Protein AF-A0A2G6KMY2-F1 (afdb_monomer_lite)

Foldseek 3Di:
DPPPLVCLLCVVVVLLVVLQDDEDDDDDDDDQLDDDQPFAFLQVDDLLLLLVLCLVQLLCQSLVLRHVVRNLPVPPDDDDPDDDDSVVSSVLSSQLSCQQSVVDPAPWDWDDDRQKIKILGHQQSNLCSSCVVVPDCPLSSVLSSVLSNQWMWMWRDRGSNWTKIFIAGVNHTAWIWTGHSFKIKIKGFFVRSVVSVVSSCVSVVNPPPDDFPDWGFMKMWMWGWDDDPSHTFKIKIWIWGQQWTWTHHVVFQKTKIWHTDTQKMKMAGPQQKIKMKGKGAKIKIKGWDFPPPVPPPPPPPDDPDDDDDDPDDDPPPPPPRDTKMKIKTAHMFIKMWIDHHPVFQKIKIWQGFRPPAWIWIDINNAWIKTWGWGTWIWMDHPQKIATQAKTKIKIKTGLVVLCVVVVHDSVLDDKIKMKMKIFGHGWMWGDPDQKIAGQAGKIKIWMWIDDPPDIDIAMAMGHHQFIDGPPVVPPPPPPPPPPPDDDDDDDDDDDDDDDDRPHPDGDRDDD

Radius of gyration: 31.53 Å; chains: 1; bounding box: 70×51×104 Å

Sequence (511 aa):
MNTPVKALGASIALSLLLAACSSDDDDTTGGTVGESASGRPASEASDLEIRRNAANLASTALGTSLGDALDADVNGNSMGDGVDNPETVDDDIDTFLTASLGLESGNANVSREGDLVTIDPDESVMCREALAERSGMVDDLAVCEALFRDLSVEVAAVTDDTGSITYLFQQQPVVMIDYAPEMGAYELSLPGYMAALQQLASLQGDTEATTPETVEGALRVEASTTQTADELTSVGISLSVSEPLRLIDTASGTDISIAASELVSFVGNMDGSSTMTSNIGAVDALFEVSNGLDETPAEPAAMPGTGAVQEDVFQETSATEETQTVQLLMSSFTADMSWGSMDSENVQVNNVGFGESPMQLFIDGEQEINLSLNNTSFTVENDTISFLDDLTLGAMLGNAFAAELLEQDPEIGGASAEARVTIPAGTVLTDEGEVIRVNAGSVSMEAIANGENDAISESAVVEAGGCFSGDDIGGDDVGADDVSGDDADSAMVSPEGAMEEGTGAGEVCAF

Secondary structure (DSSP, 8-state):
--STTHHHHHHHHHHHHHTTS----S--------S-S---BGGGS-HHHHHHHHHHHHHHHHHHHHHHHHHHHHTTS---TT---THHHHHHHHHHHHHHTT-SSS--EEEEETTEEEEE--HHHHHHHHTTT-TT-HHHHHHHHHHHTTEEEEEEESBSS-EEEEEEETTEEEEEEEEETTEEEEEEEHHHHHHHHHHHHHHHT-------SEEEEEEEEEEEEEEETTEEEEEEEEEEEEEEEEEEETTTTEEEEE-SEEEEEEEEETTS-EEEEEEE--EEEEEEEE--------------------------------EEEEEEEES-EEEEEEE-STT--EEEEEEEE-TTS-EEEEETTTEEEEEEE--EEEEEETTEEEESS-EEEEEEE-HHHHHHHTT--GGG---EEEEEEEE-TT-EEEE-SSEEEEEESEEEEEEEEE-SS-EEEEEEEEETTBEEEGGGGS------------------------------BPPB---

Structure (mmCIF, N/CA/C/O backbone):
data_AF-A0A2G6KMY2-F1
#
_entry.id   AF-A0A2G6KMY2-F1
#
loop_
_atom_site.group_PDB
_atom_site.id
_atom_site.type_symbol
_atom_site.label_atom_id
_atom_site.label_alt_id
_atom_site.label_comp_id
_atom_site.label_asym_id
_atom_site.label_entity_id
_atom_site.label_seq_id
_atom_site.pdbx_PDB_ins_code
_atom_site.Cartn_x
_atom_site.Cartn_y
_atom_site.Cartn_z
_atom_site.occupancy
_atom_site.B_iso_or_equiv
_atom_site.auth_seq_id
_atom_site.auth_comp_id
_atom_site.auth_asym_id
_atom_site.auth_atom_id
_atom_site.pdbx_PDB_model_num
ATOM 1 N N . MET A 1 1 ? -25.823 22.631 -2.400 1.00 33.62 1 MET A N 1
ATOM 2 C CA . MET A 1 1 ? -25.206 23.031 -1.115 1.00 33.62 1 MET A CA 1
ATOM 3 C C . MET A 1 1 ? -24.749 21.742 -0.421 1.00 33.62 1 MET A C 1
ATOM 5 O O . MET A 1 1 ? -25.249 21.432 0.644 1.00 33.62 1 MET A O 1
ATOM 9 N N . ASN A 1 2 ? -23.846 20.968 -1.048 1.00 37.34 2 ASN A N 1
ATOM 10 C CA . ASN A 1 2 ? -23.626 19.538 -0.728 1.00 37.34 2 ASN A CA 1
ATOM 11 C C . ASN A 1 2 ? -22.207 19.222 -0.208 1.00 37.34 2 ASN A C 1
ATOM 13 O O . ASN A 1 2 ? -21.790 18.070 -0.213 1.00 37.34 2 ASN A O 1
ATOM 17 N N . THR A 1 3 ? -21.428 20.228 0.193 1.00 40.12 3 THR A N 1
ATOM 18 C CA . THR A 1 3 ? -19.989 20.062 0.462 1.00 40.12 3 THR A CA 1
ATOM 19 C C . THR A 1 3 ? -19.593 19.673 1.903 1.00 40.12 3 THR A C 1
ATOM 21 O O . THR A 1 3 ? -18.600 18.967 2.033 1.00 40.12 3 THR A O 1
ATOM 24 N N . PRO A 1 4 ? -20.297 20.057 2.994 1.00 36.50 4 PRO A N 1
ATOM 25 C CA . PRO A 1 4 ? -19.735 19.879 4.341 1.00 36.50 4 PRO A CA 1
ATOM 26 C C . PRO A 1 4 ? -19.921 18.478 4.954 1.00 36.50 4 PRO A C 1
ATOM 28 O O . PRO A 1 4 ? -19.110 18.085 5.785 1.00 36.50 4 PRO A O 1
ATOM 31 N N . VAL A 1 5 ? -20.919 17.688 4.534 1.00 36.84 5 VAL A N 1
ATOM 32 C CA . VAL A 1 5 ? -21.202 16.372 5.156 1.00 36.84 5 VAL A CA 1
ATOM 33 C C . VAL A 1 5 ? -20.513 15.204 4.433 1.00 36.84 5 VAL A C 1
ATOM 35 O O . VAL A 1 5 ? -20.177 14.203 5.063 1.00 36.84 5 VAL A O 1
ATOM 38 N N . LYS A 1 6 ? -20.153 15.365 3.146 1.00 36.50 6 LYS A N 1
ATOM 39 C CA . LYS A 1 6 ? -19.170 14.479 2.484 1.00 36.50 6 LYS A CA 1
ATOM 40 C C . LYS A 1 6 ? -17.829 14.488 3.234 1.00 36.50 6 LYS A C 1
ATOM 42 O O . LYS A 1 6 ? -17.161 13.466 3.311 1.00 36.50 6 LYS A O 1
ATOM 47 N N . ALA A 1 7 ? -17.508 15.607 3.887 1.00 34.94 7 ALA A N 1
ATOM 48 C CA . ALA A 1 7 ? -16.354 15.757 4.761 1.00 34.94 7 ALA A CA 1
ATOM 49 C C . ALA A 1 7 ? -16.553 15.201 6.186 1.00 34.94 7 ALA A C 1
ATOM 51 O O . ALA A 1 7 ? -15.698 15.455 7.016 1.00 34.94 7 ALA A O 1
ATOM 52 N N . LEU A 1 8 ? -17.654 14.520 6.533 1.00 33.59 8 LEU A N 1
ATOM 53 C CA . LEU A 1 8 ? -17.825 13.859 7.845 1.00 33.59 8 LEU A CA 1
ATOM 54 C C . LEU A 1 8 ? -17.500 12.359 7.749 1.00 33.59 8 LEU A C 1
ATOM 56 O O . LEU A 1 8 ? -16.709 11.852 8.532 1.00 33.59 8 LEU A O 1
ATOM 60 N N . GLY A 1 9 ? -18.034 11.681 6.723 1.00 35.19 9 GLY A N 1
ATOM 61 C CA . GLY A 1 9 ? -17.647 10.304 6.385 1.00 35.19 9 GLY A CA 1
ATOM 62 C C . GLY A 1 9 ? -16.204 10.224 5.887 1.00 35.19 9 GLY A C 1
ATOM 63 O O . GLY A 1 9 ? -15.458 9.351 6.320 1.00 35.19 9 GLY A O 1
ATOM 64 N N . ALA A 1 10 ? -15.784 11.209 5.077 1.00 34.59 10 ALA A N 1
ATOM 65 C CA . ALA A 1 10 ? -14.375 11.386 4.776 1.00 34.59 10 ALA A CA 1
ATOM 66 C C . ALA A 1 10 ? -13.600 11.738 6.045 1.00 34.59 10 ALA A C 1
ATOM 68 O O . ALA A 1 10 ? -12.616 11.088 6.268 1.00 34.59 10 ALA A O 1
ATOM 69 N N . SER A 1 11 ? -14.027 12.643 6.935 1.00 35.56 11 SER A N 1
ATOM 70 C CA . SER A 1 11 ? -13.206 12.977 8.116 1.00 35.56 11 SER A CA 1
ATOM 71 C C . SER A 1 11 ? -13.005 11.824 9.095 1.00 35.56 11 SER A C 1
ATOM 73 O O . SER A 1 11 ? -11.944 11.783 9.666 1.00 35.56 11 SER A O 1
ATOM 75 N N . ILE A 1 12 ? -13.902 10.855 9.290 1.00 41.28 12 ILE A N 1
ATOM 76 C CA . ILE A 1 12 ? -13.580 9.736 10.206 1.00 41.28 12 ILE A CA 1
ATOM 77 C C . ILE A 1 12 ? -12.541 8.799 9.570 1.00 41.28 12 ILE A C 1
ATOM 79 O O . ILE A 1 12 ? -11.527 8.489 10.187 1.00 41.28 12 ILE A O 1
ATOM 83 N N . ALA A 1 13 ? -12.745 8.407 8.308 1.00 37.81 13 ALA A N 1
ATOM 84 C CA . ALA A 1 13 ? -11.807 7.549 7.581 1.00 37.81 13 ALA A CA 1
ATOM 85 C C . ALA A 1 13 ? -10.496 8.268 7.219 1.00 37.81 13 ALA A C 1
ATOM 87 O O . ALA A 1 13 ? -9.444 7.652 7.237 1.00 37.81 13 ALA A O 1
ATOM 88 N N . LEU A 1 14 ? -10.559 9.566 6.923 1.00 37.72 14 LEU A N 1
ATOM 89 C CA . LEU A 1 14 ? -9.454 10.460 6.580 1.00 37.72 14 LEU A CA 1
ATOM 90 C C . LEU A 1 14 ? -8.767 10.997 7.832 1.00 37.72 14 LEU A C 1
ATOM 92 O O . LEU A 1 14 ? -7.597 11.274 7.724 1.00 37.72 14 LEU A O 1
ATOM 96 N N . SER A 1 15 ? -9.400 11.110 9.003 1.00 37.75 15 SER A N 1
ATOM 97 C CA . SER A 1 15 ? -8.680 11.344 10.268 1.00 37.75 15 SER A CA 1
ATOM 98 C C . SER A 1 15 ? -7.910 10.085 10.664 1.00 37.75 15 SER A C 1
ATOM 100 O O . SER A 1 15 ? -6.755 10.198 11.042 1.00 37.75 15 SER A O 1
ATOM 102 N N . LEU A 1 16 ? -8.480 8.888 10.455 1.00 41.28 16 LEU A N 1
ATOM 103 C CA . LEU A 1 16 ? -7.745 7.618 10.568 1.00 41.28 16 LEU A CA 1
ATOM 104 C C . LEU A 1 16 ? -6.621 7.488 9.514 1.00 41.28 16 LEU A C 1
ATOM 106 O O . LEU A 1 16 ? -5.584 6.910 9.814 1.00 41.28 16 LEU A O 1
ATOM 110 N N . LEU A 1 17 ? -6.797 8.042 8.302 1.00 35.12 17 LEU A N 1
ATOM 111 C CA . LEU A 1 17 ? -5.781 8.039 7.231 1.00 35.12 17 LEU A CA 1
ATOM 112 C C . LEU A 1 17 ? -4.747 9.184 7.332 1.00 35.12 17 LEU A C 1
ATOM 114 O O . LEU A 1 17 ? -3.618 9.009 6.898 1.00 35.12 17 LEU A O 1
ATOM 118 N N . LEU A 1 18 ? -5.115 10.364 7.844 1.00 35.88 18 LEU A N 1
ATOM 119 C CA . LEU A 1 18 ? -4.260 11.557 7.999 1.00 35.88 18 LEU A CA 1
ATOM 120 C C . LEU A 1 18 ? -3.453 11.502 9.293 1.00 35.88 18 LEU A C 1
ATOM 122 O O . LEU A 1 18 ? -2.345 12.029 9.313 1.00 35.88 18 LEU A O 1
ATOM 126 N N . ALA A 1 19 ? -3.948 10.799 10.320 1.00 36.50 19 ALA A N 1
ATOM 127 C CA . ALA A 1 19 ? -3.128 10.360 11.449 1.00 36.50 19 ALA A CA 1
ATOM 128 C C . ALA A 1 19 ? -1.909 9.546 11.002 1.00 36.50 19 ALA A C 1
ATOM 130 O O . ALA A 1 19 ? -0.942 9.436 11.744 1.00 36.50 19 ALA A O 1
ATOM 131 N N . ALA A 1 20 ? -1.921 9.024 9.769 1.00 34.06 20 ALA A N 1
ATOM 132 C CA . ALA A 1 20 ? -0.816 8.261 9.225 1.00 34.06 20 ALA A CA 1
ATOM 133 C C . ALA A 1 20 ? 0.351 9.074 8.635 1.00 34.06 20 ALA A C 1
ATOM 135 O O . ALA A 1 20 ? 1.315 8.473 8.163 1.00 34.06 20 ALA A O 1
ATOM 136 N N . CYS A 1 21 ? 0.289 10.412 8.628 1.00 28.44 21 CYS A N 1
ATOM 137 C CA . CYS A 1 21 ? 1.221 11.239 7.846 1.00 28.44 21 CYS A CA 1
ATOM 138 C C . CYS A 1 21 ? 1.734 12.524 8.534 1.00 28.44 21 CYS A C 1
ATOM 140 O O . CYS A 1 21 ? 2.068 13.473 7.825 1.00 28.44 21 CYS A O 1
ATOM 142 N N . SER A 1 22 ? 1.832 12.603 9.867 1.00 34.75 22 SER A N 1
ATOM 143 C CA . SER A 1 22 ? 2.413 13.789 10.531 1.00 34.75 22 SER A CA 1
ATOM 144 C C . SER A 1 22 ? 3.782 13.519 11.165 1.00 34.75 22 SER A C 1
ATOM 146 O O . SER A 1 22 ? 3.887 12.715 12.085 1.00 34.75 22 SER A O 1
ATOM 148 N N . SER A 1 23 ? 4.813 14.217 10.684 1.00 34.75 23 SER A N 1
ATOM 149 C CA . SER A 1 23 ? 6.156 14.303 11.278 1.00 34.75 23 SER A CA 1
ATOM 150 C C . SER A 1 23 ? 6.214 15.412 12.332 1.00 34.75 23 SER A C 1
ATOM 152 O O . SER A 1 23 ? 5.599 16.458 12.113 1.00 34.75 23 SER A O 1
ATOM 154 N N . ASP A 1 24 ? 6.992 15.231 13.400 1.00 51.28 24 ASP A N 1
ATOM 155 C CA . ASP A 1 24 ? 7.203 16.245 14.440 1.00 51.28 24 ASP A CA 1
ATOM 156 C C . ASP A 1 24 ? 8.690 16.483 14.733 1.00 51.28 24 ASP A C 1
ATOM 158 O O . ASP A 1 24 ? 9.519 15.622 14.459 1.00 51.28 24 ASP A O 1
ATOM 162 N N . ASP A 1 25 ? 8.983 17.664 15.284 1.00 41.59 25 ASP A N 1
ATOM 163 C CA . ASP A 1 25 ? 10.311 18.234 15.552 1.00 41.59 25 ASP A CA 1
ATOM 164 C C . ASP A 1 25 ? 10.236 18.945 16.935 1.00 41.59 25 ASP A C 1
ATOM 166 O O . ASP A 1 25 ? 9.923 20.132 16.991 1.00 41.59 25 ASP A O 1
ATOM 170 N N . ASP A 1 26 ? 10.388 18.217 18.060 1.00 41.09 26 ASP A N 1
ATOM 171 C CA . ASP A 1 26 ? 10.935 18.674 19.373 1.00 41.09 26 ASP A CA 1
ATOM 172 C C . ASP A 1 26 ? 10.549 17.783 20.593 1.00 41.09 26 ASP A C 1
ATOM 174 O O . ASP A 1 26 ? 9.397 17.663 21.009 1.00 41.09 26 ASP A O 1
ATOM 178 N N . ASP A 1 27 ? 11.590 17.283 21.275 1.00 40.09 27 ASP A N 1
ATOM 179 C CA . ASP A 1 27 ? 11.789 17.206 22.739 1.00 40.09 27 ASP A CA 1
ATOM 180 C C . ASP A 1 27 ? 10.591 16.806 23.649 1.00 40.09 27 ASP A C 1
ATOM 182 O O . ASP A 1 27 ? 10.375 17.383 24.727 1.00 40.09 27 ASP A O 1
ATOM 186 N N . THR A 1 28 ? 9.846 15.748 23.310 1.00 38.19 28 THR A N 1
ATOM 187 C CA . THR A 1 28 ? 8.934 15.101 24.270 1.00 38.19 28 THR A CA 1
ATOM 188 C C . THR A 1 28 ? 9.681 14.099 25.150 1.00 38.19 28 THR A C 1
ATOM 190 O O . THR A 1 28 ? 10.343 13.157 24.722 1.00 38.19 28 THR A O 1
ATOM 193 N N . THR A 1 29 ? 9.587 14.319 26.459 1.00 38.78 29 THR A N 1
ATOM 194 C CA . THR A 1 29 ? 10.185 13.475 27.493 1.00 38.78 29 THR A CA 1
ATOM 195 C C . THR A 1 29 ? 9.666 12.041 27.404 1.00 38.78 29 THR A C 1
ATOM 197 O O . THR A 1 29 ? 8.521 11.791 27.777 1.00 38.78 29 THR A O 1
ATOM 200 N N . GLY A 1 30 ? 10.538 11.118 26.989 1.00 36.75 30 GLY A N 1
ATOM 201 C CA . GLY A 1 30 ? 10.274 9.684 26.898 1.00 36.75 30 GLY A CA 1
ATOM 202 C C . GLY A 1 30 ? 9.531 9.120 28.110 1.00 36.75 30 GLY A C 1
ATOM 203 O O . GLY A 1 30 ? 10.094 8.948 29.199 1.00 36.75 30 GLY A O 1
ATOM 204 N N . GLY A 1 31 ? 8.252 8.811 27.899 1.00 37.91 31 GLY A N 1
ATOM 205 C CA . GLY A 1 31 ? 7.531 7.849 28.713 1.00 37.91 31 GLY A CA 1
ATOM 206 C C . GLY A 1 31 ? 8.141 6.483 28.441 1.00 37.91 31 GLY A C 1
ATOM 207 O O . GLY A 1 31 ? 8.147 6.012 27.313 1.00 37.91 31 GLY A O 1
ATOM 208 N N . THR A 1 32 ? 8.721 5.858 29.460 1.00 35.22 32 THR A N 1
ATOM 209 C CA . THR A 1 32 ? 9.296 4.518 29.339 1.00 35.22 32 THR A CA 1
ATOM 210 C C . THR A 1 32 ? 8.188 3.514 29.016 1.00 35.22 32 THR A C 1
ATOM 212 O O . THR A 1 32 ? 7.472 3.077 29.921 1.00 35.22 32 THR A O 1
ATOM 215 N N . VAL A 1 33 ? 8.052 3.148 27.741 1.00 42.72 33 VAL A N 1
ATOM 216 C CA . VAL A 1 33 ? 7.314 1.967 27.276 1.00 42.72 33 VAL A CA 1
ATOM 217 C C . VAL A 1 33 ? 8.131 0.753 27.709 1.00 42.72 33 VAL A C 1
ATOM 219 O O . VAL A 1 33 ? 9.021 0.297 27.004 1.00 42.72 33 VAL A O 1
ATOM 222 N N . GLY A 1 34 ? 7.951 0.309 28.950 1.00 39.84 34 GLY A N 1
ATOM 223 C CA . GLY A 1 34 ? 8.885 -0.649 29.530 1.00 39.84 34 GLY A CA 1
ATOM 224 C C . GLY A 1 34 ? 8.441 -1.224 30.859 1.00 39.84 34 GLY A C 1
ATOM 225 O O . GLY A 1 34 ? 9.181 -1.127 31.828 1.00 39.84 34 GLY A O 1
ATOM 226 N N . GLU A 1 35 ? 7.265 -1.851 30.913 1.00 41.84 35 GLU A N 1
ATOM 227 C CA . GLU A 1 35 ? 6.987 -2.885 31.918 1.00 41.84 35 GLU A CA 1
ATOM 228 C C . GLU A 1 35 ? 6.187 -4.041 31.292 1.00 41.84 35 GLU A C 1
ATOM 230 O O . GLU A 1 35 ? 4.979 -4.134 31.436 1.00 41.84 35 GLU A O 1
ATOM 235 N N . SER A 1 36 ? 6.923 -4.940 30.626 1.00 44.28 36 SER A N 1
ATOM 236 C CA . SER A 1 36 ? 6.651 -6.375 30.431 1.00 44.28 36 SER A CA 1
ATOM 237 C C . SER A 1 36 ? 5.276 -6.786 29.873 1.00 44.28 36 SER A C 1
ATOM 239 O O . SER A 1 36 ? 4.287 -6.763 30.602 1.00 44.28 36 SER A O 1
ATOM 241 N N . ALA A 1 37 ? 5.279 -7.332 28.643 1.00 54.38 37 ALA A N 1
ATOM 242 C CA . ALA A 1 37 ? 4.205 -8.066 27.942 1.00 54.38 37 ALA A CA 1
ATOM 243 C C . ALA A 1 37 ? 3.677 -9.304 28.712 1.00 54.38 37 ALA A C 1
ATOM 245 O O . ALA A 1 37 ? 3.741 -10.454 28.271 1.00 54.38 37 ALA A O 1
ATOM 246 N N . SER A 1 38 ? 3.209 -9.070 29.930 1.00 69.00 38 SER A N 1
ATOM 247 C CA . SER A 1 38 ? 2.776 -10.046 30.923 1.00 69.00 38 SER A CA 1
ATOM 248 C C . SER A 1 38 ? 1.374 -9.723 31.425 1.00 69.00 38 SER A C 1
ATOM 250 O O . SER A 1 38 ? 1.042 -10.057 32.568 1.00 69.00 38 SER A O 1
ATOM 252 N N . GLY A 1 39 ? 0.572 -9.076 30.569 1.00 82.94 39 GLY A N 1
ATOM 253 C CA . GLY A 1 39 ? -0.806 -8.721 30.843 1.00 82.94 39 GLY A CA 1
ATOM 254 C C . GLY A 1 39 ? -1.567 -9.826 31.550 1.00 82.94 39 GLY A C 1
ATOM 255 O O . GLY A 1 39 ? -1.381 -11.033 31.333 1.00 82.94 39 GLY A O 1
ATOM 256 N N . ARG A 1 40 ? -2.434 -9.402 32.457 1.00 93.50 40 ARG A N 1
ATOM 257 C CA . ARG A 1 40 ? -3.297 -10.311 33.195 1.00 93.50 40 ARG A CA 1
ATOM 258 C C . ARG A 1 40 ? -4.288 -10.918 32.202 1.00 93.50 40 ARG A C 1
ATOM 260 O O . ARG A 1 40 ? -4.791 -10.201 31.340 1.00 93.50 40 ARG A O 1
ATOM 267 N N . PRO A 1 41 ? -4.623 -12.216 32.315 1.00 95.06 41 PRO A N 1
ATOM 268 C CA . PRO A 1 41 ? -5.658 -12.807 31.475 1.00 95.06 41 PRO A CA 1
ATOM 269 C C . PRO A 1 41 ? -6.936 -11.965 31.528 1.00 95.06 41 PRO A C 1
ATOM 271 O O . PRO A 1 41 ? -7.342 -11.560 32.622 1.00 95.06 41 PRO A O 1
ATOM 274 N N . ALA A 1 42 ? -7.597 -11.741 30.387 1.00 93.81 42 ALA A N 1
ATOM 275 C CA . ALA A 1 42 ? -8.783 -10.881 30.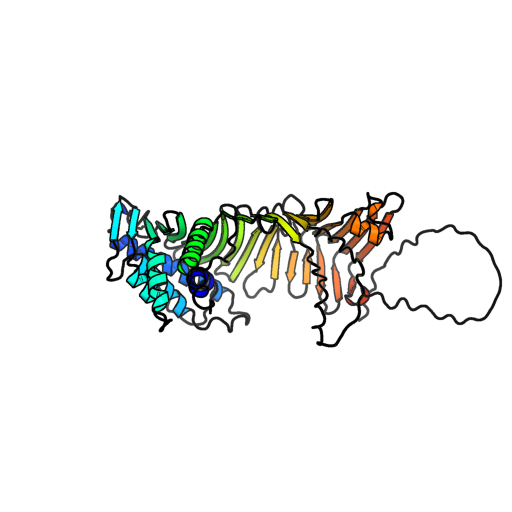316 1.00 93.81 42 ALA A CA 1
ATOM 276 C C . ALA A 1 42 ? -9.852 -11.283 31.352 1.00 93.81 42 ALA A C 1
ATOM 278 O O . ALA A 1 42 ? -10.433 -10.430 32.026 1.00 93.81 42 ALA A O 1
ATOM 279 N N . SER A 1 43 ? -10.040 -12.588 31.577 1.00 95.06 43 SER A N 1
ATOM 280 C CA . SER A 1 43 ? -10.933 -13.149 32.605 1.00 95.06 43 SER A CA 1
ATOM 281 C C . SER A 1 43 ? -10.679 -12.684 34.053 1.00 95.06 43 SER A C 1
ATOM 283 O O . SER A 1 43 ? -11.577 -12.794 34.893 1.00 95.06 43 SER A O 1
ATOM 285 N N . GLU A 1 44 ? -9.489 -12.162 34.366 1.00 95.75 44 GLU A N 1
ATOM 286 C CA . GLU A 1 44 ? -9.126 -11.633 35.687 1.00 95.75 44 GLU A CA 1
ATOM 287 C C . GLU A 1 44 ? -9.240 -10.104 35.788 1.00 95.75 44 GLU A C 1
ATOM 289 O O . GLU A 1 44 ? -9.251 -9.569 36.902 1.00 95.75 44 GLU A O 1
ATOM 294 N N . ALA A 1 45 ? -9.311 -9.400 34.659 1.00 94.81 45 ALA A N 1
ATOM 295 C CA . ALA A 1 45 ? -9.476 -7.952 34.592 1.00 94.81 45 ALA A CA 1
ATOM 296 C C . ALA A 1 45 ? -10.961 -7.563 34.577 1.00 94.81 45 ALA A C 1
ATOM 298 O O . ALA A 1 45 ? -11.821 -8.331 34.140 1.00 94.81 45 ALA A O 1
ATOM 299 N N . SER A 1 46 ? -11.294 -6.371 35.068 1.00 96.50 46 SER A N 1
ATOM 300 C CA . SER A 1 46 ? -12.640 -5.802 34.924 1.00 96.50 46 SER A CA 1
ATOM 301 C C . SER A 1 46 ? -12.901 -5.326 33.490 1.00 96.50 46 SER A C 1
ATOM 303 O O . SER A 1 46 ? -11.972 -5.071 32.730 1.00 96.50 46 SER A O 1
ATOM 305 N N . ASP A 1 47 ? -14.173 -5.190 33.108 1.00 95.75 47 ASP A N 1
ATOM 306 C CA . ASP A 1 47 ? -14.557 -4.615 31.809 1.00 95.75 47 ASP A CA 1
ATOM 307 C C . ASP A 1 47 ? -14.016 -3.186 31.629 1.00 95.75 47 ASP A C 1
ATOM 309 O O . ASP A 1 47 ? -13.607 -2.811 30.536 1.00 95.75 47 ASP A O 1
ATOM 313 N N . LEU A 1 48 ? -13.992 -2.391 32.704 1.00 96.19 48 LEU A N 1
ATOM 314 C CA . LEU A 1 48 ? -13.461 -1.030 32.685 1.00 96.19 48 LEU A CA 1
ATOM 315 C C . LEU A 1 48 ? -11.939 -1.003 32.493 1.00 96.19 48 LEU A C 1
ATOM 317 O O . LEU A 1 48 ? -11.443 -0.131 31.788 1.00 96.19 48 LEU A O 1
ATOM 321 N N . GLU A 1 49 ? -11.205 -1.924 33.126 1.00 95.88 49 GLU A N 1
ATOM 322 C CA . GLU A 1 49 ? -9.753 -2.055 32.929 1.00 95.88 49 GLU A CA 1
ATOM 323 C C . GLU A 1 49 ? -9.435 -2.447 31.484 1.00 95.88 49 GLU A C 1
ATOM 325 O O . GLU A 1 49 ? -8.641 -1.759 30.853 1.00 95.88 49 GLU A O 1
ATOM 330 N N . ILE A 1 50 ? -10.117 -3.465 30.941 1.00 96.31 50 ILE A N 1
ATOM 331 C CA . ILE A 1 50 ? -9.942 -3.900 29.545 1.00 96.31 50 ILE A CA 1
ATOM 332 C C . ILE A 1 50 ? -10.191 -2.739 28.582 1.00 96.31 50 ILE A C 1
ATOM 334 O O . ILE A 1 50 ? -9.339 -2.444 27.756 1.00 96.31 50 ILE A O 1
ATOM 338 N N . ARG A 1 51 ? -11.329 -2.044 28.706 1.00 96.62 51 ARG A N 1
ATOM 339 C CA . ARG A 1 51 ? -11.671 -0.938 27.798 1.00 96.62 51 ARG A CA 1
ATOM 340 C C . ARG A 1 51 ? -10.687 0.225 27.893 1.00 96.62 51 ARG A C 1
ATOM 342 O O . ARG A 1 51 ? -10.337 0.790 26.868 1.00 96.62 51 ARG A O 1
ATOM 349 N N . ARG A 1 52 ? -10.231 0.581 29.100 1.00 96.00 52 ARG A N 1
ATOM 350 C CA . ARG A 1 52 ? -9.252 1.664 29.283 1.00 96.00 52 ARG A CA 1
ATOM 351 C C . ARG A 1 52 ? -7.896 1.302 28.687 1.00 96.00 52 ARG A C 1
ATOM 353 O O . ARG A 1 52 ? -7.293 2.135 28.028 1.00 96.00 52 ARG A O 1
ATOM 360 N N . ASN A 1 53 ? -7.424 0.083 28.915 1.00 94.88 53 ASN A N 1
ATOM 361 C CA . ASN A 1 53 ? -6.152 -0.354 28.357 1.00 94.88 53 ASN A CA 1
ATOM 362 C C . ASN A 1 53 ? -6.230 -0.506 26.835 1.00 94.88 53 ASN A C 1
ATOM 364 O O . ASN A 1 53 ? -5.302 -0.088 26.156 1.00 94.88 53 ASN A O 1
ATOM 368 N N . ALA A 1 54 ? -7.343 -1.028 26.309 1.00 95.00 54 ALA A N 1
ATOM 369 C CA . ALA A 1 54 ? -7.598 -1.087 24.875 1.00 95.00 54 ALA A CA 1
ATOM 370 C C . ALA A 1 54 ? -7.570 0.316 24.253 1.00 95.00 54 ALA A C 1
ATOM 372 O O . ALA A 1 54 ? -6.857 0.511 23.282 1.00 95.00 54 ALA A O 1
ATOM 373 N N . ALA A 1 55 ? -8.259 1.301 24.850 1.00 94.31 55 ALA A N 1
ATOM 374 C CA . ALA A 1 55 ? -8.220 2.696 24.400 1.00 94.31 55 ALA A CA 1
ATOM 375 C C . ALA A 1 55 ? -6.790 3.255 24.396 1.00 94.31 55 ALA A C 1
ATOM 377 O O . ALA A 1 55 ? -6.327 3.730 23.370 1.00 94.31 55 ALA A O 1
ATOM 378 N N . ASN A 1 56 ? -6.079 3.125 25.521 1.00 92.19 56 ASN A N 1
ATOM 379 C CA . ASN A 1 56 ? -4.733 3.673 25.683 1.00 92.19 56 ASN A CA 1
ATOM 380 C C . ASN A 1 56 ? -3.716 3.035 24.728 1.00 92.19 56 ASN A C 1
ATOM 382 O O . ASN A 1 56 ? -2.862 3.726 24.189 1.00 92.19 56 ASN A O 1
ATOM 386 N N . LEU A 1 57 ? -3.755 1.713 24.553 1.00 91.50 57 LEU A N 1
ATOM 387 C CA . LEU A 1 57 ? -2.807 1.010 23.686 1.00 91.50 57 LEU A CA 1
ATOM 388 C C . LEU A 1 57 ? -3.157 1.200 22.213 1.00 91.50 57 LEU A C 1
ATOM 390 O O . LEU A 1 57 ? -2.251 1.357 21.404 1.00 91.50 57 LEU A O 1
ATOM 394 N N . ALA A 1 58 ? -4.448 1.254 21.877 1.00 90.56 58 ALA A N 1
ATOM 395 C CA . ALA A 1 58 ? -4.893 1.602 20.536 1.00 90.56 58 ALA A CA 1
ATOM 396 C C . ALA A 1 58 ? -4.555 3.054 20.173 1.00 90.56 58 ALA A C 1
ATOM 398 O O . ALA A 1 58 ? -4.222 3.292 19.024 1.00 90.56 58 ALA A O 1
ATOM 399 N N . SER A 1 59 ? -4.613 4.021 21.096 1.00 87.00 59 SER A N 1
ATOM 400 C CA . SER A 1 59 ? -4.168 5.395 20.812 1.00 87.00 59 SER A CA 1
ATOM 401 C C . SER A 1 59 ? -2.645 5.493 20.743 1.00 87.00 59 SER A C 1
ATOM 403 O O . SER A 1 59 ? -2.115 6.097 19.820 1.00 87.00 59 SER A O 1
ATOM 405 N N . THR A 1 60 ? -1.928 4.825 21.654 1.00 81.00 60 THR A N 1
ATOM 406 C CA . THR A 1 60 ? -0.453 4.806 21.668 1.00 81.00 60 THR A CA 1
ATOM 407 C C . THR A 1 60 ? 0.107 4.187 20.389 1.00 81.00 60 THR A C 1
ATOM 409 O O . THR A 1 60 ? 0.988 4.764 19.762 1.00 81.00 60 THR A O 1
ATOM 412 N N . ALA A 1 61 ? -0.420 3.042 19.947 1.00 73.81 61 ALA A N 1
ATOM 413 C CA . ALA A 1 61 ? 0.054 2.417 18.716 1.00 73.81 61 ALA A CA 1
ATOM 414 C C . ALA A 1 61 ? -0.115 3.326 17.482 1.00 73.81 61 ALA A C 1
ATOM 416 O O . ALA A 1 61 ? 0.691 3.242 16.558 1.00 73.81 61 ALA A O 1
ATOM 417 N N . LEU A 1 62 ? -1.117 4.209 17.515 1.00 65.88 62 LEU A N 1
ATOM 418 C CA . LEU A 1 62 ? -1.457 5.190 16.485 1.00 65.88 62 LEU A CA 1
ATOM 419 C C . LEU A 1 62 ? -0.540 6.419 16.530 1.00 65.88 62 LEU A C 1
ATOM 421 O O . LEU A 1 62 ? -0.010 6.815 15.500 1.00 65.88 62 LEU A O 1
ATOM 425 N N . GLY A 1 63 ? -0.320 6.989 17.717 1.00 64.06 63 GLY A N 1
ATOM 426 C CA . GLY A 1 63 ? 0.463 8.216 17.879 1.00 64.06 63 GLY A CA 1
ATOM 427 C C . GLY A 1 63 ? 1.973 7.981 17.866 1.00 64.06 63 GLY A C 1
ATOM 428 O O . GLY A 1 63 ? 2.704 8.603 17.100 1.00 64.06 63 GLY A O 1
ATOM 429 N N . THR A 1 64 ? 2.474 7.033 18.670 1.00 59.66 64 THR A N 1
ATOM 430 C CA . THR A 1 64 ? 3.931 6.878 18.873 1.00 59.66 64 THR A CA 1
ATOM 431 C C . THR A 1 64 ? 4.606 6.177 17.704 1.00 59.66 64 THR A C 1
ATOM 433 O O . THR A 1 64 ? 5.653 6.615 17.250 1.00 59.66 64 THR A O 1
ATOM 436 N N . SER A 1 65 ? 4.005 5.111 17.165 1.00 53.03 65 SER A N 1
ATOM 437 C CA . SER A 1 65 ? 4.676 4.341 16.106 1.00 53.03 65 SER A CA 1
ATOM 438 C C . SER A 1 65 ? 4.745 5.093 14.777 1.00 53.03 65 SER A C 1
ATOM 440 O O . SER A 1 65 ? 5.625 4.804 13.973 1.00 53.03 65 SER A O 1
ATOM 442 N N . LEU A 1 66 ? 3.837 6.047 14.541 1.00 55.25 66 LEU A N 1
ATOM 443 C CA . LEU A 1 66 ? 3.818 6.853 13.322 1.00 55.25 66 LEU A CA 1
ATOM 444 C C . LEU A 1 66 ? 4.572 8.173 13.492 1.00 55.25 66 LEU A C 1
ATOM 446 O O . LEU A 1 66 ? 5.331 8.528 12.592 1.00 55.25 66 LEU A O 1
ATOM 450 N N . GLY A 1 67 ? 4.454 8.831 14.650 1.00 53.78 67 GLY A N 1
ATOM 451 C CA . GLY A 1 67 ? 5.283 9.989 14.987 1.00 53.78 67 GLY A CA 1
ATOM 452 C C . GLY A 1 67 ? 6.776 9.646 14.979 1.00 53.78 67 GLY A C 1
ATOM 453 O O . GLY A 1 67 ? 7.543 10.278 14.255 1.00 53.78 67 GLY A O 1
ATOM 454 N N . ASP A 1 68 ? 7.176 8.577 15.680 1.00 52.81 68 ASP A N 1
ATOM 455 C CA . ASP A 1 68 ? 8.587 8.177 15.790 1.00 52.81 68 ASP A CA 1
ATOM 456 C C . ASP A 1 68 ? 9.162 7.680 14.452 1.00 52.81 68 ASP A C 1
ATOM 458 O O . ASP A 1 68 ? 10.328 7.928 14.144 1.00 52.81 68 ASP A O 1
ATOM 462 N N . ALA A 1 69 ? 8.370 6.974 13.634 1.00 47.81 69 ALA A N 1
ATOM 463 C CA . ALA A 1 69 ? 8.828 6.490 12.330 1.00 47.81 69 ALA A CA 1
ATOM 464 C C . ALA A 1 69 ? 9.027 7.623 11.313 1.00 47.81 69 ALA A C 1
ATOM 466 O O . ALA A 1 69 ? 9.906 7.520 10.458 1.00 47.81 69 ALA A O 1
ATOM 467 N N . LEU A 1 70 ? 8.226 8.690 11.400 1.00 51.44 70 LEU A N 1
ATOM 468 C CA . LEU A 1 70 ? 8.358 9.864 10.538 1.00 51.44 70 LEU A CA 1
ATOM 469 C C . LEU A 1 70 ? 9.473 10.804 11.032 1.00 51.44 70 LEU A C 1
ATOM 471 O O . LEU A 1 70 ? 10.219 11.333 10.209 1.00 51.44 70 LEU A O 1
ATOM 475 N N . ASP A 1 71 ? 9.659 10.961 12.345 1.00 47.78 71 ASP A N 1
ATOM 476 C CA . ASP A 1 71 ? 10.763 11.748 12.928 1.00 47.78 71 ASP A CA 1
ATOM 477 C C . ASP A 1 71 ? 12.142 11.104 12.659 1.00 47.78 71 ASP A C 1
ATOM 479 O O . ASP A 1 71 ? 13.128 11.777 12.332 1.00 47.78 71 ASP A O 1
ATOM 483 N N . ALA A 1 72 ? 12.202 9.768 12.678 1.00 50.19 72 ALA A N 1
ATOM 484 C CA . ALA A 1 72 ? 13.420 9.017 12.396 1.00 50.19 72 ALA A CA 1
ATOM 485 C C . ALA A 1 72 ? 13.896 9.083 10.931 1.00 50.19 72 ALA A C 1
ATOM 487 O O . ALA A 1 72 ? 14.995 8.610 10.670 1.00 50.19 72 ALA A O 1
ATOM 488 N N . ASP A 1 73 ? 13.136 9.646 9.983 1.00 43.34 73 ASP A N 1
ATOM 489 C CA . ASP A 1 73 ? 13.519 9.671 8.554 1.00 43.34 73 ASP A CA 1
ATOM 490 C C . ASP A 1 73 ? 13.407 11.072 7.907 1.00 43.34 73 ASP A C 1
ATOM 492 O O . ASP A 1 73 ? 14.146 11.396 6.974 1.00 43.34 73 ASP A O 1
ATOM 496 N N . VAL A 1 74 ? 12.545 11.964 8.420 1.00 47.59 74 VAL A N 1
ATOM 497 C CA . VAL A 1 74 ? 12.191 13.236 7.745 1.00 47.59 74 VAL A CA 1
ATOM 498 C C . VAL A 1 74 ? 13.037 14.445 8.185 1.00 47.59 74 VAL A C 1
ATOM 500 O O . VAL A 1 74 ? 13.030 15.483 7.519 1.00 47.59 74 VAL A O 1
ATOM 503 N N . ASN A 1 75 ? 13.897 14.301 9.197 1.00 42.50 75 ASN A N 1
ATOM 504 C CA . ASN A 1 75 ? 14.804 15.361 9.674 1.00 42.50 75 ASN A CA 1
ATOM 505 C C . ASN A 1 75 ? 15.887 15.829 8.665 1.00 42.50 75 ASN A C 1
ATOM 507 O O . ASN A 1 75 ? 16.743 16.656 8.991 1.00 42.50 75 ASN A O 1
ATOM 511 N N . GLY A 1 76 ? 15.868 15.328 7.424 1.00 46.31 76 GLY A N 1
ATOM 512 C CA . GLY A 1 76 ? 16.827 15.669 6.373 1.00 46.31 76 GLY A CA 1
ATOM 513 C C . GLY A 1 76 ? 16.343 16.643 5.295 1.00 46.31 76 GLY A C 1
ATOM 514 O O . GLY A 1 76 ? 17.163 17.416 4.804 1.00 46.31 76 GLY A O 1
ATOM 515 N N . ASN A 1 77 ? 15.062 16.642 4.894 1.00 39.12 77 ASN A N 1
ATOM 516 C CA . ASN A 1 77 ? 14.624 17.413 3.721 1.00 39.12 77 ASN A CA 1
ATOM 517 C C . ASN A 1 77 ? 13.158 17.876 3.776 1.00 39.12 77 ASN A C 1
ATOM 519 O O . ASN A 1 77 ? 12.220 17.105 3.920 1.00 39.12 77 ASN A O 1
ATOM 523 N N . SER A 1 78 ? 12.998 19.182 3.557 1.00 37.91 78 SER A N 1
ATOM 524 C CA . SER A 1 78 ? 11.760 19.963 3.487 1.00 37.91 78 SER A CA 1
ATOM 525 C C . SER A 1 78 ? 10.709 19.398 2.510 1.00 37.91 78 SER A C 1
ATOM 527 O O . SER A 1 78 ? 10.672 19.764 1.336 1.00 37.91 78 SER A O 1
ATOM 529 N N . MET A 1 79 ? 9.800 18.563 3.011 1.00 42.06 79 MET A N 1
ATOM 530 C CA . MET A 1 79 ? 8.492 18.292 2.406 1.00 42.06 79 MET A CA 1
ATOM 531 C C . MET A 1 79 ? 7.433 18.246 3.516 1.00 42.06 79 MET A C 1
ATOM 533 O O . MET A 1 79 ? 7.185 17.181 4.061 1.00 42.06 79 MET A O 1
ATOM 537 N N . GLY A 1 80 ? 6.798 19.372 3.878 1.00 41.69 80 GLY A N 1
ATOM 538 C CA . GLY A 1 80 ? 5.706 19.278 4.861 1.00 41.69 80 GLY A CA 1
ATOM 539 C C . GLY A 1 80 ? 5.135 20.545 5.494 1.00 41.69 80 GLY A C 1
ATOM 540 O O . GLY A 1 80 ? 4.726 20.485 6.639 1.00 41.69 80 GLY A O 1
ATOM 541 N N . ASP A 1 81 ? 5.028 21.675 4.791 1.00 44.06 81 ASP A N 1
ATOM 542 C CA . ASP A 1 81 ? 4.372 22.906 5.304 1.00 44.06 81 ASP A CA 1
ATOM 543 C C . ASP A 1 81 ? 2.816 22.785 5.339 1.00 44.06 81 ASP A C 1
ATOM 545 O O . ASP A 1 81 ? 2.096 23.752 5.092 1.00 44.06 81 ASP A O 1
ATOM 549 N N . GLY A 1 82 ? 2.279 21.567 5.512 1.00 40.91 82 GLY A N 1
ATOM 550 C CA . GLY A 1 82 ? 0.876 21.222 5.230 1.00 40.91 82 GLY A CA 1
ATOM 551 C C . GLY A 1 82 ? 0.092 20.531 6.350 1.00 40.91 82 GLY A C 1
ATOM 552 O O . GLY A 1 82 ? -1.102 20.298 6.164 1.00 40.91 82 GLY A O 1
ATOM 553 N N . VAL A 1 83 ? 0.715 20.208 7.487 1.00 49.31 83 VAL A N 1
ATOM 554 C CA . VAL A 1 83 ? 0.050 19.572 8.638 1.00 49.31 83 VAL A CA 1
ATOM 555 C C . VAL A 1 83 ? 0.346 20.411 9.880 1.00 49.31 83 VAL A C 1
ATOM 557 O O . VAL A 1 83 ? 1.414 20.317 10.464 1.00 49.31 83 VAL A O 1
ATOM 560 N N . ASP A 1 84 ? -0.582 21.301 10.234 1.00 44.62 84 ASP A N 1
ATOM 561 C CA . ASP A 1 84 ? -0.315 22.416 11.157 1.00 44.62 84 ASP A CA 1
ATOM 562 C C . ASP A 1 84 ? -0.281 22.050 12.663 1.00 44.62 84 ASP A C 1
ATOM 564 O O . ASP A 1 84 ? 0.047 22.934 13.454 1.00 44.62 84 ASP A O 1
ATOM 568 N N . ASN A 1 85 ? -0.610 20.820 13.103 1.00 53.75 85 ASN A N 1
ATOM 569 C CA . ASN A 1 85 ? -0.400 20.389 14.504 1.00 53.75 85 ASN A CA 1
ATOM 570 C C . ASN A 1 85 ? -0.630 18.865 14.730 1.00 53.75 85 ASN A C 1
ATOM 572 O O . ASN A 1 85 ? -1.788 18.441 14.776 1.00 53.75 85 ASN A O 1
ATOM 576 N N . PRO A 1 86 ? 0.399 18.024 14.921 1.00 53.09 86 PRO A N 1
ATOM 577 C CA . PRO A 1 86 ? 0.223 16.594 15.224 1.00 53.09 86 PRO A CA 1
ATOM 578 C C . PRO A 1 86 ? -0.455 16.334 16.583 1.00 53.09 86 PRO A C 1
ATOM 580 O O . PRO A 1 86 ? -1.239 15.394 16.694 1.00 53.09 86 PRO A O 1
ATOM 583 N N . GLU A 1 87 ? -0.289 17.227 17.573 1.00 59.56 87 GLU A N 1
ATOM 584 C CA . GLU A 1 87 ? -0.951 17.117 18.890 1.00 59.56 87 GLU A CA 1
ATOM 585 C C . GLU A 1 87 ? -2.485 17.013 18.787 1.00 59.56 87 GLU A C 1
ATOM 587 O O . GLU A 1 87 ? -3.124 16.370 19.616 1.00 59.56 87 GLU A O 1
ATOM 592 N N . THR A 1 88 ? -3.101 17.623 17.764 1.00 60.97 88 THR A N 1
ATOM 593 C CA . THR A 1 88 ? -4.567 17.560 17.610 1.00 60.97 88 THR A CA 1
ATOM 594 C C . THR A 1 88 ? -5.067 16.186 17.187 1.00 60.97 88 THR A C 1
ATOM 596 O O . THR A 1 88 ? -6.200 15.834 17.497 1.00 60.97 88 THR A O 1
ATOM 599 N N . VAL A 1 89 ? -4.239 15.395 16.502 1.00 65.19 89 VAL A N 1
ATOM 600 C CA . VAL A 1 89 ? -4.677 14.106 15.961 1.00 65.19 89 VAL A CA 1
ATOM 601 C C . VAL A 1 89 ? -4.723 13.041 17.055 1.00 65.19 89 VAL A C 1
ATOM 603 O O . VAL A 1 89 ? -5.704 12.301 17.144 1.00 65.19 89 VAL A O 1
ATOM 606 N N . ASP A 1 90 ? -3.718 13.014 17.931 1.00 71.19 90 ASP A N 1
ATOM 607 C CA . ASP A 1 90 ? -3.691 12.120 19.092 1.00 71.19 90 ASP A CA 1
ATOM 608 C C . ASP A 1 90 ? -4.842 12.417 20.063 1.00 71.19 90 ASP A C 1
ATOM 610 O O . ASP A 1 90 ? -5.532 11.495 20.511 1.00 71.19 90 ASP A O 1
ATOM 614 N N . ASP A 1 91 ? -5.099 13.701 20.332 1.00 78.75 91 ASP A N 1
ATOM 615 C CA . ASP A 1 91 ? -6.211 14.142 21.179 1.00 78.75 91 ASP A CA 1
ATOM 616 C C . ASP A 1 91 ? -7.577 13.737 20.582 1.00 78.75 91 ASP A C 1
ATOM 618 O O . ASP A 1 91 ? -8.469 13.281 21.311 1.00 78.75 91 ASP A O 1
ATOM 622 N N . ASP A 1 92 ? -7.746 13.847 19.259 1.00 78.25 92 ASP A N 1
ATOM 623 C CA . ASP A 1 92 ? -8.973 13.450 18.557 1.00 78.25 92 ASP A CA 1
ATOM 624 C C . ASP A 1 92 ? -9.198 11.931 18.607 1.00 78.25 92 ASP A C 1
ATOM 626 O O . ASP A 1 92 ? -10.322 11.467 18.847 1.00 78.25 92 ASP A O 1
ATOM 630 N N . ILE A 1 93 ? -8.136 11.142 18.411 1.00 83.69 93 ILE A N 1
ATOM 631 C CA . ILE A 1 93 ? -8.182 9.676 18.483 1.00 83.69 93 ILE A CA 1
ATOM 632 C C . ILE A 1 93 ? -8.507 9.218 19.904 1.00 83.69 93 ILE A C 1
ATOM 634 O O . ILE A 1 93 ? -9.394 8.376 20.078 1.00 83.69 93 ILE A O 1
ATOM 638 N N . ASP A 1 94 ? -7.831 9.759 20.921 1.00 87.69 94 ASP A N 1
ATOM 639 C CA . ASP A 1 94 ? -8.085 9.407 22.323 1.00 87.69 94 ASP A CA 1
ATOM 640 C C . ASP A 1 94 ? -9.519 9.762 22.728 1.00 87.69 94 ASP A C 1
ATOM 642 O O . ASP A 1 94 ? -10.223 8.946 23.334 1.00 87.69 94 ASP A O 1
ATOM 646 N N . THR A 1 95 ? -9.999 10.936 22.307 1.00 88.00 95 THR A N 1
ATOM 647 C CA . THR A 1 95 ? -11.383 11.369 22.539 1.00 88.00 95 THR A CA 1
ATOM 648 C C . THR A 1 95 ? -12.376 10.424 21.857 1.00 88.00 95 THR A C 1
ATOM 650 O O . THR A 1 95 ? -13.328 9.955 22.491 1.00 88.00 95 THR A O 1
ATOM 653 N N . PHE A 1 96 ? -12.145 10.065 20.590 1.00 88.88 96 PHE A N 1
ATOM 654 C CA . PHE A 1 96 ? -12.998 9.128 19.855 1.00 88.88 96 PHE A CA 1
ATOM 655 C C . PHE A 1 96 ? -13.011 7.727 20.484 1.00 88.88 96 PHE A C 1
ATOM 657 O O . PHE A 1 96 ? -14.084 7.138 20.670 1.00 88.88 96 PHE A O 1
ATOM 664 N N . LEU A 1 97 ? -11.847 7.175 20.838 1.00 93.06 97 LEU A N 1
ATOM 665 C CA . LEU A 1 97 ? -11.732 5.866 21.488 1.00 93.06 97 LEU A CA 1
ATOM 666 C C . LEU A 1 97 ? -12.413 5.883 22.860 1.00 93.06 97 LEU A C 1
ATOM 668 O O . LEU A 1 97 ? -13.198 4.988 23.177 1.00 93.06 97 LEU A O 1
ATOM 672 N N . THR A 1 98 ? -12.200 6.931 23.651 1.00 93.88 98 THR A N 1
ATOM 673 C CA . THR A 1 98 ? -12.808 7.080 24.978 1.00 93.88 98 THR A CA 1
ATOM 674 C C . THR A 1 98 ? -14.335 7.181 24.896 1.00 93.88 98 THR A C 1
ATOM 676 O O . THR A 1 98 ? -15.043 6.508 25.663 1.00 93.88 98 THR A O 1
ATOM 679 N N . ALA A 1 99 ? -14.862 7.962 23.951 1.00 92.31 99 ALA A N 1
ATOM 680 C CA . ALA A 1 99 ? -16.297 8.086 23.713 1.00 92.31 99 ALA A CA 1
ATOM 681 C C . ALA A 1 99 ? -16.909 6.767 23.205 1.00 92.31 99 ALA A C 1
ATOM 683 O O . ALA A 1 99 ? -17.883 6.269 23.782 1.00 92.31 99 ALA A O 1
ATOM 684 N N . SER A 1 100 ? -16.308 6.157 22.178 1.00 94.44 100 SER A N 1
ATOM 685 C CA . SER A 1 100 ? -16.835 4.943 21.536 1.00 94.44 100 SER A CA 1
ATOM 686 C C . SER A 1 100 ? -16.759 3.709 22.427 1.00 94.44 100 SER A C 1
ATOM 688 O O . SER A 1 100 ? -17.640 2.850 22.373 1.00 94.44 100 SER A O 1
ATOM 690 N N . LEU A 1 101 ? -15.767 3.645 23.315 1.00 96.38 101 LEU A N 1
ATOM 691 C CA . LEU A 1 101 ? -15.642 2.577 24.299 1.00 96.38 101 LEU A CA 1
ATOM 692 C C . LEU A 1 101 ? -16.473 2.834 25.564 1.00 96.38 101 LEU A C 1
ATOM 694 O O . LEU A 1 101 ? -16.405 2.047 26.511 1.00 96.38 101 LEU A O 1
ATOM 698 N N . GLY A 1 102 ? -17.265 3.910 25.628 1.00 95.44 102 GLY A N 1
ATOM 699 C CA . GLY A 1 102 ? -18.117 4.225 26.780 1.00 95.44 102 GLY A CA 1
ATOM 700 C C . GLY A 1 102 ? -17.323 4.452 28.072 1.00 95.44 102 GLY A C 1
ATOM 701 O O . GLY A 1 102 ? -17.757 4.032 29.153 1.00 95.44 102 GLY A O 1
ATOM 702 N N . LEU A 1 103 ? -16.115 5.012 27.957 1.00 95.62 103 LEU A N 1
ATOM 703 C CA . LEU A 1 103 ? -15.273 5.401 29.093 1.00 95.62 103 LEU A CA 1
ATOM 704 C C . LEU A 1 103 ? -15.669 6.780 29.641 1.00 95.62 103 LEU A C 1
ATOM 706 O O . LEU A 1 103 ? -15.445 7.067 30.820 1.00 95.62 103 LEU A O 1
ATOM 710 N N . GLU A 1 104 ? -16.314 7.599 28.813 1.00 89.31 104 GLU A N 1
ATOM 711 C CA . GLU A 1 104 ? -16.918 8.867 29.207 1.00 89.31 104 GLU A CA 1
ATOM 712 C C . GLU A 1 104 ? -18.252 8.714 29.953 1.00 89.31 104 GLU A C 1
ATOM 714 O O . GLU A 1 104 ? -18.928 7.683 29.916 1.00 89.31 104 GLU A O 1
ATOM 719 N N . SER A 1 105 ? -18.660 9.778 30.653 1.00 71.00 105 SER A N 1
ATOM 720 C CA . SER A 1 105 ? -19.948 9.832 31.348 1.00 71.00 105 SER A CA 1
ATOM 721 C C . SER A 1 105 ? -21.111 9.945 30.353 1.00 71.00 105 SER A C 1
ATOM 723 O O . SER A 1 105 ? -21.596 11.046 30.089 1.00 71.00 105 SER A O 1
ATOM 725 N N . GLY A 1 106 ? -21.561 8.808 29.826 1.00 77.69 106 GLY A N 1
ATOM 726 C CA . GLY A 1 106 ? -22.702 8.684 28.916 1.00 77.69 106 GLY A CA 1
ATOM 727 C C . GLY A 1 106 ? -23.646 7.539 29.292 1.00 77.69 106 GLY A C 1
ATOM 728 O O . GLY A 1 106 ? -23.466 6.862 30.309 1.00 77.69 106 GLY A O 1
ATOM 729 N N . ASN A 1 107 ? -24.667 7.326 28.466 1.00 91.88 107 ASN A N 1
ATOM 730 C CA . ASN A 1 107 ? -25.613 6.212 28.568 1.00 91.88 107 ASN A CA 1
ATOM 731 C C . ASN A 1 107 ? -25.170 4.980 27.759 1.00 91.88 107 ASN A C 1
ATOM 733 O O . ASN A 1 107 ? -26.019 4.153 27.427 1.00 91.88 107 ASN A O 1
ATOM 737 N N . ALA A 1 108 ? -23.873 4.849 27.457 1.00 95.56 108 ALA A N 1
ATOM 738 C CA . ALA A 1 108 ? -23.339 3.702 26.732 1.00 95.56 108 ALA A CA 1
ATOM 739 C C . ALA A 1 108 ? -23.736 2.393 27.433 1.00 95.56 108 ALA A C 1
ATOM 741 O O . ALA A 1 108 ? -23.572 2.238 28.652 1.00 95.56 108 ALA A O 1
ATOM 742 N N . ASN A 1 109 ? -24.279 1.450 26.670 1.00 96.88 109 ASN A N 1
ATOM 743 C CA . ASN A 1 109 ? -24.703 0.164 27.201 1.00 96.88 109 ASN A CA 1
ATOM 744 C C . ASN A 1 109 ? -23.586 -0.859 26.991 1.00 96.88 109 ASN A C 1
ATOM 746 O O . ASN A 1 109 ? -23.306 -1.284 25.874 1.00 96.88 109 ASN A O 1
ATOM 750 N N . VAL A 1 110 ? -22.944 -1.241 28.094 1.00 97.44 110 VAL A N 1
ATOM 751 C CA . VAL A 1 110 ? -21.801 -2.156 28.102 1.00 97.44 110 VAL A CA 1
ATOM 752 C C . VAL A 1 110 ? -22.236 -3.502 28.659 1.00 97.44 110 VAL A C 1
ATOM 754 O O . VAL A 1 110 ? -22.766 -3.601 29.770 1.00 97.44 110 VAL A O 1
ATOM 757 N N . SER A 1 111 ? -21.972 -4.556 27.899 1.00 97.69 111 SER A N 1
ATOM 758 C CA . SER A 1 111 ? -22.179 -5.937 28.319 1.00 97.69 111 SER A CA 1
ATOM 759 C C . SER A 1 111 ? -20.915 -6.754 28.085 1.00 97.69 111 SER A C 1
ATOM 761 O O . SER A 1 111 ? -20.076 -6.399 27.264 1.00 97.69 111 SER A O 1
ATOM 763 N N . ARG A 1 112 ? -20.745 -7.834 28.848 1.00 97.38 112 ARG A N 1
ATOM 764 C CA . ARG A 1 112 ? -19.563 -8.689 28.754 1.00 97.38 112 ARG A CA 1
ATOM 765 C C . ARG A 1 112 ? -19.954 -10.156 28.796 1.00 97.38 112 ARG A C 1
ATOM 767 O O . ARG A 1 112 ? -20.675 -10.576 29.706 1.00 97.38 112 ARG A O 1
ATOM 774 N N . GLU A 1 113 ? -19.413 -10.928 27.863 1.00 97.69 113 GLU A N 1
ATOM 775 C CA . GLU A 1 113 ? -19.526 -12.382 27.809 1.00 97.69 113 GLU A CA 1
ATOM 776 C C . GLU A 1 113 ? -18.129 -13.007 27.697 1.00 97.69 113 GLU A C 1
ATOM 778 O O . GLU A 1 113 ? -17.505 -13.022 26.642 1.00 97.69 113 GLU A O 1
ATOM 783 N N . GLY A 1 114 ? -17.617 -13.522 28.819 1.00 95.69 114 GLY A N 1
ATOM 784 C CA . GLY A 1 114 ? -16.253 -14.052 28.876 1.00 95.69 114 GLY A CA 1
ATOM 785 C C . GLY A 1 114 ? -15.221 -12.952 28.631 1.00 95.69 114 GLY A C 1
ATOM 786 O O . GLY A 1 114 ? -15.145 -11.999 29.409 1.00 95.69 114 GLY A O 1
ATOM 787 N N . ASP A 1 115 ? -14.450 -13.093 27.559 1.00 96.19 115 ASP A N 1
ATOM 788 C CA . ASP A 1 115 ? -13.387 -12.160 27.175 1.00 96.19 115 ASP A CA 1
ATOM 789 C C . ASP A 1 115 ? -13.825 -11.162 26.079 1.00 96.19 115 ASP A C 1
ATOM 791 O O . ASP A 1 115 ? -13.044 -10.311 25.667 1.00 96.19 115 ASP A O 1
ATOM 795 N N . LEU A 1 116 ? -15.097 -11.221 25.660 1.00 98.06 116 LEU A N 1
ATOM 796 C CA . LEU A 1 116 ? -15.718 -10.280 24.727 1.00 98.06 116 LEU A CA 1
ATOM 797 C C . LEU A 1 116 ? -16.525 -9.219 25.487 1.00 98.06 116 LEU A C 1
ATOM 799 O O . LEU A 1 116 ? -17.418 -9.550 26.277 1.00 98.06 116 LEU A O 1
ATOM 803 N N . VAL A 1 117 ? -16.235 -7.944 25.238 1.00 98.25 117 VAL A N 1
ATOM 804 C CA . VAL A 1 117 ? -17.015 -6.797 25.725 1.00 98.25 117 VAL A CA 1
ATOM 805 C C . VAL A 1 117 ? -17.754 -6.177 24.545 1.00 98.25 117 VAL A C 1
ATOM 807 O O . VAL A 1 117 ? -17.123 -5.746 23.591 1.00 98.25 117 VAL A O 1
ATOM 810 N N . THR A 1 118 ? -19.080 -6.099 24.614 1.00 98.12 118 THR A N 1
ATOM 811 C CA . THR A 1 118 ? -19.913 -5.452 23.591 1.00 98.12 118 THR A CA 1
ATOM 812 C C . THR A 1 118 ? -20.427 -4.124 24.129 1.00 98.12 118 THR A C 1
ATOM 814 O O . THR A 1 118 ? -20.968 -4.062 25.240 1.00 98.12 118 THR A O 1
ATOM 817 N N . ILE A 1 119 ? -20.258 -3.072 23.339 1.00 98.19 119 ILE A N 1
ATOM 818 C CA . ILE A 1 119 ? -20.533 -1.683 23.690 1.00 98.19 119 ILE A CA 1
ATOM 819 C C . ILE A 1 119 ? -21.467 -1.109 22.625 1.00 98.19 119 ILE A C 1
ATOM 821 O O . ILE A 1 119 ? -21.165 -1.118 21.435 1.00 98.19 119 ILE A O 1
ATOM 825 N N . ASP A 1 120 ? -22.612 -0.615 23.072 1.00 97.31 120 ASP A N 1
ATOM 826 C CA . ASP A 1 120 ? -23.508 0.246 22.303 1.00 97.31 120 ASP A CA 1
ATOM 827 C C . ASP A 1 120 ? -23.187 1.693 22.727 1.00 97.31 120 ASP A C 1
ATOM 829 O O . ASP A 1 120 ? -23.501 2.064 23.872 1.00 97.31 120 ASP A O 1
ATOM 833 N N . PRO A 1 121 ? -22.413 2.446 21.916 1.00 95.75 121 PRO A N 1
ATOM 834 C CA . PRO A 1 121 ? -21.897 3.758 22.297 1.00 95.75 121 PRO A CA 1
ATOM 835 C C . PRO A 1 121 ? -23.028 4.783 22.439 1.00 95.75 121 PRO A C 1
ATOM 837 O O . PRO A 1 121 ? -24.069 4.677 21.805 1.00 95.75 121 PRO A O 1
ATOM 840 N N . ASP A 1 122 ? -22.821 5.814 23.265 1.00 95.88 122 ASP A N 1
ATOM 841 C CA . ASP A 1 122 ? -23.785 6.916 23.374 1.00 95.88 122 ASP A CA 1
ATOM 842 C C . ASP A 1 122 ? -23.652 7.829 22.147 1.00 95.88 122 ASP A C 1
ATOM 844 O O . ASP A 1 122 ? -22.695 8.606 22.042 1.00 95.88 122 ASP A O 1
ATOM 848 N N . GLU A 1 123 ? -24.613 7.752 21.223 1.00 93.69 123 GLU A N 1
ATOM 849 C CA . GLU A 1 123 ? -24.573 8.485 19.957 1.00 93.69 123 GLU A CA 1
ATOM 850 C C . GLU A 1 123 ? -24.511 10.005 20.165 1.00 93.69 123 GLU A C 1
ATOM 852 O O . GLU A 1 123 ? -23.891 10.720 19.378 1.00 93.69 123 GLU A O 1
ATOM 857 N N . SER A 1 124 ? -25.087 10.508 21.263 1.00 92.06 124 SER A N 1
ATOM 858 C CA . SER A 1 124 ? -25.094 11.940 21.571 1.00 92.06 124 SER A CA 1
ATOM 859 C C . SER A 1 124 ? -23.732 12.441 22.051 1.00 92.06 124 SER A C 1
ATOM 861 O O . SER A 1 124 ? -23.379 13.594 21.797 1.00 92.06 124 SER A O 1
ATOM 863 N N . VAL A 1 125 ? -22.958 11.584 22.728 1.00 91.88 125 VAL A N 1
ATOM 864 C CA . VAL A 1 125 ? -21.570 11.873 23.112 1.00 91.88 125 VAL A CA 1
ATOM 865 C C . VAL A 1 125 ? -20.690 11.822 21.869 1.00 91.88 125 VAL A C 1
ATOM 867 O O . VAL A 1 125 ? -20.062 12.827 21.552 1.00 91.88 125 VAL A O 1
ATOM 870 N N . MET A 1 126 ? -20.752 10.723 21.107 1.00 89.56 126 MET A N 1
ATOM 871 C CA . MET A 1 126 ? -19.991 10.541 19.862 1.00 89.56 126 MET A CA 1
ATOM 872 C C . MET A 1 126 ? -20.164 11.722 18.903 1.00 89.56 126 MET A C 1
ATOM 874 O O . MET A 1 126 ? -19.191 12.297 18.419 1.00 89.56 126 MET A O 1
ATOM 878 N N . CYS A 1 127 ? -21.412 12.129 18.661 1.00 88.94 127 CYS A N 1
ATOM 879 C CA . CYS A 1 127 ? -21.704 13.224 17.748 1.00 88.94 127 CYS A CA 1
ATOM 880 C C . CYS A 1 127 ? -21.350 14.597 18.292 1.00 88.94 127 CYS A C 1
ATOM 882 O O . CYS A 1 127 ? -21.053 15.495 17.509 1.00 88.94 127 CYS A O 1
ATOM 884 N N . ARG A 1 128 ? -21.405 14.798 19.611 1.00 87.25 128 ARG A N 1
ATOM 885 C CA . ARG A 1 128 ? -21.003 16.075 20.197 1.00 87.25 128 ARG A CA 1
ATOM 886 C C . ARG A 1 128 ? -19.507 16.289 20.034 1.00 87.25 128 ARG A C 1
ATOM 888 O O . ARG A 1 128 ? -19.142 17.396 19.656 1.00 87.25 128 ARG A O 1
ATOM 895 N N . GLU A 1 129 ? -18.696 15.266 20.290 1.00 82.81 129 GLU A N 1
ATOM 896 C CA . GLU A 1 129 ? -17.243 15.365 20.130 1.00 82.81 129 GLU A CA 1
ATOM 897 C C . GLU A 1 129 ? -16.882 15.516 18.642 1.00 82.81 129 GLU A C 1
ATOM 899 O O . GLU A 1 129 ? -16.259 16.503 18.262 1.00 82.81 129 GLU A O 1
ATOM 904 N N . ALA A 1 130 ? -17.425 14.664 17.760 1.00 76.38 130 ALA A N 1
ATOM 905 C CA . ALA A 1 130 ? -17.168 14.741 16.314 1.00 76.38 130 ALA A CA 1
ATOM 906 C C . ALA A 1 130 ? -17.631 16.058 15.648 1.00 76.38 130 ALA A C 1
ATOM 908 O O . ALA A 1 130 ? -17.144 16.432 14.580 1.00 76.38 130 ALA A O 1
ATOM 909 N N . LEU A 1 131 ? -18.604 16.761 16.240 1.00 79.38 131 LEU A N 1
ATOM 910 C CA . LEU A 1 131 ? -19.119 18.042 15.739 1.00 79.38 131 LEU A CA 1
ATOM 911 C C . LEU A 1 131 ? -18.679 19.244 16.588 1.00 79.38 131 LEU A C 1
ATOM 913 O O . LEU A 1 131 ? -19.105 20.364 16.284 1.00 79.38 131 LEU A O 1
ATOM 917 N N . ALA A 1 132 ? -17.852 19.056 17.623 1.00 72.94 132 ALA A N 1
ATOM 918 C CA . ALA A 1 132 ? -17.475 20.112 18.568 1.00 72.94 132 ALA A CA 1
ATOM 919 C C . ALA A 1 132 ? -16.835 21.315 17.856 1.00 72.94 132 ALA A C 1
ATOM 921 O O . ALA A 1 132 ? -17.122 22.471 18.186 1.00 72.94 132 ALA A O 1
ATOM 922 N N . GLU A 1 133 ? -16.056 21.049 16.810 1.00 68.12 133 GLU A N 1
ATOM 923 C CA . GLU A 1 133 ? -15.396 22.071 15.997 1.00 68.12 133 GLU A CA 1
ATOM 924 C C . GLU A 1 133 ? -16.309 22.685 14.920 1.00 68.12 133 GLU A C 1
ATOM 926 O O . GLU A 1 133 ? -16.091 23.805 14.445 1.00 68.12 133 GLU A O 1
ATOM 931 N N . ARG A 1 134 ? -17.405 22.002 14.563 1.00 63.00 134 ARG A N 1
ATOM 932 C CA . ARG A 1 134 ? -18.362 22.416 13.522 1.00 63.00 134 ARG A CA 1
ATOM 933 C C . ARG A 1 134 ? -19.593 23.099 14.117 1.00 63.00 134 ARG A C 1
ATOM 935 O O . ARG A 1 134 ? -20.739 22.684 13.937 1.00 63.00 134 ARG A O 1
ATOM 942 N N . SER A 1 135 ? -19.368 24.219 14.800 1.00 51.50 135 SER A N 1
ATOM 943 C CA . SER A 1 135 ? -20.461 25.021 15.364 1.00 51.50 135 SER A CA 1
ATOM 944 C C . SER A 1 135 ? -21.393 25.597 14.272 1.00 51.50 135 SER A C 1
ATOM 946 O O . SER A 1 135 ? -21.015 26.483 13.510 1.00 51.50 135 SER A O 1
ATOM 948 N N . GLY A 1 136 ? -22.645 25.117 14.196 1.00 57.38 136 GLY A N 1
ATOM 949 C CA . GLY A 1 136 ? -23.697 25.754 13.381 1.00 57.38 136 GLY A CA 1
ATOM 950 C C . GLY A 1 136 ? -24.698 24.850 12.655 1.00 57.38 136 GLY A C 1
ATOM 951 O O . GLY A 1 136 ? -25.637 25.385 12.066 1.00 57.38 136 GLY A O 1
ATOM 952 N N . MET A 1 137 ? -24.553 23.523 12.696 1.00 59.59 137 MET A N 1
ATOM 953 C CA . MET A 1 137 ? -25.373 22.616 11.881 1.00 59.59 137 MET A CA 1
ATOM 954 C C . MET A 1 137 ? -26.182 21.647 12.754 1.00 59.59 137 MET A C 1
ATOM 956 O O . MET A 1 137 ? -25.756 20.550 13.083 1.00 59.59 137 MET A O 1
ATOM 960 N N . VAL A 1 138 ? -27.379 22.078 13.165 1.00 60.69 138 VAL A N 1
ATOM 961 C CA . VAL A 1 138 ? -28.315 21.244 13.950 1.00 60.69 138 VAL A CA 1
ATOM 962 C C . VAL A 1 138 ? -28.807 20.038 13.141 1.00 60.69 138 VAL A C 1
ATOM 964 O O . VAL A 1 138 ? -29.040 18.977 13.714 1.00 60.69 138 VAL A O 1
ATOM 967 N N . ASP A 1 139 ? -28.931 20.188 11.820 1.00 71.88 139 ASP A N 1
ATOM 968 C CA . ASP A 1 139 ? -29.310 19.090 10.925 1.00 71.88 139 ASP A CA 1
ATOM 969 C C . ASP A 1 139 ? -28.218 18.000 10.882 1.00 71.88 139 ASP A C 1
ATOM 971 O O . ASP A 1 139 ? -28.541 16.815 10.808 1.00 71.88 139 ASP A O 1
ATOM 975 N N . ASP A 1 140 ? -26.946 18.376 11.055 1.00 77.94 140 ASP A N 1
ATOM 976 C CA . ASP A 1 140 ? -25.817 17.439 11.070 1.00 77.94 140 ASP A CA 1
ATOM 977 C C . ASP A 1 140 ? -25.794 16.582 12.341 1.00 77.94 140 ASP A C 1
ATOM 979 O O . ASP A 1 140 ? -25.406 15.419 12.274 1.00 77.94 140 ASP A O 1
ATOM 983 N N . LEU A 1 141 ? -26.270 17.103 13.481 1.00 86.75 141 LEU A N 1
ATOM 984 C CA . LEU A 1 141 ? -26.368 16.322 14.720 1.00 86.75 141 LEU A CA 1
ATOM 985 C C . LEU A 1 141 ? -27.373 15.174 14.574 1.00 86.75 141 LEU A C 1
ATOM 987 O O . LEU A 1 141 ? -27.063 14.044 14.929 1.00 86.75 141 LEU A O 1
ATOM 991 N N . ALA A 1 142 ? -28.553 15.438 14.005 1.00 89.25 142 ALA A N 1
ATOM 992 C CA . ALA A 1 142 ? -29.569 14.401 13.817 1.00 89.25 142 ALA A CA 1
ATOM 993 C C . ALA A 1 142 ? -29.132 13.331 12.801 1.00 89.25 142 ALA A C 1
ATOM 995 O O . ALA A 1 142 ? -29.431 12.151 12.987 1.00 89.25 142 ALA A O 1
ATOM 996 N N . VAL A 1 143 ? -28.427 13.733 11.737 1.00 88.12 143 VAL A N 1
ATOM 997 C CA . VAL A 1 143 ? -27.838 12.801 10.760 1.00 88.12 143 VAL A CA 1
ATOM 998 C C . VAL A 1 143 ? -26.725 11.977 11.407 1.00 88.12 143 VAL A C 1
ATOM 1000 O O . VAL A 1 143 ? -26.692 10.762 11.226 1.00 88.12 143 VAL A O 1
ATOM 1003 N N . CYS A 1 144 ? -25.859 12.612 12.197 1.00 88.75 144 CYS A N 1
ATOM 1004 C CA . CYS A 1 144 ? -24.796 11.943 12.935 1.00 88.75 144 CYS A CA 1
ATOM 1005 C C . CYS A 1 144 ? -25.361 10.910 13.924 1.00 88.75 144 CYS A C 1
ATOM 1007 O O . CYS A 1 144 ? -24.985 9.741 13.868 1.00 88.75 144 CYS A O 1
ATOM 1009 N N . GLU A 1 145 ? -26.322 11.296 14.769 1.00 92.00 145 GLU A N 1
ATOM 1010 C CA . GLU A 1 145 ? -26.951 10.387 15.738 1.00 92.00 145 GLU A CA 1
ATOM 1011 C C . GLU A 1 145 ? -27.644 9.216 15.027 1.00 92.00 145 GLU A C 1
ATOM 1013 O O . GLU A 1 145 ? -27.611 8.079 15.495 1.00 92.00 145 GLU A O 1
ATOM 1018 N N . ALA A 1 146 ? -28.265 9.473 13.870 1.00 91.69 146 ALA A N 1
ATOM 1019 C CA . ALA A 1 146 ? -28.886 8.430 13.062 1.00 91.69 146 ALA A CA 1
ATOM 1020 C C . ALA A 1 146 ? -27.869 7.456 12.448 1.00 91.69 146 ALA A C 1
ATOM 1022 O O . ALA A 1 146 ? -28.205 6.285 12.294 1.00 91.69 146 ALA A O 1
ATOM 1023 N N . LEU A 1 147 ? -26.660 7.916 12.112 1.00 89.44 147 LEU A N 1
ATOM 1024 C CA . LEU A 1 147 ? -25.576 7.064 11.625 1.00 89.44 147 LEU A CA 1
ATOM 1025 C C . LEU A 1 147 ? -25.003 6.203 12.761 1.00 89.44 147 LEU A C 1
ATOM 1027 O O . LEU A 1 147 ? -24.909 4.988 12.621 1.00 89.44 147 LEU A O 1
ATOM 1031 N N . PHE A 1 148 ? -24.680 6.809 13.906 1.00 91.44 148 PHE A N 1
ATOM 1032 C CA . PHE A 1 148 ? -24.085 6.095 15.042 1.00 91.44 148 PHE A CA 1
ATOM 1033 C C . PHE A 1 148 ? -25.044 5.134 15.747 1.00 91.44 148 PHE A C 1
ATOM 1035 O O . PHE A 1 148 ? -24.586 4.206 16.401 1.00 91.44 148 PHE A O 1
ATOM 1042 N N . ARG A 1 149 ? -26.361 5.281 15.569 1.00 95.06 149 ARG A N 1
ATOM 1043 C CA . ARG A 1 149 ? -27.348 4.328 16.101 1.00 95.06 149 ARG A CA 1
ATOM 1044 C C . ARG A 1 149 ? -27.150 2.892 15.605 1.00 95.06 149 ARG A C 1
ATOM 1046 O O . ARG A 1 149 ? -27.531 1.954 16.297 1.00 95.06 149 ARG A O 1
ATOM 1053 N N . ASP A 1 150 ? -26.614 2.728 14.400 1.00 93.62 150 ASP A N 1
ATOM 1054 C CA . ASP A 1 150 ? -26.351 1.412 13.812 1.00 93.62 150 ASP A CA 1
ATOM 1055 C C . ASP A 1 150 ? -24.914 0.923 14.090 1.00 93.62 150 ASP A C 1
ATOM 1057 O O . ASP A 1 150 ? -24.528 -0.147 13.607 1.00 93.62 150 ASP A O 1
ATOM 1061 N N . LEU A 1 151 ? -24.126 1.697 14.852 1.00 95.19 151 LEU A N 1
ATOM 1062 C CA . LEU A 1 151 ? -22.775 1.350 15.272 1.00 95.19 151 LEU A CA 1
ATOM 1063 C C . LEU A 1 151 ? -22.812 0.557 16.584 1.00 95.19 151 LEU A C 1
ATOM 1065 O O . LEU A 1 151 ? -23.439 0.956 17.558 1.00 95.19 151 LEU A O 1
ATOM 1069 N N . SER A 1 152 ? -22.053 -0.527 16.635 1.00 97.50 152 SER A N 1
ATOM 1070 C CA . SER A 1 152 ? -21.705 -1.234 17.868 1.00 97.50 152 SER A CA 1
ATOM 1071 C C . SER A 1 152 ? -20.205 -1.485 17.905 1.00 97.50 152 SER A C 1
ATOM 1073 O O . SER A 1 152 ? -19.582 -1.629 16.854 1.00 97.50 152 SER A O 1
ATOM 1075 N N . VAL A 1 153 ? -19.625 -1.571 19.097 1.00 98.06 153 VAL A N 1
ATOM 1076 C CA . VAL A 1 153 ? -18.195 -1.830 19.286 1.00 98.06 153 VAL A CA 1
ATOM 1077 C C . VAL A 1 153 ? -18.010 -3.125 20.068 1.00 98.06 153 VAL A C 1
ATOM 1079 O O . VAL A 1 153 ? -18.671 -3.355 21.081 1.00 98.06 153 VAL A O 1
ATOM 1082 N N . GLU A 1 154 ? -17.100 -3.974 19.610 1.00 98.50 154 GLU A N 1
ATOM 1083 C CA . GLU A 1 154 ? -16.699 -5.205 20.284 1.00 98.50 154 GLU A CA 1
ATOM 1084 C C . GLU A 1 154 ? -15.224 -5.131 20.674 1.00 98.50 154 GLU A C 1
ATOM 1086 O O . GLU A 1 154 ? -14.379 -4.834 19.842 1.00 98.50 154 GLU A O 1
ATOM 1091 N N . VAL A 1 155 ? -14.900 -5.417 21.934 1.00 98.25 155 VAL A N 1
ATOM 1092 C CA . VAL A 1 155 ? -13.518 -5.569 22.406 1.00 98.25 155 VAL A CA 1
ATOM 1093 C C . VAL A 1 155 ? -13.289 -7.037 22.736 1.00 98.25 155 VAL A C 1
ATOM 1095 O O . VAL A 1 155 ? -13.830 -7.545 23.724 1.00 98.25 155 VAL A O 1
ATOM 1098 N N . ALA A 1 156 ? -12.510 -7.718 21.900 1.00 98.00 156 ALA A N 1
ATOM 1099 C CA . ALA A 1 156 ? -12.107 -9.105 22.085 1.00 98.00 156 ALA A CA 1
ATOM 1100 C C . ALA A 1 156 ? -10.718 -9.140 22.737 1.00 98.00 156 ALA A C 1
ATOM 1102 O O . ALA A 1 156 ? -9.687 -9.107 22.067 1.00 98.00 156 ALA A O 1
ATOM 1103 N N . ALA A 1 157 ? -10.696 -9.176 24.067 1.00 96.31 157 ALA A N 1
ATOM 1104 C CA . ALA A 1 157 ? -9.459 -9.131 24.835 1.00 96.31 157 ALA A CA 1
ATOM 1105 C C . ALA A 1 157 ? -8.849 -10.531 24.993 1.00 96.31 157 ALA A C 1
ATOM 1107 O O . ALA A 1 157 ? -9.549 -11.497 25.292 1.00 96.31 157 ALA A O 1
ATOM 1108 N N . VAL A 1 158 ? -7.532 -10.650 24.853 1.00 95.00 158 VAL A N 1
ATOM 1109 C CA . VAL A 1 158 ? -6.789 -11.872 25.216 1.00 95.00 158 VAL A CA 1
ATOM 1110 C C . VAL A 1 158 ? -6.218 -11.704 26.625 1.00 95.00 158 VAL A C 1
ATOM 1112 O O . VAL A 1 158 ? -6.418 -12.539 27.517 1.00 95.00 158 VAL A O 1
ATOM 1115 N N . THR A 1 159 ? -5.575 -10.567 26.848 1.00 94.19 159 THR A N 1
ATOM 1116 C CA . THR A 1 159 ? -5.134 -10.065 28.152 1.00 94.19 159 THR A CA 1
ATOM 1117 C C . THR A 1 159 ? -5.741 -8.685 28.387 1.00 94.19 159 THR A C 1
ATOM 1119 O O . THR A 1 159 ? -6.492 -8.167 27.562 1.00 94.19 159 THR A O 1
ATOM 1122 N N . ASP A 1 160 ? -5.462 -8.075 29.532 1.00 91.94 160 ASP A N 1
ATOM 1123 C CA . ASP A 1 160 ? -5.825 -6.681 29.764 1.00 91.94 160 ASP A CA 1
ATOM 1124 C C . ASP A 1 160 ? -5.019 -5.691 28.914 1.00 91.94 160 ASP A C 1
ATOM 1126 O O . ASP A 1 160 ? -5.432 -4.544 28.832 1.00 91.94 160 ASP A O 1
ATOM 1130 N N . ASP A 1 161 ? -3.928 -6.105 28.269 1.00 92.94 161 ASP A N 1
ATOM 1131 C CA . ASP A 1 161 ? -3.058 -5.278 27.419 1.00 92.94 161 ASP A CA 1
ATOM 1132 C C . ASP A 1 161 ? -2.938 -5.776 25.963 1.00 92.94 161 ASP A C 1
ATOM 1134 O O . ASP A 1 161 ? -2.228 -5.170 25.171 1.00 92.94 161 ASP A O 1
ATOM 1138 N N . THR A 1 162 ? -3.627 -6.855 25.576 1.00 94.69 162 THR A N 1
ATOM 1139 C CA . THR A 1 162 ? -3.654 -7.337 24.184 1.00 94.69 162 THR A CA 1
ATOM 1140 C C . THR A 1 162 ? -5.051 -7.769 23.764 1.00 94.69 162 THR A C 1
ATOM 1142 O O . THR A 1 162 ? -5.795 -8.378 24.544 1.00 94.69 162 THR A O 1
ATOM 1145 N N . GLY A 1 163 ? -5.415 -7.482 22.520 1.00 96.25 163 GLY A N 1
ATOM 1146 C CA . GLY A 1 163 ? -6.710 -7.853 21.960 1.00 96.25 163 GLY A CA 1
ATOM 1147 C C . GLY A 1 163 ? -7.020 -7.089 20.684 1.00 96.25 163 GLY A C 1
ATOM 1148 O O . GLY A 1 163 ? -6.122 -6.534 20.054 1.00 96.25 163 GLY A O 1
ATOM 1149 N N . SER A 1 164 ? -8.301 -7.051 20.328 1.00 97.25 164 SER A N 1
ATOM 1150 C CA . SER A 1 164 ? -8.790 -6.255 19.206 1.00 97.25 164 SER A CA 1
ATOM 1151 C C . SER A 1 164 ? -10.066 -5.485 19.545 1.00 97.25 164 SER A C 1
ATOM 1153 O O . SER A 1 164 ? -10.897 -5.936 20.340 1.00 97.25 164 SER A O 1
ATOM 1155 N N . ILE A 1 165 ? -10.218 -4.304 18.947 1.00 97.94 165 ILE A N 1
ATOM 1156 C CA . ILE A 1 165 ? -11.424 -3.472 18.973 1.00 97.94 165 ILE A CA 1
ATOM 1157 C C . ILE A 1 165 ? -12.048 -3.538 17.580 1.00 97.94 165 ILE A C 1
ATOM 1159 O O . ILE A 1 165 ? -11.427 -3.122 16.612 1.00 97.94 165 ILE A O 1
ATOM 1163 N N . THR A 1 166 ? -13.270 -4.041 17.454 1.00 98.31 166 THR A N 1
ATOM 1164 C CA . THR A 1 166 ? -13.997 -4.110 16.181 1.00 98.31 166 THR A CA 1
ATOM 1165 C C . THR A 1 166 ? -15.187 -3.161 16.208 1.00 98.31 166 THR A C 1
ATOM 1167 O O . THR A 1 166 ? -16.093 -3.301 17.028 1.00 98.31 166 THR A O 1
ATOM 1170 N N . TYR A 1 167 ? -15.209 -2.212 15.280 1.00 97.00 167 TYR A N 1
ATOM 1171 C CA . TYR A 1 167 ? -16.344 -1.338 15.011 1.00 97.00 167 TYR A CA 1
ATOM 1172 C C . TYR A 1 167 ? -17.247 -2.014 13.987 1.00 97.00 167 TYR A C 1
ATOM 1174 O O . TYR A 1 167 ? -16.841 -2.227 12.843 1.00 97.00 167 TYR A O 1
ATOM 1182 N N . LEU A 1 168 ? -18.474 -2.346 14.385 1.00 98.06 168 LEU A N 1
ATOM 1183 C CA . LEU A 1 168 ? -19.464 -2.964 13.512 1.00 98.06 168 LEU A CA 1
ATOM 1184 C C . LEU A 1 168 ? -20.563 -1.968 13.167 1.00 98.06 168 LEU A C 1
ATOM 1186 O O . LEU A 1 168 ? -21.215 -1.425 14.055 1.00 98.06 168 LEU A O 1
ATOM 1190 N N . PHE A 1 169 ? -20.827 -1.799 11.879 1.00 96.19 169 PHE A N 1
ATOM 1191 C CA . PHE A 1 169 ? -21.970 -1.059 11.370 1.00 96.19 169 PHE A CA 1
ATOM 1192 C C . PHE A 1 169 ? -22.985 -2.052 10.812 1.00 96.19 169 PHE A C 1
ATOM 1194 O O . PHE A 1 169 ? -22.663 -2.838 9.923 1.00 96.19 169 PHE A O 1
ATOM 1201 N N . GLN A 1 170 ? -24.197 -2.088 11.369 1.00 95.81 170 GLN A N 1
ATOM 1202 C CA . GLN A 1 170 ? -25.217 -3.084 10.999 1.00 95.81 170 GLN A CA 1
ATOM 1203 C C . GLN A 1 170 ? -24.701 -4.543 11.069 1.00 95.81 170 GLN A C 1
ATOM 1205 O O . GLN A 1 170 ? -25.049 -5.377 10.235 1.00 95.81 170 GLN A O 1
ATOM 1210 N N . GLN A 1 171 ? -23.888 -4.858 12.089 1.00 96.44 171 GLN A N 1
ATOM 1211 C CA . GLN A 1 171 ? -23.210 -6.157 12.293 1.00 96.44 171 GLN A CA 1
ATOM 1212 C C . GLN A 1 171 ? -22.134 -6.506 11.248 1.00 96.44 171 GLN A C 1
ATOM 1214 O O . GLN A 1 171 ? -21.654 -7.639 11.225 1.00 96.44 171 GLN A O 1
ATOM 1219 N N . GLN A 1 172 ? -21.736 -5.563 10.393 1.00 96.75 172 GLN A N 1
ATOM 1220 C CA . GLN A 1 172 ? -20.609 -5.727 9.478 1.00 96.75 172 GLN A CA 1
ATOM 1221 C C . GLN A 1 172 ? -19.388 -4.979 10.025 1.00 96.75 172 GLN A C 1
ATOM 1223 O O . GLN A 1 172 ? -19.520 -3.798 10.350 1.00 96.75 172 GLN A O 1
ATOM 1228 N N . PRO A 1 173 ? -18.210 -5.619 10.134 1.00 97.00 173 PRO A N 1
ATOM 1229 C CA . PRO A 1 173 ? -16.983 -4.928 10.513 1.00 97.00 173 PRO A CA 1
ATOM 1230 C C . PRO A 1 173 ? -16.684 -3.783 9.546 1.00 97.00 173 PRO A C 1
ATOM 1232 O O . PRO A 1 173 ? -16.748 -3.970 8.329 1.00 97.00 173 PRO A O 1
ATOM 1235 N N . VAL A 1 174 ? -16.358 -2.616 10.093 1.00 95.56 174 VAL A N 1
ATOM 1236 C CA . VAL A 1 174 ? -15.897 -1.439 9.345 1.00 95.56 174 VAL A CA 1
ATOM 1237 C C . VAL A 1 174 ? -14.420 -1.219 9.615 1.00 95.56 174 VAL A C 1
ATOM 1239 O O . VAL A 1 174 ? -13.634 -1.159 8.680 1.00 95.56 174 VAL A O 1
ATOM 1242 N N . VAL A 1 175 ? -14.050 -1.138 10.892 1.00 95.19 175 VAL A N 1
ATOM 1243 C CA . VAL A 1 175 ? -12.669 -0.960 11.344 1.00 95.19 175 VAL A CA 1
ATOM 1244 C C . VAL A 1 175 ? -12.377 -1.988 12.426 1.00 95.19 175 VAL A C 1
ATOM 1246 O O . VAL A 1 175 ? -13.191 -2.173 13.334 1.00 95.19 175 VAL A O 1
ATOM 1249 N N . MET A 1 176 ? -11.221 -2.631 12.349 1.00 96.88 176 MET A N 1
ATOM 1250 C CA . MET A 1 176 ? -10.643 -3.432 13.421 1.00 96.88 176 MET A CA 1
ATOM 1251 C C . MET A 1 176 ? -9.330 -2.794 13.865 1.00 96.88 176 MET A C 1
ATOM 1253 O O . MET A 1 176 ? -8.554 -2.350 13.027 1.00 96.88 176 MET A O 1
ATOM 1257 N N . ILE A 1 177 ? -9.102 -2.727 15.172 1.00 95.50 177 ILE A N 1
ATOM 1258 C CA . ILE A 1 177 ? -7.885 -2.191 15.774 1.00 95.50 177 ILE A CA 1
ATOM 1259 C C . ILE A 1 177 ? -7.285 -3.272 16.664 1.00 95.50 177 ILE A C 1
ATOM 1261 O O . ILE A 1 177 ? -7.815 -3.539 17.744 1.00 95.50 177 ILE A O 1
ATOM 1265 N N . ASP A 1 178 ? -6.204 -3.899 16.218 1.00 96.00 178 ASP A N 1
ATOM 1266 C CA . ASP A 1 178 ? -5.386 -4.777 17.049 1.00 96.00 178 ASP A CA 1
ATOM 1267 C C . ASP A 1 178 ? -4.503 -3.908 17.952 1.00 96.00 178 ASP A C 1
ATOM 1269 O O . ASP A 1 178 ? -3.862 -2.969 17.477 1.00 96.00 178 ASP A O 1
ATOM 1273 N N . TYR A 1 179 ? -4.460 -4.213 19.250 1.00 93.69 179 TYR A N 1
ATOM 1274 C CA . TYR A 1 179 ? -3.639 -3.486 20.219 1.00 93.69 179 TYR A CA 1
ATOM 1275 C C . TYR A 1 179 ? -2.753 -4.443 21.022 1.00 93.69 179 TYR A C 1
ATOM 1277 O O . TYR A 1 179 ? -3.202 -5.503 21.474 1.00 93.69 179 TYR A O 1
ATOM 1285 N N . ALA A 1 180 ? -1.495 -4.054 21.216 1.00 92.88 180 ALA A N 1
ATOM 1286 C CA . ALA A 1 180 ? -0.514 -4.709 22.075 1.00 92.88 180 ALA A CA 1
ATOM 1287 C C . ALA A 1 180 ? 0.599 -3.711 22.478 1.00 92.88 180 ALA A C 1
ATOM 1289 O O . ALA A 1 180 ? 0.745 -2.672 21.839 1.00 92.88 180 ALA A O 1
ATOM 1290 N N . PRO A 1 181 ? 1.429 -3.999 23.502 1.00 88.50 181 PRO A N 1
ATOM 1291 C CA . PRO A 1 181 ? 2.481 -3.072 23.944 1.00 88.50 181 PRO A CA 1
ATOM 1292 C C . PRO A 1 181 ? 3.544 -2.700 22.894 1.00 88.50 181 PRO A C 1
ATOM 1294 O O . PRO A 1 181 ? 4.169 -1.655 23.022 1.00 88.50 181 PRO A O 1
ATOM 1297 N N . GLU A 1 182 ? 3.777 -3.548 21.889 1.00 86.44 182 GLU A N 1
ATOM 1298 C CA . GLU A 1 182 ? 4.830 -3.368 20.870 1.00 86.44 182 GLU A CA 1
ATOM 1299 C C . GLU A 1 182 ? 4.270 -3.346 19.437 1.00 86.44 182 GLU A C 1
ATOM 1301 O O . GLU A 1 182 ? 5.033 -3.351 18.473 1.00 86.44 182 GLU A O 1
ATOM 1306 N N . MET A 1 183 ? 2.945 -3.367 19.284 1.00 89.06 183 MET A N 1
ATOM 1307 C CA . MET A 1 183 ? 2.274 -3.501 17.993 1.00 89.06 183 MET A CA 1
ATOM 1308 C C . MET A 1 183 ? 0.890 -2.859 18.050 1.00 89.06 183 MET A C 1
ATOM 1310 O O . MET A 1 183 ? 0.148 -3.064 19.012 1.00 89.06 183 MET A O 1
ATOM 1314 N N . GLY A 1 184 ? 0.499 -2.189 16.972 1.00 90.56 184 GLY A N 1
ATOM 1315 C CA . GLY A 1 184 ? -0.910 -1.980 16.666 1.00 90.56 184 GLY A CA 1
ATOM 1316 C C . GLY A 1 184 ? -1.178 -2.114 15.181 1.00 90.56 184 GLY A C 1
ATOM 1317 O O . GLY A 1 184 ? -0.315 -1.834 14.351 1.00 90.56 184 GLY A O 1
ATOM 1318 N N . ALA A 1 185 ? -2.377 -2.570 14.847 1.00 92.88 185 ALA A N 1
ATOM 1319 C CA . ALA A 1 185 ? -2.799 -2.691 13.462 1.00 92.88 185 ALA A CA 1
ATOM 1320 C C . ALA A 1 185 ? -4.228 -2.196 13.280 1.00 92.88 185 ALA A C 1
ATOM 1322 O O . ALA A 1 185 ? -5.081 -2.419 14.132 1.00 92.88 185 ALA A O 1
ATOM 1323 N N . TYR A 1 186 ? -4.486 -1.558 12.147 1.00 92.56 186 TYR A N 1
ATOM 1324 C CA . TYR A 1 186 ? -5.774 -1.015 11.743 1.00 92.56 186 TYR A CA 1
ATOM 1325 C C . TYR A 1 186 ? -6.183 -1.709 10.473 1.00 92.56 186 TYR A C 1
ATOM 1327 O O . TYR A 1 186 ? -5.484 -1.611 9.471 1.00 92.56 186 TYR A O 1
ATOM 1335 N N . GLU A 1 187 ? -7.321 -2.375 10.499 1.00 96.12 187 GLU A N 1
ATOM 1336 C CA . GLU A 1 187 ? -7.884 -3.019 9.330 1.00 96.12 187 GLU A CA 1
ATOM 1337 C C . GLU A 1 187 ? -9.212 -2.361 8.965 1.00 96.12 187 GLU A C 1
ATOM 1339 O O . GLU A 1 187 ? -10.157 -2.351 9.753 1.00 96.12 187 GLU A O 1
ATOM 1344 N N . LEU A 1 188 ? -9.279 -1.792 7.764 1.00 95.94 188 LEU A N 1
ATOM 1345 C CA . LEU A 1 188 ? -10.480 -1.228 7.167 1.00 95.94 188 LEU A CA 1
ATOM 1346 C C . LEU A 1 188 ? -11.136 -2.282 6.274 1.00 95.94 188 LEU A C 1
ATOM 1348 O O . LEU A 1 188 ? -10.604 -2.634 5.222 1.00 95.94 188 LEU A O 1
ATOM 1352 N N . SER A 1 189 ? -12.329 -2.722 6.660 1.00 97.31 189 SER A N 1
ATOM 1353 C CA . SER A 1 189 ? -13.192 -3.580 5.848 1.00 97.31 189 SER A CA 1
ATOM 1354 C C . SER A 1 189 ? -13.999 -2.716 4.879 1.00 97.31 189 SER A C 1
ATOM 1356 O O . SER A 1 189 ? -14.855 -1.914 5.280 1.00 97.31 189 SER A O 1
ATOM 1358 N N . LEU A 1 190 ? -13.737 -2.880 3.580 1.00 95.88 190 LEU A N 1
ATOM 1359 C CA . LEU A 1 190 ? -14.400 -2.086 2.548 1.00 95.88 190 LEU A CA 1
ATOM 1360 C C . LEU A 1 190 ? -15.918 -2.334 2.462 1.00 95.88 190 LEU A C 1
ATOM 1362 O O . LEU A 1 190 ? -16.647 -1.349 2.316 1.00 95.88 190 LEU A O 1
ATOM 1366 N N . PRO A 1 191 ? -16.443 -3.571 2.611 1.00 96.00 191 PRO A N 1
ATOM 1367 C CA . PRO A 1 191 ? -17.888 -3.800 2.628 1.00 96.00 191 PRO A CA 1
ATOM 1368 C C . PRO A 1 191 ? -18.614 -2.999 3.717 1.00 96.00 191 PRO A C 1
ATOM 1370 O O . PRO A 1 191 ? -19.607 -2.325 3.435 1.00 96.00 191 PRO A O 1
ATOM 1373 N N . GLY A 1 192 ? -18.103 -3.035 4.954 1.00 94.19 192 GLY A N 1
ATOM 1374 C CA . GLY A 1 192 ? -18.714 -2.320 6.076 1.00 94.19 192 GLY A CA 1
ATOM 1375 C C . GLY A 1 192 ? -18.613 -0.804 5.916 1.00 94.19 192 GLY A C 1
ATOM 1376 O O . GLY A 1 192 ? -19.577 -0.084 6.185 1.00 94.19 192 GLY A O 1
ATOM 1377 N N . TYR A 1 193 ? -17.478 -0.313 5.410 1.00 91.94 193 TYR A N 1
ATOM 1378 C CA . TYR A 1 193 ? -17.299 1.103 5.093 1.00 91.94 193 TYR A CA 1
ATOM 1379 C C . TYR A 1 193 ? -18.289 1.584 4.023 1.00 91.94 193 TYR A C 1
ATOM 1381 O O . TYR A 1 193 ? -18.945 2.615 4.197 1.00 91.94 193 TYR A O 1
ATOM 1389 N N . MET A 1 194 ? -18.479 0.808 2.954 1.00 90.88 194 MET A N 1
ATOM 1390 C CA . MET A 1 194 ? -19.447 1.128 1.904 1.00 90.88 194 MET A CA 1
ATOM 1391 C C . MET A 1 194 ? -20.891 1.110 2.415 1.00 90.88 194 MET A C 1
ATOM 1393 O O . MET A 1 194 ? -21.667 1.997 2.052 1.00 90.88 194 MET A O 1
ATOM 1397 N N . ALA A 1 195 ? -21.247 0.176 3.302 1.00 91.62 195 ALA A N 1
ATOM 1398 C CA . ALA A 1 195 ? -22.560 0.162 3.950 1.00 91.62 195 ALA A CA 1
ATOM 1399 C C . ALA A 1 195 ? -22.808 1.441 4.776 1.00 91.62 195 ALA A C 1
ATOM 1401 O O . ALA A 1 195 ? -23.885 2.041 4.689 1.00 91.62 195 ALA A O 1
ATOM 1402 N N . ALA A 1 196 ? -21.799 1.908 5.520 1.00 89.44 196 ALA A N 1
ATOM 1403 C CA . ALA A 1 196 ? -21.876 3.159 6.275 1.00 89.44 196 ALA A CA 1
ATOM 1404 C C . ALA A 1 196 ? -22.028 4.386 5.355 1.00 89.44 196 ALA A C 1
ATOM 1406 O O . ALA A 1 196 ? -22.873 5.251 5.610 1.00 89.44 196 ALA A O 1
ATOM 1407 N N . LEU A 1 197 ? -21.277 4.447 4.247 1.00 87.00 197 LEU A N 1
ATOM 1408 C CA . LEU A 1 197 ? -21.396 5.524 3.254 1.00 87.00 197 LEU A CA 1
ATOM 1409 C C . LEU A 1 197 ? -22.769 5.549 2.568 1.00 87.00 197 LEU A C 1
ATOM 1411 O O . LEU A 1 197 ? -23.347 6.624 2.391 1.00 87.00 197 LEU A O 1
ATOM 1415 N N . GLN A 1 198 ? -23.318 4.387 2.211 1.00 90.19 198 GLN A N 1
ATOM 1416 C CA . GLN A 1 198 ? -24.652 4.283 1.612 1.00 90.19 198 GLN A CA 1
ATOM 1417 C C . GLN A 1 198 ? -25.745 4.746 2.580 1.00 90.19 198 GLN A C 1
ATOM 1419 O O . GLN A 1 198 ? -26.660 5.472 2.178 1.00 90.19 198 GLN A O 1
ATOM 1424 N N . GLN A 1 199 ? -25.638 4.392 3.866 1.00 90.88 199 GLN A N 1
ATOM 1425 C CA . GLN A 1 199 ? -26.562 4.907 4.875 1.00 90.88 199 GLN A CA 1
ATOM 1426 C C . GLN A 1 199 ? -26.442 6.427 5.009 1.00 90.88 199 GLN A C 1
ATOM 1428 O O . GLN A 1 199 ? -27.461 7.117 5.069 1.00 90.88 199 GLN A O 1
ATOM 1433 N N . LEU A 1 200 ? -25.221 6.966 5.018 1.00 86.69 200 LEU A N 1
ATOM 1434 C CA . LEU A 1 200 ? -25.003 8.408 5.084 1.00 86.69 200 LEU A CA 1
ATOM 1435 C C . LEU A 1 200 ? -25.641 9.135 3.887 1.00 86.69 200 LEU A C 1
ATOM 1437 O O . LEU A 1 200 ? -26.337 10.133 4.085 1.00 86.69 200 LEU A O 1
ATOM 1441 N N . ALA A 1 201 ? -25.471 8.617 2.667 1.00 86.44 201 ALA A N 1
ATOM 1442 C CA . ALA A 1 201 ? -26.105 9.163 1.464 1.00 86.44 201 ALA A CA 1
ATOM 1443 C C . ALA A 1 201 ? -27.643 9.120 1.558 1.00 86.44 201 ALA A C 1
ATOM 1445 O O . ALA A 1 201 ? -28.319 10.116 1.287 1.00 86.44 201 ALA A O 1
ATOM 1446 N N . SER A 1 202 ? -28.197 8.003 2.041 1.00 90.62 202 SER A N 1
ATOM 1447 C CA . SER A 1 202 ? -29.636 7.830 2.283 1.00 90.62 202 SER A CA 1
ATOM 1448 C C . SER A 1 202 ? -30.188 8.847 3.290 1.00 90.62 202 SER A C 1
ATOM 1450 O O . SER A 1 202 ? -31.205 9.496 3.025 1.00 90.62 202 SER A O 1
ATOM 1452 N N . LEU A 1 203 ? -29.492 9.059 4.413 1.00 88.75 203 LEU A N 1
ATOM 1453 C CA . LEU A 1 203 ? -29.871 10.044 5.435 1.00 88.75 203 LEU A CA 1
ATOM 1454 C C . LEU A 1 203 ? -29.842 11.484 4.901 1.00 88.75 203 LEU A C 1
ATOM 1456 O O . LEU A 1 203 ? -30.631 12.320 5.344 1.00 88.75 203 LEU A O 1
ATOM 1460 N N . GLN A 1 204 ? -28.976 11.767 3.927 1.00 86.62 204 GLN A N 1
ATOM 1461 C CA . GLN A 1 204 ? -28.880 13.069 3.260 1.00 86.62 204 GLN A CA 1
ATOM 1462 C C . GLN A 1 204 ? -29.878 13.241 2.106 1.00 86.62 204 GLN A C 1
ATOM 1464 O O . GLN A 1 204 ? -30.030 14.349 1.586 1.00 86.62 204 GLN A O 1
ATOM 1469 N N . GLY A 1 205 ? -30.564 12.171 1.699 1.00 88.31 205 GLY A N 1
ATOM 1470 C CA . GLY A 1 205 ? -31.406 12.168 0.506 1.00 88.31 205 GLY A CA 1
ATOM 1471 C C . GLY A 1 205 ? -30.612 12.286 -0.799 1.00 88.31 205 GLY A C 1
ATOM 1472 O O . GLY A 1 205 ? -31.177 12.727 -1.801 1.00 88.31 205 GLY A O 1
ATOM 1473 N N . ASP A 1 206 ? -29.324 11.923 -0.793 1.00 85.88 206 ASP A N 1
ATOM 1474 C CA . ASP A 1 206 ? -28.499 11.854 -1.998 1.00 85.88 206 ASP A CA 1
ATOM 1475 C C . ASP A 1 206 ? -28.791 10.537 -2.727 1.00 85.88 206 ASP A C 1
ATOM 1477 O O . ASP A 1 206 ? -28.296 9.470 -2.368 1.00 85.88 206 ASP A O 1
ATOM 1481 N N . THR A 1 207 ? -29.664 10.611 -3.730 1.00 77.88 207 THR A N 1
ATOM 1482 C CA . THR A 1 207 ? -30.014 9.467 -4.582 1.00 77.88 207 THR A CA 1
ATOM 1483 C C . THR A 1 207 ? -29.081 9.310 -5.782 1.00 77.88 207 THR A C 1
ATOM 1485 O O . THR A 1 207 ? -29.283 8.388 -6.566 1.00 77.88 207 THR A O 1
ATOM 1488 N N . GLU A 1 208 ? -28.119 10.220 -5.967 1.00 74.00 208 GLU A N 1
ATOM 1489 C CA . GLU A 1 208 ? -27.209 10.239 -7.122 1.00 74.00 208 GLU A CA 1
ATOM 1490 C C . GLU A 1 208 ? -25.808 9.713 -6.788 1.00 74.00 208 GLU A C 1
ATOM 1492 O O . GLU A 1 208 ? -24.967 9.617 -7.677 1.00 74.00 208 GLU A O 1
ATOM 1497 N N . ALA A 1 209 ? -25.538 9.347 -5.532 1.00 69.31 209 ALA A N 1
ATOM 1498 C CA . ALA A 1 209 ? -24.286 8.702 -5.162 1.00 69.31 209 ALA A CA 1
ATOM 1499 C C . ALA A 1 209 ? -24.174 7.326 -5.847 1.00 69.31 209 ALA A C 1
ATOM 1501 O O . ALA A 1 209 ? -24.749 6.336 -5.393 1.00 69.31 209 ALA A O 1
ATOM 1502 N N . THR A 1 210 ? -23.427 7.267 -6.950 1.00 76.00 210 THR A N 1
ATOM 1503 C CA . THR A 1 210 ? -23.067 6.023 -7.633 1.00 76.00 210 THR A CA 1
ATOM 1504 C C . THR A 1 210 ? -22.008 5.308 -6.805 1.00 76.00 210 THR A C 1
ATOM 1506 O O . THR A 1 210 ? -20.817 5.600 -6.900 1.00 76.00 210 THR A O 1
ATOM 1509 N N . THR A 1 211 ? -22.441 4.410 -5.926 1.00 84.44 211 THR A N 1
ATOM 1510 C CA . THR A 1 211 ? -21.532 3.454 -5.294 1.00 84.44 211 THR A CA 1
ATOM 1511 C C . THR A 1 211 ? -21.343 2.258 -6.221 1.00 84.44 211 THR A C 1
ATOM 1513 O O . THR A 1 211 ? -22.348 1.818 -6.788 1.00 84.44 211 THR A O 1
ATOM 1516 N N . PRO A 1 212 ? -20.127 1.695 -6.327 1.00 89.56 212 PRO A N 1
ATOM 1517 C CA . PRO A 1 212 ? -19.927 0.425 -7.013 1.00 89.56 212 PRO A CA 1
ATOM 1518 C C . PRO A 1 212 ? -20.897 -0.639 -6.489 1.00 89.56 212 PRO A C 1
ATOM 1520 O O . PRO A 1 212 ? -21.273 -0.626 -5.312 1.00 89.56 212 PRO A O 1
ATOM 1523 N N . GLU A 1 213 ? -21.308 -1.556 -7.360 1.00 92.94 213 GLU A N 1
ATOM 1524 C CA . GLU A 1 213 ? -22.247 -2.622 -7.001 1.00 92.94 213 GLU A CA 1
ATOM 1525 C C . GLU A 1 213 ? -21.640 -3.599 -6.000 1.00 92.94 213 GLU A C 1
ATOM 1527 O O . GLU A 1 213 ? -22.331 -4.095 -5.109 1.00 92.94 213 GLU A O 1
ATOM 1532 N N . THR A 1 214 ? -20.350 -3.886 -6.165 1.00 95.06 214 THR A N 1
ATOM 1533 C CA . THR A 1 214 ? -19.593 -4.780 -5.292 1.00 95.06 214 THR A CA 1
ATOM 1534 C C . THR A 1 214 ? -18.317 -4.086 -4.860 1.00 95.06 214 THR A C 1
ATOM 1536 O O . THR A 1 214 ? -17.564 -3.591 -5.697 1.00 95.06 214 THR A O 1
ATOM 1539 N N . VAL A 1 215 ? -18.075 -4.079 -3.552 1.00 96.25 215 VAL A N 1
ATOM 1540 C CA . VAL A 1 215 ? -16.797 -3.701 -2.954 1.00 96.25 215 VAL A CA 1
ATOM 1541 C C . VAL A 1 215 ? -16.479 -4.740 -1.884 1.00 96.25 215 VAL A C 1
ATOM 1543 O O . VAL A 1 215 ? -17.248 -4.901 -0.937 1.00 96.25 215 VAL A O 1
ATOM 1546 N N . GLU A 1 216 ? -15.379 -5.461 -2.060 1.00 97.69 216 GLU A N 1
ATOM 1547 C CA . GLU A 1 216 ? -14.903 -6.527 -1.174 1.00 97.69 216 GLU A CA 1
ATOM 1548 C C . GLU A 1 216 ? -13.436 -6.300 -0.799 1.00 97.69 216 GLU A C 1
ATOM 1550 O O . GLU A 1 216 ? -12.719 -5.556 -1.473 1.00 97.69 216 GLU A O 1
ATOM 1555 N N . GLY A 1 217 ? -13.004 -6.970 0.269 1.00 97.88 217 GLY A N 1
ATOM 1556 C CA . GLY A 1 217 ? -11.629 -6.954 0.751 1.00 97.88 217 GLY A CA 1
ATOM 1557 C C . GLY A 1 217 ? -11.391 -6.004 1.919 1.00 97.88 217 GLY A C 1
ATOM 1558 O O . GLY A 1 217 ? -12.300 -5.315 2.402 1.00 97.88 217 GLY A O 1
ATOM 1559 N N . ALA A 1 218 ? -10.139 -5.987 2.366 1.00 97.56 218 ALA A N 1
ATOM 1560 C CA . ALA A 1 218 ? -9.705 -5.231 3.527 1.00 97.56 218 ALA A CA 1
ATOM 1561 C C . ALA A 1 218 ? -8.283 -4.691 3.344 1.00 97.56 218 ALA A C 1
ATOM 1563 O O . ALA A 1 218 ? -7.417 -5.338 2.750 1.00 97.56 218 ALA A O 1
ATOM 1564 N N . LEU A 1 219 ? -8.063 -3.487 3.866 1.00 95.75 219 LEU A N 1
ATOM 1565 C CA . LEU A 1 219 ? -6.761 -2.827 3.921 1.00 95.75 219 LEU A CA 1
ATOM 1566 C C . LEU A 1 219 ? -6.284 -2.812 5.364 1.00 95.75 219 LEU A C 1
ATOM 1568 O O . LEU A 1 219 ? -7.035 -2.382 6.235 1.00 95.75 219 LEU A O 1
ATOM 1572 N N . ARG A 1 220 ? -5.045 -3.229 5.612 1.00 95.75 220 ARG A N 1
ATOM 1573 C CA . ARG A 1 220 ? -4.448 -3.278 6.945 1.00 95.75 220 ARG A CA 1
ATOM 1574 C C . ARG A 1 220 ? -3.180 -2.437 7.002 1.00 95.75 220 ARG A C 1
ATOM 1576 O O . ARG A 1 220 ? -2.251 -2.677 6.234 1.00 95.75 220 ARG A O 1
ATOM 1583 N N . VAL A 1 221 ? -3.139 -1.483 7.924 1.00 93.00 221 VAL A N 1
ATOM 1584 C CA . VAL A 1 221 ? -1.929 -0.754 8.321 1.00 93.00 221 VAL A CA 1
ATOM 1585 C C . VAL A 1 221 ? -1.450 -1.341 9.636 1.00 93.00 221 VAL A C 1
ATOM 1587 O O . VAL A 1 221 ? -2.231 -1.425 10.576 1.00 93.00 221 VAL A O 1
ATOM 1590 N N . GLU A 1 222 ? -0.196 -1.752 9.725 1.00 92.94 222 GLU A N 1
ATOM 1591 C CA . GLU A 1 222 ? 0.386 -2.299 10.947 1.00 92.94 222 GLU A CA 1
ATOM 1592 C C . GLU A 1 222 ? 1.656 -1.544 11.298 1.00 92.94 222 GLU A C 1
ATOM 1594 O O . GLU A 1 222 ? 2.540 -1.382 10.460 1.00 92.94 222 GLU A O 1
ATOM 1599 N N . ALA A 1 223 ? 1.743 -1.114 12.549 1.00 89.50 223 ALA A N 1
ATOM 1600 C CA . ALA A 1 223 ? 2.930 -0.527 13.125 1.00 89.50 223 ALA A CA 1
ATOM 1601 C C . ALA A 1 223 ? 3.454 -1.443 14.235 1.00 89.50 223 ALA A C 1
ATOM 1603 O O . ALA A 1 223 ? 2.692 -1.981 15.043 1.00 89.50 223 ALA A O 1
ATOM 1604 N N . SER A 1 224 ? 4.764 -1.650 14.261 1.00 90.12 224 SER A N 1
ATOM 1605 C CA . SER A 1 224 ? 5.417 -2.530 15.221 1.00 90.12 224 SER A CA 1
ATOM 1606 C C . SER A 1 224 ? 6.749 -1.956 15.675 1.00 90.12 224 SER A C 1
ATOM 1608 O O . SER A 1 224 ? 7.425 -1.222 14.956 1.00 90.12 224 SER A O 1
ATOM 1610 N N . THR A 1 225 ? 7.148 -2.321 16.883 1.00 88.88 225 THR A N 1
ATOM 1611 C CA . THR A 1 225 ? 8.452 -1.985 17.444 1.00 88.88 225 THR A CA 1
ATOM 1612 C C . THR A 1 225 ? 9.138 -3.271 17.869 1.00 88.88 225 THR A C 1
ATOM 1614 O O . THR A 1 225 ? 8.499 -4.205 18.348 1.00 88.88 225 THR A O 1
ATOM 1617 N N . THR A 1 226 ? 10.450 -3.357 17.673 1.00 87.81 226 THR A N 1
ATOM 1618 C CA . THR A 1 226 ? 11.241 -4.486 18.175 1.00 87.81 226 THR A CA 1
ATOM 1619 C C . THR A 1 226 ? 12.201 -3.980 19.232 1.00 87.81 226 THR A C 1
ATOM 1621 O O . THR A 1 226 ? 12.985 -3.063 18.976 1.00 87.81 226 THR A O 1
ATOM 1624 N N . GLN A 1 227 ? 12.182 -4.600 20.411 1.00 85.56 227 GLN A N 1
ATOM 1625 C CA . GLN A 1 227 ? 13.048 -4.238 21.532 1.00 85.56 227 GLN A CA 1
ATOM 1626 C C . GLN A 1 227 ? 13.995 -5.387 21.901 1.00 85.56 227 GLN A C 1
ATOM 1628 O O . GLN A 1 227 ? 13.618 -6.561 21.914 1.00 85.56 227 GLN A O 1
ATOM 1633 N N . THR A 1 228 ? 15.242 -5.059 22.241 1.00 85.88 228 THR A N 1
ATOM 1634 C CA . THR A 1 228 ? 16.227 -6.006 22.780 1.00 85.88 228 THR A CA 1
ATOM 1635 C C . THR A 1 228 ? 16.741 -5.493 24.118 1.00 85.88 228 THR A C 1
ATOM 1637 O O . THR A 1 228 ? 17.392 -4.461 24.177 1.00 85.88 228 THR A O 1
ATOM 1640 N N . ALA A 1 229 ? 16.515 -6.252 25.196 1.00 79.50 229 ALA A N 1
ATOM 1641 C CA . ALA A 1 229 ? 17.025 -5.931 26.537 1.00 79.50 229 ALA A CA 1
ATOM 1642 C C . ALA A 1 229 ? 16.675 -4.505 27.022 1.00 79.50 229 ALA A C 1
ATOM 1644 O O . ALA A 1 229 ? 17.534 -3.818 27.570 1.00 79.50 229 ALA A O 1
ATOM 1645 N N . ASP A 1 230 ? 15.411 -4.112 26.838 1.00 79.38 230 ASP A N 1
ATOM 1646 C CA . ASP A 1 230 ? 14.839 -2.800 27.188 1.00 79.38 230 ASP A CA 1
ATOM 1647 C C . ASP A 1 230 ? 15.323 -1.623 26.311 1.00 79.38 230 ASP A C 1
ATOM 1649 O O . ASP A 1 230 ? 15.035 -0.467 26.614 1.00 79.38 230 ASP A O 1
ATOM 1653 N N . GLU A 1 231 ? 16.041 -1.896 25.216 1.00 84.25 231 GLU A N 1
A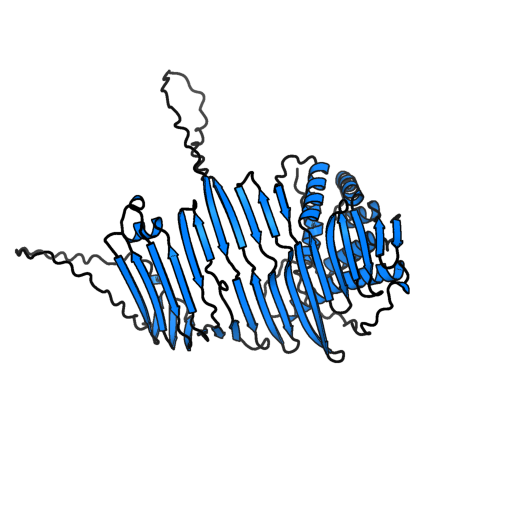TOM 1654 C CA . GLU A 1 231 ? 16.407 -0.900 24.203 1.00 84.25 231 GLU A CA 1
ATOM 1655 C C . GLU A 1 231 ? 15.589 -1.132 22.924 1.00 84.25 231 GLU A C 1
ATOM 1657 O O . GLU A 1 231 ? 15.526 -2.252 22.409 1.00 84.25 231 GLU A O 1
ATOM 1662 N N . LEU A 1 232 ? 14.967 -0.071 22.401 1.00 82.62 232 LEU A N 1
ATOM 1663 C CA . LEU A 1 232 ? 14.341 -0.085 21.081 1.00 82.62 232 LEU A CA 1
ATOM 1664 C C . LEU A 1 232 ? 15.420 -0.365 20.026 1.00 82.62 232 LEU A C 1
ATOM 1666 O O . LEU A 1 232 ? 16.501 0.218 20.073 1.00 82.62 232 LEU A O 1
ATOM 1670 N N . THR A 1 233 ? 15.149 -1.289 19.106 1.00 87.62 233 THR A N 1
ATOM 1671 C CA . THR A 1 233 ? 16.104 -1.701 18.059 1.00 87.62 233 THR A CA 1
ATOM 1672 C C . THR A 1 233 ? 15.627 -1.361 16.658 1.00 87.62 233 THR A C 1
ATOM 1674 O O . THR A 1 233 ? 16.445 -0.960 15.829 1.00 87.62 233 THR A O 1
ATOM 1677 N N . SER A 1 234 ? 14.322 -1.457 16.409 1.00 89.56 234 SER A N 1
ATOM 1678 C CA . SER A 1 234 ? 13.718 -1.066 15.140 1.00 89.56 234 SER A CA 1
ATOM 1679 C C . SER A 1 234 ? 12.256 -0.666 15.311 1.00 89.56 234 SER A C 1
ATOM 1681 O O . SER A 1 234 ? 11.585 -1.100 16.255 1.00 89.56 234 SER A O 1
ATOM 1683 N N . VAL A 1 235 ? 11.777 0.133 14.365 1.00 87.69 235 VAL A N 1
ATOM 1684 C CA . VAL A 1 235 ? 10.372 0.509 14.182 1.00 87.69 235 VAL A CA 1
ATOM 1685 C C . VAL A 1 235 ? 9.973 0.093 12.772 1.00 87.69 235 VAL A C 1
ATOM 1687 O O . VAL A 1 235 ? 10.742 0.289 11.832 1.00 87.69 235 VAL A O 1
ATOM 1690 N N . GLY A 1 236 ? 8.807 -0.526 12.628 1.00 89.56 236 GLY A N 1
ATOM 1691 C CA . GLY A 1 236 ? 8.280 -0.978 11.349 1.00 89.56 236 GLY A CA 1
ATOM 1692 C C . GLY A 1 236 ? 6.862 -0.478 11.114 1.00 89.56 236 GLY A C 1
ATOM 1693 O O . GLY A 1 236 ? 6.042 -0.531 12.027 1.00 89.56 236 GLY A O 1
ATOM 1694 N N . ILE A 1 237 ? 6.569 -0.041 9.892 1.00 90.75 237 ILE A N 1
ATOM 1695 C CA . ILE A 1 237 ? 5.224 0.303 9.420 1.00 90.75 237 ILE A CA 1
ATOM 1696 C C . ILE A 1 237 ? 4.972 -0.457 8.125 1.00 90.75 237 ILE A C 1
ATOM 1698 O O . ILE A 1 237 ? 5.784 -0.400 7.209 1.00 90.75 237 ILE A O 1
ATOM 1702 N N . SER A 1 238 ? 3.831 -1.123 8.013 1.00 94.38 238 SER A N 1
ATOM 1703 C CA . SER A 1 238 ? 3.408 -1.798 6.790 1.00 94.38 238 SER A CA 1
ATOM 1704 C C . SER A 1 238 ? 1.980 -1.429 6.414 1.00 94.38 238 SER A C 1
ATOM 1706 O O . SER A 1 238 ? 1.125 -1.227 7.273 1.00 94.38 238 SER A O 1
ATOM 1708 N N . LEU A 1 239 ? 1.723 -1.344 5.112 1.00 95.56 239 LEU A N 1
ATOM 1709 C CA . LEU A 1 239 ? 0.401 -1.252 4.511 1.00 95.56 239 LEU A CA 1
ATOM 1710 C C . LEU A 1 239 ? 0.204 -2.484 3.630 1.00 95.56 239 LEU A C 1
ATOM 1712 O O . LEU A 1 239 ? 0.996 -2.768 2.730 1.00 95.56 239 LEU A O 1
ATOM 1716 N N . SER A 1 240 ? -0.889 -3.195 3.860 1.00 97.38 240 SER A N 1
ATOM 1717 C CA . SER A 1 240 ? -1.191 -4.460 3.207 1.00 97.38 240 SER A CA 1
ATOM 1718 C C . SER A 1 240 ? -2.658 -4.559 2.798 1.00 97.38 240 SER A C 1
ATOM 1720 O O . SER A 1 240 ? -3.540 -3.900 3.348 1.00 97.38 240 SER A O 1
ATOM 1722 N N . VAL A 1 241 ? -2.914 -5.405 1.809 1.00 98.00 241 VAL A N 1
ATOM 1723 C CA . VAL A 1 241 ? -4.233 -5.936 1.478 1.00 98.00 241 VAL A CA 1
ATOM 1724 C C . VAL A 1 241 ? -4.375 -7.244 2.254 1.00 98.00 241 VAL A C 1
ATOM 1726 O O . VAL A 1 241 ? -3.797 -8.258 1.854 1.00 98.00 241 VAL A O 1
ATOM 1729 N N . SER A 1 242 ? -5.089 -7.232 3.382 1.00 97.56 242 SER A N 1
ATOM 1730 C CA . SER A 1 242 ? -5.240 -8.425 4.233 1.00 97.56 242 SER A CA 1
ATOM 1731 C C . SER A 1 242 ? -6.275 -9.408 3.682 1.00 97.56 242 SER A C 1
ATOM 1733 O O . SER A 1 242 ? -6.106 -10.625 3.800 1.00 97.56 242 SER A O 1
ATOM 1735 N N . GLU A 1 243 ? -7.290 -8.895 2.985 1.00 97.88 243 GLU A N 1
ATOM 1736 C CA . GLU A 1 243 ? -8.243 -9.674 2.195 1.00 97.88 243 GLU A CA 1
ATOM 1737 C C . GLU A 1 243 ? -8.281 -9.141 0.758 1.00 97.88 243 GLU A C 1
ATOM 1739 O O . GLU A 1 243 ? -8.315 -7.920 0.595 1.00 97.88 243 GLU A O 1
ATOM 1744 N N . PRO A 1 244 ? -8.308 -10.006 -0.281 1.00 97.94 244 PRO A N 1
ATOM 1745 C CA . PRO A 1 244 ? -8.280 -9.567 -1.675 1.00 97.94 244 PRO A CA 1
ATOM 1746 C C . PRO A 1 244 ? -9.308 -8.473 -1.963 1.00 97.94 244 PRO A C 1
ATOM 1748 O O . PRO A 1 244 ? -10.495 -8.646 -1.678 1.00 97.94 244 PRO A O 1
ATOM 1751 N N . LEU A 1 245 ? -8.851 -7.364 -2.543 1.00 97.69 245 LEU A N 1
ATOM 1752 C CA . LEU A 1 245 ? -9.731 -6.269 -2.923 1.00 97.69 245 LEU A CA 1
ATOM 1753 C C . LEU A 1 245 ? -10.483 -6.650 -4.184 1.00 97.69 245 LEU A C 1
ATOM 1755 O O . LEU A 1 245 ? -9.889 -7.176 -5.129 1.00 97.69 245 LEU A O 1
ATOM 1759 N N . ARG A 1 246 ? -11.772 -6.326 -4.219 1.00 97.81 246 ARG A N 1
ATOM 1760 C CA . ARG A 1 246 ? -12.558 -6.413 -5.444 1.00 97.81 246 ARG A CA 1
ATOM 1761 C C . ARG A 1 246 ? -13.521 -5.249 -5.564 1.00 97.81 246 ARG A C 1
ATOM 1763 O O . ARG A 1 246 ? -14.258 -4.965 -4.625 1.00 97.81 246 ARG A O 1
ATOM 1770 N N . LEU A 1 247 ? -13.542 -4.613 -6.726 1.00 96.50 247 LEU A N 1
ATOM 1771 C CA . LEU A 1 247 ? -14.470 -3.546 -7.071 1.00 96.50 247 LEU A CA 1
ATOM 1772 C C . LEU A 1 247 ? -15.147 -3.896 -8.390 1.00 96.50 247 LEU A C 1
ATOM 1774 O O . LEU A 1 247 ? -14.467 -4.056 -9.396 1.00 96.50 247 LEU A O 1
ATOM 1778 N N . ILE A 1 248 ? -16.477 -3.989 -8.380 1.00 96.75 248 ILE A N 1
ATOM 1779 C CA . ILE A 1 248 ? -17.279 -4.218 -9.586 1.00 96.75 248 ILE A CA 1
ATOM 1780 C C . ILE A 1 248 ? -18.310 -3.104 -9.710 1.00 96.75 248 ILE A C 1
ATOM 1782 O O . ILE A 1 248 ? -19.105 -2.874 -8.792 1.00 96.75 248 ILE A O 1
ATOM 1786 N N . ASP A 1 249 ? -18.334 -2.458 -10.867 1.00 95.50 249 ASP A N 1
ATOM 1787 C CA . ASP A 1 249 ? -19.366 -1.511 -11.262 1.00 95.50 249 ASP A CA 1
ATOM 1788 C C . ASP A 1 249 ? -19.794 -1.784 -12.707 1.00 95.50 249 ASP A C 1
ATOM 1790 O O . ASP A 1 249 ? -19.100 -1.434 -13.661 1.00 95.50 249 ASP A O 1
ATOM 1794 N N . THR A 1 250 ? -20.962 -2.411 -12.874 1.00 93.19 250 THR A N 1
ATOM 1795 C CA . THR A 1 250 ? -21.468 -2.769 -14.206 1.00 93.19 250 THR A CA 1
ATOM 1796 C C . THR A 1 250 ? -21.932 -1.561 -15.013 1.00 93.19 250 THR A C 1
ATOM 1798 O O . THR A 1 250 ? -22.035 -1.662 -16.233 1.00 93.19 250 THR A O 1
ATOM 1801 N N . ALA A 1 251 ? -22.189 -0.416 -14.368 1.00 90.62 251 ALA A N 1
ATOM 1802 C CA . ALA A 1 251 ? -22.584 0.801 -15.069 1.00 90.62 251 ALA A CA 1
ATOM 1803 C C . ALA A 1 251 ? -21.411 1.436 -15.828 1.00 90.62 251 ALA A C 1
ATOM 1805 O O . ALA A 1 251 ? -21.632 2.051 -16.869 1.00 90.62 251 ALA A O 1
ATOM 1806 N N . SER A 1 252 ? -20.188 1.281 -15.315 1.00 89.50 252 SER A N 1
ATOM 1807 C CA . SER A 1 252 ? -18.948 1.749 -15.948 1.00 89.50 252 SER A CA 1
ATOM 1808 C C . SER A 1 252 ? -18.122 0.627 -16.586 1.00 89.50 252 SER A C 1
ATOM 1810 O O . SER A 1 252 ? -17.025 0.889 -17.068 1.00 89.50 252 SER A O 1
ATOM 1812 N N . GLY A 1 253 ? -18.608 -0.619 -16.550 1.00 91.06 253 GLY A N 1
ATOM 1813 C CA . GLY A 1 253 ? -17.860 -1.790 -17.016 1.00 91.06 253 GLY A CA 1
ATOM 1814 C C . GLY A 1 253 ? -16.557 -2.045 -16.248 1.00 91.06 253 GLY A C 1
ATOM 1815 O O . GLY A 1 253 ? -15.626 -2.636 -16.791 1.00 91.06 253 GLY A O 1
ATOM 1816 N N . THR A 1 254 ? -16.471 -1.581 -14.999 1.00 94.56 254 THR A N 1
ATOM 1817 C CA . THR A 1 254 ? -15.262 -1.696 -14.174 1.00 94.56 254 THR A CA 1
ATOM 1818 C C . THR A 1 254 ? -15.278 -3.009 -13.380 1.00 94.56 254 THR A C 1
ATOM 1820 O O . THR A 1 254 ? -16.228 -3.254 -12.634 1.00 94.56 254 THR A O 1
ATOM 1823 N N . ASP A 1 255 ? -14.228 -3.830 -13.488 1.00 97.12 255 ASP A N 1
ATOM 1824 C CA . ASP A 1 255 ? -13.957 -4.981 -12.599 1.00 97.12 255 ASP A CA 1
ATOM 1825 C C . ASP A 1 255 ? -12.470 -4.975 -12.226 1.00 97.12 255 ASP A C 1
ATOM 1827 O O . ASP A 1 255 ? -11.608 -5.253 -13.054 1.00 97.12 255 ASP A O 1
ATOM 1831 N N . ILE A 1 256 ? -12.162 -4.600 -10.988 1.00 97.00 256 ILE A N 1
ATOM 1832 C CA . ILE A 1 256 ? -10.796 -4.527 -10.466 1.00 97.00 256 ILE A CA 1
ATOM 1833 C C . ILE A 1 256 ? -10.668 -5.544 -9.347 1.00 97.00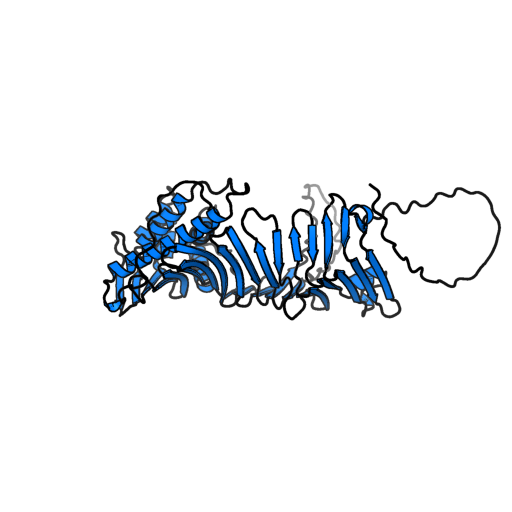 256 ILE A C 1
ATOM 1835 O O . ILE A 1 256 ? -11.472 -5.553 -8.415 1.00 97.00 256 ILE A O 1
ATOM 1839 N N . SER A 1 257 ? -9.615 -6.349 -9.388 1.00 97.75 257 SER A N 1
ATOM 1840 C CA . SER A 1 257 ? -9.223 -7.224 -8.298 1.00 97.75 257 SER A CA 1
ATOM 1841 C C . SER A 1 257 ? -7.734 -7.107 -7.994 1.00 97.75 257 SER A C 1
ATOM 1843 O O . SER A 1 257 ? -6.898 -7.025 -8.895 1.00 97.75 257 SER A O 1
ATOM 1845 N N . ILE A 1 258 ? -7.415 -7.081 -6.703 1.00 96.94 258 ILE A N 1
ATOM 1846 C CA . ILE A 1 258 ? -6.045 -7.051 -6.190 1.00 96.94 258 ILE A CA 1
ATOM 1847 C C . ILE A 1 258 ? -5.934 -8.162 -5.151 1.00 96.94 258 ILE A C 1
ATOM 1849 O O . ILE A 1 258 ? -6.694 -8.199 -4.182 1.00 96.94 258 ILE A O 1
ATOM 1853 N N . ALA A 1 259 ? -5.016 -9.100 -5.360 1.00 97.69 259 ALA A N 1
ATOM 1854 C CA . ALA A 1 259 ? -4.775 -10.181 -4.416 1.00 97.69 259 ALA A CA 1
ATOM 1855 C C . ALA A 1 259 ? -4.236 -9.649 -3.077 1.00 97.69 259 ALA A C 1
ATOM 1857 O O . ALA A 1 259 ? -3.659 -8.568 -3.009 1.00 97.69 259 ALA A O 1
ATOM 1858 N N . ALA A 1 260 ? -4.386 -10.443 -2.014 1.00 97.12 260 ALA A N 1
ATOM 1859 C CA . ALA A 1 260 ? -3.780 -10.124 -0.725 1.00 97.12 260 ALA A CA 1
ATOM 1860 C C . ALA A 1 260 ? -2.252 -10.000 -0.855 1.00 97.12 260 ALA A C 1
ATOM 1862 O O . ALA A 1 260 ? -1.607 -10.874 -1.445 1.00 97.12 260 ALA A O 1
ATOM 1863 N N . SER A 1 261 ? -1.685 -8.914 -0.329 1.00 97.31 261 SER A N 1
ATOM 1864 C CA . SER A 1 261 ? -0.262 -8.590 -0.468 1.00 97.31 261 SER A CA 1
ATOM 1865 C C . SER A 1 261 ? 0.192 -7.515 0.522 1.00 97.31 261 SER A C 1
ATOM 1867 O O . SER A 1 261 ? -0.628 -6.838 1.134 1.00 97.31 261 SER A O 1
ATOM 1869 N N . GLU A 1 262 ? 1.503 -7.334 0.669 1.00 97.00 262 GLU A N 1
ATOM 1870 C CA . GLU A 1 262 ? 2.103 -6.243 1.446 1.00 97.00 262 GLU A CA 1
ATOM 1871 C C . GLU A 1 262 ? 2.529 -5.129 0.484 1.00 97.00 262 GLU A C 1
ATOM 1873 O O . GLU A 1 262 ? 3.588 -5.196 -0.135 1.00 97.00 262 GLU A O 1
ATOM 1878 N N . LEU A 1 263 ? 1.667 -4.125 0.302 1.00 94.44 263 LEU A N 1
ATOM 1879 C CA . LEU A 1 263 ? 1.867 -3.062 -0.688 1.00 94.44 263 LEU A CA 1
ATOM 1880 C C . LEU A 1 263 ? 3.166 -2.300 -0.433 1.00 94.44 263 LEU A C 1
ATOM 1882 O O . LEU A 1 263 ? 3.917 -2.017 -1.369 1.00 94.44 263 LEU A O 1
ATOM 1886 N N . VAL A 1 264 ? 3.422 -1.988 0.835 1.00 94.56 264 VAL A N 1
ATOM 1887 C CA . VAL A 1 264 ? 4.656 -1.361 1.293 1.00 94.56 264 VAL A CA 1
ATOM 1888 C C . VAL A 1 264 ? 4.923 -1.747 2.744 1.00 94.56 264 VAL A C 1
ATOM 1890 O O . VAL A 1 264 ? 3.998 -1.820 3.547 1.00 94.56 264 VAL A O 1
ATOM 1893 N N . SER A 1 265 ? 6.185 -1.962 3.088 1.00 94.62 265 SER A N 1
ATOM 1894 C CA . SER A 1 265 ? 6.646 -2.153 4.458 1.00 94.62 265 SER A CA 1
ATOM 1895 C C . SER A 1 265 ? 7.975 -1.450 4.647 1.00 94.62 265 SER A C 1
ATOM 1897 O O . SER A 1 265 ? 8.925 -1.703 3.913 1.00 94.62 265 SER A O 1
ATOM 1899 N N . PHE A 1 266 ? 8.020 -0.531 5.599 1.00 91.62 266 PHE A N 1
ATOM 1900 C CA . PHE A 1 266 ? 9.187 0.226 6.007 1.00 91.62 266 PHE A CA 1
ATOM 1901 C C . PHE A 1 266 ? 9.661 -0.284 7.363 1.00 91.62 266 PHE A C 1
ATOM 1903 O O . PHE A 1 266 ? 8.857 -0.475 8.270 1.00 91.62 266 PHE A O 1
ATOM 1910 N N . VAL A 1 267 ? 10.967 -0.470 7.517 1.00 92.62 267 VAL A N 1
ATOM 1911 C CA . VAL A 1 267 ? 11.610 -0.806 8.786 1.00 92.62 267 VAL A CA 1
ATOM 1912 C C . VAL A 1 267 ? 12.822 0.093 8.959 1.00 92.62 267 VAL A C 1
ATOM 1914 O O . VAL A 1 267 ? 13.793 -0.032 8.213 1.00 92.62 267 VAL A O 1
ATOM 1917 N N . GLY A 1 268 ? 12.769 0.975 9.952 1.00 89.25 268 GLY A N 1
ATOM 1918 C CA . GLY A 1 268 ? 13.889 1.802 10.389 1.00 89.25 268 GLY A CA 1
ATOM 1919 C C . GLY A 1 268 ? 14.590 1.162 11.583 1.00 89.25 268 GLY A C 1
ATOM 1920 O O . GLY A 1 268 ? 13.947 0.743 12.549 1.00 89.25 268 GLY A O 1
ATOM 1921 N N . ASN A 1 269 ? 15.915 1.070 11.534 1.00 89.50 269 ASN A N 1
ATOM 1922 C CA . ASN A 1 269 ? 16.741 0.557 12.620 1.00 89.50 269 ASN A CA 1
ATOM 1923 C C . ASN A 1 269 ? 17.412 1.713 13.365 1.00 89.50 269 ASN A C 1
ATOM 1925 O O . ASN A 1 269 ? 17.787 2.729 12.784 1.00 89.50 269 ASN A O 1
ATOM 1929 N N . MET A 1 270 ? 17.657 1.523 14.659 1.00 87.38 270 MET A N 1
ATOM 1930 C CA . MET A 1 270 ? 18.289 2.547 15.505 1.00 87.38 270 MET A CA 1
ATOM 1931 C C . MET A 1 270 ? 19.778 2.784 15.186 1.00 87.38 270 MET A C 1
ATOM 1933 O O . MET A 1 270 ? 20.392 3.697 15.734 1.00 87.38 270 MET A O 1
ATOM 1937 N N . ASP A 1 271 ? 20.384 1.978 14.306 1.00 87.31 271 ASP A N 1
ATOM 1938 C CA . ASP A 1 271 ? 21.715 2.243 13.742 1.00 87.31 271 ASP A CA 1
ATOM 1939 C C . ASP A 1 271 ? 21.684 3.200 12.532 1.00 87.31 271 ASP A C 1
ATOM 1941 O O . ASP A 1 271 ? 22.731 3.497 11.948 1.00 87.31 271 ASP A O 1
ATOM 1945 N N . GLY A 1 272 ? 20.492 3.697 12.184 1.00 85.75 272 GLY A N 1
ATOM 1946 C CA . GLY A 1 272 ? 20.233 4.617 11.084 1.00 85.75 272 GLY A CA 1
ATOM 1947 C C . GLY A 1 272 ? 20.044 3.935 9.733 1.00 85.75 272 GLY A C 1
ATOM 1948 O O . GLY A 1 272 ? 19.918 4.650 8.745 1.00 85.75 272 GLY A O 1
ATOM 1949 N N . SER A 1 273 ? 20.086 2.598 9.660 1.00 88.56 273 SER A N 1
ATOM 1950 C CA . SER A 1 273 ? 19.751 1.867 8.436 1.00 88.56 273 SER A CA 1
ATOM 1951 C C . SER A 1 273 ? 18.248 1.661 8.315 1.00 88.56 273 SER A C 1
ATOM 1953 O O . SER A 1 273 ? 17.575 1.348 9.298 1.00 88.56 273 SER A O 1
ATOM 1955 N N . SER A 1 274 ? 17.734 1.754 7.095 1.00 90.62 274 SER A N 1
ATOM 1956 C CA . SER A 1 274 ? 16.311 1.573 6.819 1.00 90.62 274 SER A CA 1
ATOM 1957 C C . SER A 1 274 ? 16.122 0.598 5.662 1.00 90.62 274 SER A C 1
ATOM 1959 O O . SER A 1 274 ? 16.979 0.465 4.781 1.00 90.62 274 SER A O 1
ATOM 1961 N N . THR A 1 275 ? 14.992 -0.093 5.645 1.00 91.88 275 THR A N 1
ATOM 1962 C CA . THR A 1 275 ? 14.581 -0.941 4.524 1.00 91.88 275 THR A CA 1
ATOM 1963 C C . THR A 1 275 ? 13.130 -0.669 4.187 1.00 91.88 275 THR A C 1
ATOM 1965 O O . THR A 1 275 ? 12.294 -0.656 5.084 1.00 91.88 275 THR A O 1
ATOM 1968 N N . MET A 1 276 ? 12.822 -0.504 2.909 1.00 93.56 276 MET A N 1
ATOM 1969 C CA . MET A 1 276 ? 11.468 -0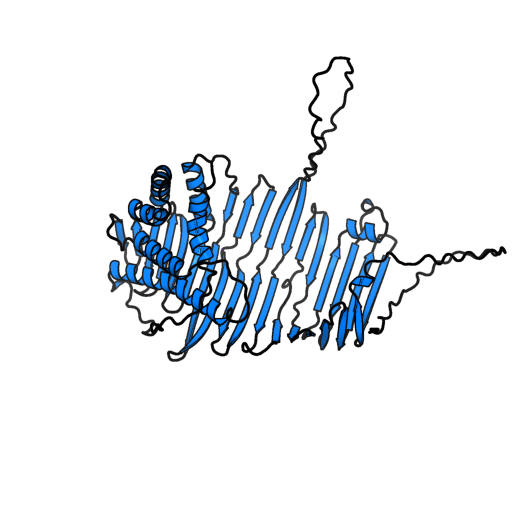.440 2.385 1.00 93.56 276 MET A CA 1
ATOM 1970 C C . MET A 1 276 ? 11.282 -1.567 1.390 1.00 93.56 276 MET A C 1
ATOM 1972 O O . MET A 1 276 ? 12.042 -1.704 0.443 1.00 93.56 276 MET A O 1
ATOM 1976 N N . THR A 1 277 ? 10.260 -2.373 1.585 1.00 95.12 277 THR A N 1
ATOM 1977 C CA . THR A 1 277 ? 9.870 -3.424 0.653 1.00 95.12 277 THR A CA 1
ATOM 1978 C C . THR A 1 277 ? 8.509 -3.067 0.085 1.00 95.12 277 THR A C 1
ATOM 1980 O O . THR A 1 277 ? 7.679 -2.471 0.770 1.00 95.12 277 THR A O 1
ATOM 1983 N N . SER A 1 278 ? 8.286 -3.364 -1.186 1.00 95.88 278 SER A N 1
ATOM 1984 C CA . SER A 1 278 ? 6.992 -3.219 -1.839 1.00 95.88 278 SER A CA 1
ATOM 1985 C C . SER A 1 278 ? 6.682 -4.509 -2.569 1.00 95.88 278 SER A C 1
ATOM 1987 O O . SER A 1 278 ? 7.498 -4.992 -3.355 1.00 95.88 278 SER A O 1
ATOM 1989 N N . ASN A 1 279 ? 5.511 -5.074 -2.290 1.00 95.94 279 ASN A N 1
ATOM 1990 C CA . ASN A 1 279 ? 5.001 -6.264 -2.944 1.00 95.94 279 ASN A CA 1
ATOM 1991 C C . ASN A 1 279 ? 3.523 -6.065 -3.282 1.00 95.94 279 ASN A C 1
ATOM 1993 O O . ASN A 1 279 ? 2.604 -6.386 -2.518 1.00 95.94 279 ASN A O 1
ATOM 1997 N N . ILE A 1 280 ? 3.289 -5.528 -4.472 1.00 94.25 280 ILE A N 1
ATOM 1998 C CA . ILE A 1 280 ? 1.947 -5.465 -5.032 1.00 94.25 280 ILE A CA 1
ATOM 1999 C C . ILE A 1 280 ? 1.621 -6.871 -5.528 1.00 94.25 280 ILE A C 1
ATOM 2001 O O . ILE A 1 280 ? 2.333 -7.411 -6.374 1.00 94.25 280 ILE A O 1
ATOM 2005 N N . GLY A 1 281 ? 0.566 -7.477 -4.981 1.00 93.44 281 GLY A N 1
ATOM 2006 C CA . GLY A 1 281 ? 0.104 -8.800 -5.389 1.00 93.44 281 GLY A CA 1
ATOM 2007 C C . GLY A 1 281 ? -0.422 -8.824 -6.823 1.00 93.44 281 GLY A C 1
ATOM 2008 O O . GLY A 1 281 ? -0.286 -7.867 -7.585 1.00 93.44 281 GLY A O 1
ATOM 2009 N N . ALA A 1 282 ? -1.054 -9.934 -7.197 1.00 96.12 282 ALA A N 1
ATOM 2010 C CA . ALA A 1 282 ? -1.671 -10.040 -8.511 1.00 96.12 282 ALA A CA 1
ATOM 2011 C C . ALA A 1 282 ? -2.763 -8.978 -8.694 1.00 96.12 282 ALA A C 1
ATOM 2013 O O . ALA A 1 282 ? -3.591 -8.788 -7.802 1.00 96.12 282 ALA A O 1
ATOM 2014 N N . VAL A 1 283 ? -2.767 -8.325 -9.854 1.00 96.50 283 VAL A N 1
ATOM 2015 C CA . VAL A 1 283 ? -3.757 -7.323 -10.256 1.00 96.50 283 VAL A CA 1
ATOM 2016 C C . VAL A 1 283 ? -4.431 -7.789 -11.542 1.00 96.50 283 VAL A C 1
ATOM 2018 O O . VAL A 1 283 ? -3.751 -8.153 -12.502 1.00 96.50 283 VAL A O 1
ATOM 2021 N N . ASP A 1 284 ? -5.759 -7.758 -11.552 1.00 97.12 284 ASP A N 1
ATOM 2022 C CA . ASP A 1 284 ? -6.599 -7.899 -12.745 1.00 97.12 284 ASP A CA 1
ATOM 2023 C C . ASP A 1 284 ? -7.573 -6.724 -12.746 1.00 97.12 284 ASP A C 1
ATOM 2025 O O . ASP A 1 284 ? -8.391 -6.607 -11.833 1.00 97.12 284 ASP A O 1
ATOM 2029 N N . ALA A 1 285 ? -7.425 -5.812 -13.701 1.00 96.12 285 ALA A N 1
ATOM 2030 C CA . ALA A 1 285 ? -8.233 -4.605 -13.786 1.00 96.12 285 ALA A CA 1
ATOM 2031 C C . ALA A 1 285 ? -8.812 -4.452 -15.190 1.00 96.12 285 ALA A C 1
ATOM 2033 O O . ALA A 1 285 ? -8.068 -4.268 -16.148 1.00 96.12 285 ALA A O 1
ATOM 2034 N N . LEU A 1 286 ? -10.135 -4.497 -15.291 1.00 96.00 286 LEU A N 1
ATOM 2035 C CA . LEU A 1 286 ? -10.918 -4.302 -16.502 1.00 96.00 286 LEU A CA 1
ATOM 2036 C C . LEU A 1 286 ? -11.677 -2.975 -16.422 1.00 96.00 286 LEU A C 1
ATOM 2038 O O . LEU A 1 286 ? -12.319 -2.684 -15.412 1.00 96.00 286 LEU A O 1
ATOM 2042 N N . PHE A 1 287 ? -11.634 -2.209 -17.509 1.00 93.38 287 PHE A N 1
ATOM 2043 C CA . PHE A 1 287 ? -12.349 -0.948 -17.671 1.00 93.38 287 PHE A CA 1
ATOM 2044 C C . PHE A 1 287 ? -13.061 -0.908 -19.021 1.00 93.38 287 PHE A C 1
ATOM 2046 O O . PHE A 1 287 ? -12.483 -1.311 -20.034 1.00 93.38 287 PHE A O 1
ATOM 2053 N N . GLU A 1 288 ? -14.267 -0.343 -19.057 1.00 91.62 288 GLU A N 1
ATOM 2054 C CA . GLU A 1 288 ? -14.911 0.074 -20.302 1.00 91.62 288 GLU A CA 1
ATOM 2055 C C . GLU A 1 288 ? -14.712 1.580 -20.499 1.00 91.62 288 GLU A C 1
ATOM 2057 O O . GLU A 1 288 ? -15.171 2.418 -19.722 1.00 91.62 288 GLU A O 1
ATOM 2062 N N . VAL A 1 289 ? -14.001 1.938 -21.562 1.00 86.44 289 VAL A N 1
ATOM 2063 C CA . VAL A 1 289 ? -13.781 3.317 -21.980 1.00 86.44 289 VAL A CA 1
ATOM 2064 C C . VAL A 1 289 ? -14.763 3.619 -23.102 1.00 86.44 289 VAL A C 1
ATOM 2066 O O . VAL A 1 289 ? -14.607 3.181 -24.241 1.00 86.44 289 VAL A O 1
ATOM 2069 N N . SER A 1 290 ? -15.802 4.388 -22.793 1.00 83.25 290 SER A N 1
ATOM 2070 C CA . SER A 1 290 ? -16.623 4.995 -23.833 1.00 83.25 290 SER A CA 1
ATOM 2071 C C . SER A 1 290 ? -15.818 6.122 -24.472 1.00 83.25 290 SER A C 1
ATOM 2073 O O . SER A 1 290 ? -15.555 7.135 -23.814 1.00 83.25 290 SER A O 1
ATOM 2075 N N . ASN A 1 291 ? -15.461 5.987 -25.750 1.00 70.25 291 ASN A N 1
ATOM 2076 C CA . ASN A 1 291 ? -14.936 7.098 -26.539 1.00 70.25 291 ASN A CA 1
ATOM 2077 C C . ASN A 1 291 ? -16.082 8.062 -26.845 1.00 70.25 291 ASN A C 1
ATOM 2079 O O . ASN A 1 291 ? -16.587 8.151 -27.963 1.00 70.25 291 ASN A O 1
ATOM 2083 N N . GLY A 1 292 ? -16.511 8.776 -25.805 1.00 54.97 292 GLY A N 1
ATOM 2084 C CA . GLY A 1 292 ? -17.442 9.885 -25.865 1.00 54.97 292 GLY A CA 1
ATOM 2085 C C . GLY A 1 292 ? -16.770 11.072 -26.537 1.00 54.97 292 GLY A C 1
ATOM 2086 O O . GLY A 1 292 ? -16.580 12.121 -25.925 1.00 54.97 292 GLY A O 1
ATOM 2087 N N . LEU A 1 293 ? -16.420 10.927 -27.814 1.00 54.69 293 LEU A N 1
ATOM 2088 C CA . LEU A 1 293 ? -16.427 12.058 -28.721 1.00 54.69 293 LEU A CA 1
ATOM 2089 C C . LEU A 1 293 ? -17.899 12.424 -28.895 1.00 54.69 293 LEU A C 1
ATOM 2091 O O . LEU A 1 293 ? -18.535 12.093 -29.895 1.00 54.69 293 LEU A O 1
ATOM 2095 N N . ASP A 1 294 ? -18.451 13.078 -27.873 1.00 54.28 294 ASP A N 1
ATOM 2096 C CA . ASP A 1 294 ? -19.685 13.835 -27.982 1.00 54.28 294 ASP A CA 1
ATOM 2097 C C . ASP A 1 294 ? -19.372 15.018 -28.906 1.00 54.28 294 ASP A C 1
ATOM 2099 O O . ASP A 1 294 ? -19.200 16.164 -28.493 1.00 54.28 294 ASP A O 1
ATOM 2103 N N . GLU A 1 295 ? -19.221 14.721 -30.199 1.00 55.72 295 GLU A N 1
ATOM 2104 C CA . GLU A 1 295 ? -19.192 15.699 -31.272 1.00 55.72 295 GLU A CA 1
ATOM 2105 C C . GLU A 1 295 ? -20.599 16.264 -31.481 1.00 55.72 295 GLU A C 1
ATOM 2107 O O . GLU A 1 295 ? -20.984 16.529 -32.618 1.00 55.72 295 GLU A O 1
ATOM 2112 N N . THR A 1 296 ? -21.401 16.476 -30.429 1.00 60.12 296 THR A N 1
ATOM 2113 C CA . THR A 1 296 ? -22.475 17.453 -30.544 1.00 60.12 296 THR A CA 1
ATOM 2114 C C . THR A 1 296 ? -21.788 18.804 -30.725 1.00 60.12 296 THR A C 1
ATOM 2116 O O . THR A 1 296 ? -21.238 19.371 -29.774 1.00 60.12 296 THR A O 1
ATOM 2119 N N . PRO A 1 297 ? -21.753 19.365 -31.951 1.00 56.75 297 PRO A N 1
ATOM 2120 C CA . PRO A 1 297 ? -21.209 20.693 -32.130 1.00 56.75 297 PRO A CA 1
ATOM 2121 C C . PRO A 1 297 ? -22.164 21.567 -31.337 1.00 56.75 297 PRO A C 1
ATOM 2123 O O . PRO A 1 297 ? -23.353 21.582 -31.657 1.00 56.75 297 PRO A O 1
ATOM 2126 N N . ALA A 1 298 ? -21.680 22.229 -30.283 1.00 57.06 298 ALA A N 1
ATOM 2127 C CA . ALA A 1 298 ? -22.493 23.147 -29.500 1.00 57.06 298 ALA A CA 1
ATOM 2128 C C . ALA A 1 298 ? -23.286 24.017 -30.480 1.00 57.06 298 ALA A C 1
ATOM 2130 O O . ALA A 1 298 ? -22.686 24.830 -31.192 1.00 57.06 298 ALA A O 1
ATOM 2131 N N . GLU A 1 299 ? -24.602 23.775 -30.592 1.00 60.16 299 GLU A N 1
ATOM 2132 C CA . GLU A 1 299 ? -25.430 24.482 -31.561 1.00 60.16 299 GLU A CA 1
ATOM 2133 C C . GLU A 1 299 ? -25.175 25.972 -31.320 1.00 60.16 299 GLU A C 1
ATOM 2135 O O . GLU A 1 299 ? -25.388 26.452 -30.198 1.00 60.16 299 GLU A O 1
ATOM 2140 N N . PRO A 1 300 ? -24.669 26.729 -32.311 1.00 56.47 300 PRO A N 1
ATOM 2141 C CA . PRO A 1 300 ? -24.456 28.148 -32.125 1.00 56.47 300 PRO A CA 1
ATOM 2142 C C . PRO A 1 300 ? -25.825 28.745 -31.832 1.00 56.47 300 PRO A C 1
ATOM 2144 O O . PRO A 1 300 ? -26.689 28.752 -32.708 1.00 56.47 300 PRO A O 1
ATOM 2147 N N . ALA A 1 301 ? -26.024 29.188 -30.586 1.00 57.84 301 ALA A N 1
ATOM 2148 C CA . ALA A 1 301 ? -27.287 29.692 -30.069 1.00 57.84 301 ALA A CA 1
ATOM 2149 C C . ALA A 1 301 ? -28.019 30.503 -31.145 1.00 57.84 301 ALA A C 1
ATOM 2151 O O . ALA A 1 301 ? -27.577 31.591 -31.532 1.00 57.84 301 ALA A O 1
ATOM 2152 N N . ALA A 1 302 ? -29.107 29.929 -31.664 1.00 51.47 302 ALA A N 1
ATOM 2153 C CA . ALA A 1 302 ? -29.856 30.490 -32.770 1.00 51.47 302 ALA A CA 1
ATOM 2154 C C . ALA A 1 302 ? -30.261 31.932 -32.438 1.00 51.47 302 ALA A C 1
ATOM 2156 O O . ALA A 1 302 ? -31.096 32.188 -31.566 1.00 51.47 302 ALA A O 1
ATOM 2157 N N . MET A 1 303 ? -29.681 32.898 -33.153 1.00 51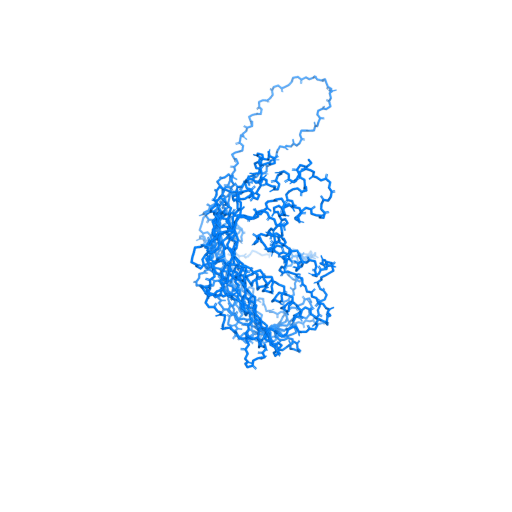.81 303 MET A N 1
ATOM 2158 C CA . MET A 1 303 ? -30.217 34.252 -33.166 1.00 51.81 303 MET A CA 1
ATOM 2159 C C . MET A 1 303 ? -31.629 34.210 -33.777 1.00 51.81 303 MET A C 1
ATOM 2161 O O . MET A 1 303 ? -31.814 33.646 -34.858 1.00 51.81 303 MET A O 1
ATOM 2165 N N . PRO A 1 304 ? -32.645 34.817 -33.139 1.00 50.59 304 PRO A N 1
ATOM 2166 C CA . PRO A 1 304 ? -34.008 34.794 -33.650 1.00 50.59 304 PRO A CA 1
ATOM 2167 C C . PRO A 1 304 ? -34.112 35.700 -34.885 1.00 50.59 304 PRO A C 1
ATOM 2169 O O . PRO A 1 304 ? -34.172 36.924 -34.767 1.00 50.59 304 PRO A O 1
ATOM 2172 N N . GLY A 1 305 ? -34.133 35.107 -36.083 1.00 45.34 305 GLY A N 1
ATOM 2173 C CA . GLY A 1 305 ? -34.120 35.875 -37.330 1.00 45.34 305 GLY A CA 1
ATOM 2174 C C . GLY A 1 305 ? -34.568 35.118 -38.581 1.00 45.34 305 GLY A C 1
ATOM 2175 O O . GLY A 1 305 ? -33.767 34.849 -39.460 1.00 45.34 305 GLY A O 1
ATOM 2176 N N . THR A 1 306 ? -35.877 34.871 -38.690 1.00 45.09 306 THR A N 1
ATOM 2177 C CA . THR A 1 306 ? -36.660 34.820 -39.948 1.00 45.09 306 THR A CA 1
ATOM 2178 C C . THR A 1 306 ? -36.177 33.932 -41.113 1.00 45.09 306 THR A C 1
ATOM 2180 O O . THR A 1 306 ? -35.515 34.399 -42.030 1.00 45.09 306 THR A O 1
ATOM 2183 N N . GLY A 1 307 ? -36.726 32.714 -41.161 1.00 46.62 307 GLY A N 1
ATOM 2184 C CA . GLY A 1 307 ? -37.534 32.205 -42.280 1.00 46.62 307 GLY A CA 1
ATOM 2185 C C . GLY A 1 307 ? -36.863 31.910 -43.625 1.00 46.62 307 GLY A C 1
ATOM 2186 O O . GLY A 1 307 ? -36.795 32.788 -44.473 1.00 46.62 307 GLY A O 1
ATOM 2187 N N . ALA A 1 308 ? -36.590 30.631 -43.891 1.00 40.09 308 ALA A N 1
ATOM 2188 C CA . ALA A 1 308 ? -37.052 29.913 -45.085 1.00 40.09 308 ALA A CA 1
ATOM 2189 C C . ALA A 1 308 ? -36.704 28.420 -44.973 1.00 40.09 308 ALA A C 1
ATOM 2191 O O . ALA A 1 308 ? -35.710 28.035 -44.377 1.00 40.09 308 ALA A O 1
ATOM 2192 N N . VAL A 1 309 ? -37.588 27.617 -45.551 1.00 46.09 309 VAL A N 1
ATOM 2193 C CA . VAL A 1 309 ? -37.618 26.155 -45.631 1.00 46.09 309 VAL A CA 1
ATOM 2194 C C . VAL A 1 309 ? -36.344 25.559 -46.244 1.00 46.09 309 VAL A C 1
ATOM 2196 O O . VAL A 1 309 ? -36.000 25.917 -47.369 1.00 46.09 309 VAL A O 1
ATOM 2199 N N . GLN A 1 310 ? -35.763 24.560 -45.577 1.00 38.38 310 GLN A N 1
ATOM 2200 C CA . GLN A 1 310 ? -35.246 23.347 -46.217 1.00 38.38 310 GLN A CA 1
ATOM 2201 C C . GLN A 1 310 ? -35.324 22.192 -45.208 1.00 38.38 310 GLN A C 1
ATOM 2203 O O . GLN A 1 310 ? -34.535 22.104 -44.276 1.00 38.38 310 GLN A O 1
ATOM 2208 N N . GLU A 1 311 ? -36.352 21.355 -45.376 1.00 45.62 311 GLU A N 1
ATOM 2209 C CA . GLU A 1 311 ? -36.314 19.952 -44.963 1.00 45.62 311 GLU A CA 1
ATOM 2210 C C . GLU A 1 311 ? -35.186 19.306 -45.769 1.00 45.62 311 GLU A C 1
ATOM 2212 O O . GLU A 1 311 ? -35.399 18.938 -46.924 1.00 45.62 311 GLU A O 1
ATOM 2217 N N . ASP A 1 312 ? -33.987 19.231 -45.196 1.00 41.34 312 ASP A N 1
ATOM 2218 C CA . ASP A 1 312 ? -32.979 18.294 -45.668 1.00 41.34 312 ASP A CA 1
ATOM 2219 C C . ASP A 1 312 ? -32.797 17.219 -44.606 1.00 41.34 312 ASP A C 1
ATOM 2221 O O . ASP A 1 312 ? -32.559 17.473 -43.425 1.00 41.34 312 ASP A O 1
ATOM 2225 N N . VAL A 1 313 ? -33.038 16.003 -45.068 1.00 43.91 313 VAL A N 1
ATOM 2226 C CA . VAL A 1 313 ? -32.987 14.751 -44.338 1.00 43.91 313 VAL A CA 1
ATOM 2227 C C . VAL A 1 313 ? -31.518 14.472 -44.038 1.00 43.91 313 VAL A C 1
ATOM 2229 O O . VAL A 1 313 ? -30.848 13.777 -44.795 1.00 43.91 313 VAL A O 1
ATOM 2232 N N . PHE A 1 314 ? -31.005 15.017 -42.939 1.00 42.66 314 PHE A N 1
ATOM 2233 C CA . PHE A 1 314 ? -29.835 14.440 -42.294 1.00 42.66 314 PHE A CA 1
ATOM 2234 C C . PHE A 1 314 ? -30.328 13.233 -41.501 1.00 42.66 314 PHE A C 1
ATOM 2236 O O . PHE A 1 314 ? -30.900 13.355 -40.421 1.00 42.66 314 PHE A O 1
ATOM 2243 N N . GLN A 1 315 ? -30.186 12.048 -42.100 1.00 40.03 315 GLN A N 1
ATOM 2244 C CA . GLN A 1 315 ? -30.056 10.836 -41.308 1.00 40.03 315 GLN A CA 1
ATOM 2245 C C . GLN A 1 315 ? -28.802 11.034 -40.463 1.00 40.03 315 GLN A C 1
ATOM 2247 O O . GLN A 1 315 ? -27.695 10.927 -40.984 1.00 40.03 315 GLN A O 1
ATOM 2252 N N . GLU A 1 316 ? -28.986 11.356 -39.185 1.00 44.72 316 GLU A N 1
ATOM 2253 C CA . GLU A 1 316 ? -28.016 11.001 -38.159 1.00 44.72 316 GLU A CA 1
ATOM 2254 C C . GLU A 1 316 ? -27.788 9.496 -38.309 1.00 44.72 316 GLU A C 1
ATOM 2256 O O . GLU A 1 316 ? -28.612 8.666 -37.919 1.00 44.72 316 GLU A O 1
ATOM 2261 N N . THR A 1 317 ? -26.710 9.127 -38.995 1.00 47.34 317 THR A N 1
ATOM 2262 C CA . THR A 1 317 ? -26.071 7.845 -38.753 1.00 47.34 317 THR A CA 1
ATOM 2263 C C . THR A 1 317 ? -25.712 7.882 -37.284 1.00 47.34 317 THR A C 1
ATOM 2265 O O . THR A 1 317 ? -24.789 8.595 -36.906 1.00 47.34 317 THR A O 1
ATOM 2268 N N . SER A 1 318 ? -26.513 7.197 -36.470 1.00 49.84 318 SER A N 1
ATOM 2269 C CA . SER A 1 318 ? -26.179 6.866 -35.095 1.00 49.84 318 SER A CA 1
ATOM 2270 C C . SER A 1 318 ? -24.760 6.316 -35.115 1.00 49.84 318 SER A C 1
ATOM 2272 O O . SER A 1 318 ? -24.561 5.188 -35.577 1.00 49.84 318 SER A O 1
ATOM 2274 N N . ALA A 1 319 ? -23.784 7.130 -34.717 1.00 54.28 319 ALA A N 1
ATOM 2275 C CA . ALA A 1 319 ? -22.481 6.622 -34.358 1.00 54.28 319 ALA A CA 1
ATOM 2276 C C . ALA A 1 319 ? -22.772 5.644 -33.223 1.00 54.28 319 ALA A C 1
ATOM 2278 O O . ALA A 1 319 ? -23.284 6.030 -32.173 1.00 54.28 319 ALA A O 1
ATOM 2279 N N . THR A 1 320 ? -22.634 4.352 -33.502 1.00 58.47 320 THR A N 1
ATOM 2280 C CA . THR A 1 320 ? -22.579 3.358 -32.442 1.00 58.47 320 THR A CA 1
ATOM 2281 C C . THR A 1 320 ? -21.393 3.765 -31.597 1.00 58.47 320 THR A C 1
ATOM 2283 O O . THR A 1 320 ? -20.282 3.776 -32.115 1.00 58.47 320 THR A O 1
ATOM 2286 N N . GLU A 1 321 ? -21.649 4.197 -30.364 1.00 67.88 321 GLU A N 1
ATOM 2287 C CA . GLU A 1 321 ? -20.597 4.434 -29.386 1.00 67.88 321 GLU A CA 1
ATOM 2288 C C . GLU A 1 321 ? -19.768 3.154 -29.321 1.00 67.88 321 GLU A C 1
ATOM 2290 O O . GLU A 1 321 ? -20.258 2.101 -28.906 1.00 67.88 321 GLU A O 1
ATOM 2295 N N . GLU A 1 322 ? -18.550 3.214 -29.850 1.00 77.75 322 GLU A N 1
ATOM 2296 C CA . GLU A 1 322 ? -17.609 2.117 -29.724 1.00 77.75 322 GLU A CA 1
ATOM 2297 C C . GLU A 1 322 ? -17.056 2.199 -28.304 1.00 77.75 322 GLU A C 1
ATOM 2299 O O . GLU A 1 322 ? -16.309 3.110 -27.944 1.00 77.75 322 GLU A O 1
ATOM 2304 N N . THR A 1 323 ? -17.526 1.283 -27.464 1.00 82.62 323 THR A N 1
ATOM 2305 C CA . THR A 1 323 ? -16.966 1.039 -26.139 1.00 82.62 323 THR A CA 1
ATOM 2306 C C . THR A 1 323 ? -15.688 0.243 -26.315 1.00 82.62 323 THR A C 1
ATOM 2308 O O . THR A 1 323 ? -15.738 -0.861 -26.862 1.00 82.62 323 THR A O 1
ATOM 2311 N N . GLN A 1 324 ? -14.572 0.792 -25.848 1.00 88.50 324 GLN A N 1
ATOM 2312 C CA . GLN A 1 324 ? -13.310 0.072 -25.799 1.00 88.50 324 GLN A CA 1
ATOM 2313 C C . GLN A 1 324 ? -13.154 -0.614 -24.446 1.00 88.50 324 GLN A C 1
ATOM 2315 O O . GLN A 1 324 ? -13.488 -0.029 -23.417 1.00 88.50 324 GLN A O 1
ATOM 2320 N N . THR A 1 325 ? -12.642 -1.839 -24.422 1.00 91.56 325 THR A N 1
ATOM 2321 C CA . THR A 1 325 ? -12.312 -2.537 -23.170 1.00 91.56 325 THR A CA 1
ATOM 2322 C C . THR A 1 325 ? -10.810 -2.513 -22.954 1.00 91.56 325 THR A C 1
ATOM 2324 O O . THR A 1 325 ? -10.065 -2.926 -23.841 1.00 91.56 325 THR A O 1
ATOM 2327 N N . VAL A 1 326 ? -10.359 -2.098 -21.776 1.00 92.94 326 VAL A N 1
ATOM 2328 C CA . VAL A 1 326 ? -8.944 -2.129 -21.391 1.00 92.94 326 VAL A CA 1
ATOM 2329 C C . VAL A 1 326 ? -8.782 -3.078 -20.210 1.00 92.94 326 VAL A C 1
ATOM 2331 O O . VAL A 1 326 ? -9.398 -2.852 -19.171 1.00 92.94 326 VAL A O 1
ATOM 2334 N N . GLN A 1 327 ? -7.969 -4.126 -20.356 1.00 95.44 327 GLN A N 1
ATOM 2335 C CA . GLN A 1 327 ? -7.669 -5.080 -19.284 1.00 95.44 327 GLN A CA 1
ATOM 2336 C C . GLN A 1 327 ? -6.177 -5.093 -18.952 1.00 95.44 327 GLN A C 1
ATOM 2338 O O . GLN A 1 327 ? -5.354 -5.364 -19.819 1.00 95.44 327 GLN A O 1
ATOM 2343 N N . LEU A 1 328 ? -5.827 -4.866 -17.691 1.00 94.88 328 LEU A N 1
ATOM 2344 C CA . LEU A 1 328 ? -4.476 -4.991 -17.154 1.00 94.88 328 LEU A CA 1
ATOM 2345 C C . LEU A 1 328 ? -4.369 -6.264 -16.313 1.00 94.88 328 LEU A C 1
ATOM 2347 O O . LEU A 1 328 ? -5.100 -6.417 -15.339 1.00 94.88 328 LEU A O 1
ATOM 2351 N N . LEU A 1 329 ? -3.412 -7.128 -16.646 1.00 95.31 329 LEU A N 1
ATOM 2352 C CA . LEU A 1 329 ? -3.039 -8.310 -15.875 1.00 95.31 329 LEU A CA 1
ATOM 2353 C C . LEU A 1 329 ? -1.594 -8.184 -15.388 1.00 95.31 329 LEU A C 1
ATOM 2355 O O . LEU A 1 329 ? -0.675 -7.967 -16.176 1.00 95.31 329 LEU A O 1
ATOM 2359 N N . MET A 1 330 ? -1.369 -8.383 -14.095 1.00 95.25 330 MET A N 1
ATOM 2360 C CA . MET A 1 330 ? -0.036 -8.410 -13.489 1.00 95.25 330 MET A CA 1
ATOM 2361 C C . MET A 1 330 ? 0.008 -9.498 -12.415 1.00 95.25 330 MET A C 1
ATOM 2363 O O . MET A 1 330 ? -0.897 -9.577 -11.590 1.00 95.25 330 MET A O 1
ATOM 2367 N N . SER A 1 331 ? 1.045 -10.344 -12.391 1.00 94.25 331 SER A N 1
ATOM 2368 C CA . SER A 1 331 ? 1.167 -11.389 -11.357 1.00 94.25 331 SER A CA 1
ATOM 2369 C C . SER A 1 331 ? 1.592 -10.850 -9.997 1.00 94.25 331 SER A C 1
ATOM 2371 O O . SER A 1 331 ? 1.102 -11.315 -8.972 1.00 94.25 331 SER A O 1
ATOM 2373 N N . SER A 1 332 ? 2.530 -9.911 -10.001 1.00 94.44 332 SER A N 1
ATOM 2374 C CA . SER A 1 332 ? 2.987 -9.162 -8.836 1.00 94.44 332 SER A CA 1
ATOM 2375 C C . SER A 1 332 ? 3.946 -8.074 -9.305 1.00 94.44 332 SER A C 1
ATOM 2377 O O . SER A 1 332 ? 4.493 -8.171 -10.402 1.00 94.44 332 SER A O 1
ATOM 2379 N N . PHE A 1 333 ? 4.227 -7.094 -8.464 1.00 94.62 333 PHE A N 1
ATOM 2380 C CA . PHE A 1 333 ? 5.382 -6.218 -8.612 1.00 94.62 333 PHE A CA 1
ATOM 2381 C C . PHE A 1 333 ? 6.135 -6.190 -7.291 1.00 94.62 333 PHE A C 1
ATOM 2383 O O . PHE A 1 333 ? 5.528 -5.934 -6.251 1.00 94.62 333 PHE A O 1
ATOM 2390 N N . THR A 1 334 ? 7.435 -6.465 -7.337 1.00 96.00 334 THR A N 1
ATOM 2391 C CA . THR A 1 334 ? 8.299 -6.441 -6.156 1.00 96.00 334 THR A CA 1
ATOM 2392 C C . THR A 1 334 ? 9.401 -5.412 -6.322 1.00 96.00 334 THR A C 1
ATOM 2394 O O . THR A 1 334 ? 9.922 -5.248 -7.424 1.00 96.00 334 THR A O 1
ATOM 2397 N N . ALA A 1 335 ? 9.765 -4.744 -5.232 1.00 96.19 335 ALA A N 1
ATOM 2398 C CA . ALA A 1 335 ? 10.963 -3.922 -5.132 1.00 96.19 335 ALA A CA 1
ATOM 2399 C C . ALA A 1 335 ? 11.394 -3.821 -3.665 1.00 96.19 335 ALA A C 1
ATOM 2401 O O . ALA A 1 335 ? 10.583 -3.478 -2.807 1.00 96.19 335 ALA A O 1
ATOM 2402 N N . ASP A 1 336 ? 12.674 -4.065 -3.394 1.00 95.81 336 ASP A N 1
ATOM 2403 C CA . ASP A 1 336 ? 13.264 -3.932 -2.064 1.00 95.81 336 ASP A CA 1
ATOM 2404 C C . ASP A 1 336 ? 14.304 -2.815 -2.090 1.00 95.81 336 ASP A C 1
ATOM 2406 O O . ASP A 1 336 ? 15.307 -2.902 -2.790 1.00 95.81 336 ASP A O 1
ATOM 2410 N N . MET A 1 337 ? 14.096 -1.761 -1.321 1.00 94.56 337 MET A N 1
ATOM 2411 C CA . MET A 1 337 ? 15.026 -0.657 -1.144 1.00 94.56 337 MET A CA 1
ATOM 2412 C C . MET A 1 337 ? 15.653 -0.755 0.241 1.00 94.56 337 MET A C 1
ATOM 2414 O O . MET A 1 337 ? 14.982 -1.010 1.237 1.00 94.56 337 MET A O 1
ATOM 2418 N N . SER A 1 338 ? 16.959 -0.558 0.319 1.00 93.56 338 SER A N 1
ATOM 2419 C CA . SER A 1 338 ? 17.678 -0.477 1.581 1.00 93.56 338 SER A CA 1
ATOM 2420 C C . SER A 1 338 ? 18.648 0.684 1.541 1.00 93.56 338 SER A C 1
ATOM 2422 O O . SER A 1 338 ? 19.403 0.837 0.575 1.00 93.56 338 SER A O 1
ATOM 2424 N N . TRP A 1 339 ? 18.650 1.454 2.615 1.00 90.56 339 TRP A N 1
ATOM 2425 C CA . TRP A 1 339 ? 19.550 2.572 2.831 1.00 90.56 339 TRP A CA 1
ATOM 2426 C C . TRP A 1 339 ? 20.505 2.190 3.958 1.00 90.56 339 TRP A C 1
ATOM 2428 O O . TRP A 1 339 ? 20.109 1.544 4.936 1.00 90.56 339 TRP A O 1
ATOM 2438 N N . GLY A 1 340 ? 21.784 2.540 3.812 1.00 87.19 340 GLY A N 1
ATOM 2439 C CA . GLY A 1 340 ? 22.725 2.426 4.927 1.00 87.19 340 GLY A CA 1
ATOM 2440 C C . GLY A 1 340 ? 22.399 3.439 6.029 1.00 87.19 340 GLY A C 1
ATOM 2441 O O . GLY A 1 340 ? 21.342 4.058 6.021 1.00 87.19 340 GLY A O 1
ATOM 2442 N N . SER A 1 341 ? 23.321 3.638 6.976 1.00 83.06 341 SER A N 1
ATOM 2443 C CA . SER A 1 341 ? 23.189 4.722 7.964 1.00 83.06 341 SER A CA 1
ATOM 2444 C C . SER A 1 341 ? 22.895 6.058 7.269 1.00 83.06 341 SER A C 1
ATOM 2446 O O . SER A 1 341 ? 23.464 6.276 6.203 1.00 83.06 341 SER A O 1
ATOM 2448 N N . MET A 1 342 ? 22.125 6.962 7.882 1.00 70.81 342 MET A N 1
ATOM 2449 C CA . MET A 1 342 ? 21.753 8.290 7.339 1.00 70.81 342 MET A CA 1
ATOM 2450 C C . MET A 1 342 ? 22.880 9.088 6.652 1.00 70.81 342 MET A C 1
ATOM 2452 O O . MET A 1 342 ? 22.622 9.868 5.744 1.00 70.81 342 MET A O 1
ATOM 2456 N N . ASP A 1 343 ? 24.139 8.887 7.051 1.00 77.88 343 ASP A N 1
ATOM 2457 C CA . ASP A 1 343 ? 25.310 9.527 6.432 1.00 77.88 343 ASP A CA 1
ATOM 2458 C C . ASP A 1 343 ? 25.771 8.878 5.109 1.00 77.88 343 ASP A C 1
ATOM 2460 O O . ASP A 1 343 ? 26.743 9.326 4.497 1.00 77.88 343 ASP A O 1
ATOM 2464 N N . SER A 1 344 ? 25.151 7.778 4.686 1.00 77.75 344 SER A N 1
ATOM 2465 C CA . SER A 1 344 ? 25.497 7.068 3.458 1.00 77.75 344 SER A CA 1
ATOM 2466 C C . SER A 1 344 ? 24.537 7.450 2.340 1.00 77.75 344 SER A C 1
ATOM 2468 O O . SER A 1 344 ? 23.346 7.173 2.401 1.00 77.75 344 SER A O 1
ATOM 2470 N N . GLU A 1 345 ? 25.079 8.029 1.273 1.00 85.25 345 GLU A N 1
ATOM 2471 C CA . GLU A 1 345 ? 24.349 8.387 0.046 1.00 85.25 345 GLU A CA 1
ATOM 2472 C C . GLU A 1 345 ? 24.061 7.160 -0.842 1.00 85.25 345 GLU A C 1
ATOM 2474 O O . GLU A 1 345 ? 23.836 7.289 -2.044 1.00 85.25 345 GLU A O 1
ATOM 2479 N N . ASN A 1 346 ? 24.108 5.958 -0.257 1.00 89.69 346 ASN A N 1
ATOM 2480 C CA . ASN A 1 346 ? 24.046 4.694 -0.972 1.00 89.69 346 ASN A CA 1
ATOM 2481 C C . ASN A 1 346 ? 22.681 4.053 -0.758 1.00 89.69 346 ASN A C 1
ATOM 2483 O O . ASN A 1 346 ? 22.389 3.522 0.317 1.00 89.69 346 ASN A O 1
ATOM 2487 N N . VAL A 1 347 ? 21.877 4.064 -1.816 1.00 93.62 347 VAL A N 1
ATOM 2488 C CA . VAL A 1 347 ? 20.609 3.342 -1.883 1.00 93.62 347 VAL A CA 1
ATOM 2489 C C . VAL A 1 347 ? 20.848 2.053 -2.644 1.00 93.62 347 VAL A C 1
ATOM 2491 O O . VAL A 1 347 ? 21.258 2.074 -3.803 1.00 93.62 347 VAL A O 1
ATOM 2494 N N . GLN A 1 348 ? 20.594 0.914 -2.018 1.00 95.81 348 GLN A N 1
ATOM 2495 C CA . GLN A 1 348 ? 20.579 -0.361 -2.719 1.00 95.81 348 GLN A CA 1
ATOM 2496 C C . GLN A 1 348 ? 19.135 -0.742 -3.019 1.00 95.81 348 GLN A C 1
ATOM 2498 O O . GLN A 1 348 ? 18.312 -0.824 -2.113 1.00 95.81 348 GLN A O 1
ATOM 2503 N N . VAL A 1 349 ? 18.849 -1.002 -4.288 1.00 96.69 349 VAL A N 1
ATOM 2504 C CA . VAL A 1 349 ? 17.561 -1.496 -4.759 1.00 96.69 349 VAL A CA 1
ATOM 2505 C C . VAL A 1 349 ? 17.756 -2.932 -5.235 1.00 96.69 349 VAL A C 1
ATOM 2507 O O . VAL A 1 349 ? 18.632 -3.209 -6.050 1.00 96.69 349 VAL A O 1
ATOM 2510 N N . ASN A 1 350 ? 16.968 -3.865 -4.720 1.00 96.06 350 ASN A N 1
ATOM 2511 C CA . ASN A 1 350 ? 17.012 -5.282 -5.052 1.00 96.06 350 ASN A CA 1
ATOM 2512 C C . ASN A 1 350 ? 15.639 -5.758 -5.530 1.00 96.06 350 ASN A C 1
ATOM 2514 O O . ASN A 1 350 ? 14.610 -5.162 -5.213 1.00 96.06 350 ASN A O 1
ATOM 2518 N N . ASN A 1 351 ? 15.635 -6.876 -6.257 1.00 93.56 351 ASN A N 1
ATOM 2519 C CA . ASN A 1 351 ? 14.424 -7.612 -6.634 1.00 93.56 351 ASN A CA 1
ATOM 2520 C C . ASN A 1 351 ? 13.350 -6.773 -7.353 1.00 93.56 351 ASN A C 1
ATOM 2522 O O . ASN A 1 351 ? 12.163 -7.069 -7.217 1.00 93.56 351 ASN A O 1
ATOM 2526 N N . VAL A 1 352 ? 13.747 -5.764 -8.137 1.00 95.38 352 VAL A N 1
ATOM 2527 C CA . VAL A 1 352 ? 12.797 -4.973 -8.933 1.00 95.38 352 VAL A CA 1
ATOM 2528 C C . VAL A 1 352 ? 12.315 -5.811 -10.108 1.00 95.38 352 VAL A C 1
ATOM 2530 O O . VAL A 1 352 ? 13.129 -6.157 -10.964 1.00 95.38 352 VAL A O 1
ATOM 2533 N N . GLY A 1 353 ? 11.025 -6.143 -10.167 1.00 93.81 353 GLY A N 1
ATOM 2534 C CA . GLY A 1 353 ? 10.483 -6.976 -11.245 1.00 93.81 353 GLY A CA 1
ATOM 2535 C C . GLY A 1 353 ? 8.980 -7.243 -11.155 1.00 93.81 353 GLY A C 1
ATOM 2536 O O . GLY A 1 353 ? 8.340 -6.940 -10.150 1.00 93.81 353 GLY A O 1
ATOM 2537 N N . PHE A 1 354 ? 8.418 -7.849 -12.210 1.00 91.62 354 PHE A N 1
ATOM 2538 C CA . PHE A 1 354 ? 6.990 -8.218 -12.294 1.00 91.62 354 PHE A CA 1
ATOM 2539 C C . PHE A 1 354 ? 6.678 -9.647 -11.787 1.00 91.62 354 PHE A C 1
ATOM 2541 O O . PHE A 1 354 ? 5.655 -10.250 -12.116 1.00 91.62 354 PHE A O 1
ATOM 2548 N N . GLY A 1 355 ? 7.550 -10.222 -10.954 1.00 85.19 355 GLY A N 1
ATOM 2549 C CA . GLY A 1 355 ? 7.400 -11.594 -10.462 1.00 85.19 355 GLY A CA 1
ATOM 2550 C C . GLY A 1 355 ? 7.641 -12.651 -11.544 1.00 85.19 355 GLY A C 1
ATOM 2551 O O . GLY A 1 355 ? 8.551 -12.532 -12.359 1.00 85.19 355 GLY A O 1
ATOM 2552 N N . GLU A 1 356 ? 6.855 -13.734 -11.528 1.00 85.75 356 GLU A N 1
ATOM 2553 C CA . GLU A 1 356 ? 7.058 -14.879 -12.434 1.00 85.75 356 GLU A CA 1
ATOM 2554 C C . GLU A 1 356 ? 6.448 -14.687 -13.835 1.00 85.75 356 GLU A C 1
ATOM 2556 O O . GLU A 1 356 ? 6.734 -15.483 -14.732 1.00 85.75 356 GLU A O 1
ATOM 2561 N N . SER A 1 357 ? 5.589 -13.681 -14.037 1.00 88.44 357 SER A N 1
ATOM 2562 C CA . SER A 1 357 ? 4.898 -13.432 -15.310 1.00 88.44 357 SER A CA 1
ATOM 2563 C C . SER A 1 357 ? 5.026 -11.970 -15.751 1.00 88.44 357 SER A C 1
ATOM 2565 O O . SER A 1 357 ? 5.086 -11.081 -14.907 1.00 88.44 357 SER A O 1
ATOM 2567 N N . PRO A 1 358 ? 5.064 -11.692 -17.066 1.00 89.62 358 PRO A N 1
ATOM 2568 C CA . PRO A 1 358 ? 5.035 -10.321 -17.559 1.00 89.62 358 PRO A CA 1
ATOM 2569 C C . PRO A 1 358 ? 3.702 -9.646 -17.216 1.00 89.62 358 PRO A C 1
ATOM 2571 O O . PRO A 1 358 ? 2.670 -10.312 -17.088 1.00 89.62 358 PRO A O 1
ATOM 2574 N N . MET A 1 359 ? 3.731 -8.321 -17.120 1.00 93.69 359 MET A N 1
ATOM 2575 C CA . MET A 1 359 ? 2.528 -7.498 -17.134 1.00 93.69 359 MET A CA 1
ATOM 2576 C C . MET A 1 359 ? 1.941 -7.508 -18.548 1.00 93.69 359 MET A C 1
ATOM 2578 O O . MET A 1 359 ? 2.681 -7.365 -19.519 1.00 93.69 359 MET A O 1
ATOM 2582 N N . GLN A 1 360 ? 0.628 -7.672 -18.661 1.00 93.12 360 GLN A N 1
ATOM 2583 C CA . GLN A 1 360 ? -0.090 -7.735 -19.932 1.00 93.12 360 GLN A CA 1
ATOM 2584 C C . GLN A 1 360 ? -1.191 -6.680 -19.919 1.00 93.12 360 GLN A C 1
ATOM 2586 O O . GLN A 1 360 ? -1.947 -6.584 -18.955 1.00 93.12 360 GLN A O 1
ATOM 2591 N N . LEU A 1 361 ? -1.286 -5.892 -20.979 1.00 92.81 361 LEU A N 1
ATOM 2592 C CA . LEU A 1 361 ? -2.352 -4.923 -21.189 1.00 92.81 361 LEU A CA 1
ATOM 2593 C C . LEU A 1 361 ? -3.078 -5.285 -22.483 1.00 92.81 361 LEU A C 1
ATOM 2595 O O . LEU A 1 361 ? -2.461 -5.300 -23.544 1.00 92.81 361 LEU A O 1
ATOM 2599 N N . PHE A 1 362 ? -4.373 -5.559 -22.391 1.00 90.19 362 PHE A N 1
ATOM 2600 C CA . PHE A 1 362 ? -5.243 -5.856 -23.520 1.00 90.19 362 PHE A CA 1
ATOM 2601 C C . PHE A 1 362 ? -6.127 -4.654 -23.835 1.00 90.19 362 PHE A C 1
ATOM 2603 O O . PHE A 1 362 ? -6.774 -4.121 -22.936 1.00 90.19 362 PHE A O 1
ATOM 2610 N N . ILE A 1 363 ? -6.205 -4.270 -25.107 1.00 88.12 363 ILE A N 1
ATOM 2611 C CA . ILE A 1 363 ? -7.175 -3.293 -25.617 1.00 88.12 363 ILE A CA 1
ATOM 2612 C C . ILE A 1 363 ? -8.094 -4.024 -26.597 1.00 88.12 363 ILE A C 1
ATOM 2614 O O . ILE A 1 363 ? -7.624 -4.693 -27.523 1.00 88.12 363 ILE A O 1
ATOM 2618 N N . ASP A 1 364 ? -9.397 -3.959 -26.335 1.00 87.44 364 ASP A N 1
ATOM 2619 C CA . ASP A 1 364 ? -10.476 -4.634 -27.073 1.00 87.44 364 ASP A CA 1
ATOM 2620 C C . ASP A 1 364 ? -10.311 -6.158 -27.188 1.00 87.44 364 ASP A C 1
ATOM 2622 O O . ASP A 1 364 ? -10.871 -6.805 -28.070 1.00 87.44 364 ASP A O 1
ATOM 2626 N N . GLY A 1 365 ? -9.520 -6.751 -26.288 1.00 82.12 365 GLY A N 1
ATOM 2627 C CA . GLY A 1 365 ? -9.175 -8.174 -26.311 1.00 82.12 365 GLY A CA 1
ATOM 2628 C C . GLY A 1 365 ? -8.274 -8.596 -27.480 1.00 82.12 365 GLY A C 1
ATOM 2629 O O . GLY A 1 365 ? -8.024 -9.792 -27.633 1.00 82.12 365 GLY A O 1
ATOM 2630 N N . GLU A 1 366 ? -7.786 -7.652 -28.292 1.00 78.25 366 GLU A N 1
ATOM 2631 C CA . GLU A 1 366 ? -6.991 -7.929 -29.498 1.00 78.25 366 GLU A CA 1
ATOM 2632 C C . GLU A 1 366 ? -5.569 -7.362 -29.429 1.00 78.25 366 GLU A C 1
ATOM 2634 O O . GLU A 1 366 ? -4.628 -8.016 -29.885 1.00 78.25 366 GLU A O 1
ATOM 2639 N N . GLN A 1 367 ? -5.385 -6.160 -28.876 1.00 73.44 367 GLN A N 1
ATOM 2640 C CA . GLN A 1 367 ? -4.063 -5.540 -28.787 1.00 73.44 367 GLN A CA 1
ATOM 2641 C C . GLN A 1 367 ? -3.435 -5.873 -27.444 1.00 73.44 367 GLN A C 1
ATOM 2643 O O . GLN A 1 367 ? -3.924 -5.425 -26.416 1.00 73.44 367 GLN A O 1
ATOM 2648 N N . GLU A 1 368 ? -2.353 -6.642 -27.465 1.00 82.94 368 GLU A N 1
ATOM 2649 C CA . GLU A 1 368 ? -1.608 -7.038 -26.275 1.00 82.94 368 GLU A CA 1
ATOM 2650 C C . GLU A 1 368 ? -0.309 -6.227 -26.197 1.00 82.94 368 GLU A C 1
ATOM 2652 O O . GLU A 1 368 ? 0.508 -6.250 -27.123 1.00 82.94 368 GLU A O 1
ATOM 2657 N N . ILE A 1 369 ? -0.128 -5.494 -25.101 1.00 88.38 369 ILE A N 1
ATOM 2658 C CA . ILE A 1 369 ? 1.162 -4.939 -24.701 1.00 88.38 369 ILE A CA 1
ATOM 2659 C C . ILE A 1 369 ? 1.689 -5.812 -23.567 1.00 88.38 369 ILE A C 1
ATOM 2661 O O . ILE A 1 369 ? 1.120 -5.823 -22.478 1.00 88.38 369 ILE A O 1
ATOM 2665 N N . ASN A 1 370 ? 2.781 -6.530 -23.820 1.00 91.12 370 ASN A N 1
ATOM 2666 C CA . ASN A 1 370 ? 3.445 -7.354 -22.814 1.00 91.12 370 ASN A CA 1
ATOM 2667 C C . ASN A 1 370 ? 4.712 -6.674 -22.331 1.00 91.12 370 ASN A C 1
ATOM 2669 O O . ASN A 1 370 ? 5.672 -6.567 -23.090 1.00 91.12 370 ASN A O 1
ATOM 2673 N N . LEU A 1 371 ? 4.738 -6.278 -21.065 1.00 92.88 371 LEU A N 1
ATOM 2674 C CA . LEU A 1 371 ? 5.909 -5.721 -20.407 1.00 92.88 371 LEU A CA 1
ATOM 2675 C C . LEU A 1 371 ? 6.537 -6.790 -19.512 1.00 92.88 371 LEU A C 1
ATOM 2677 O O . LEU A 1 371 ? 5.967 -7.215 -18.507 1.00 92.88 371 LEU A O 1
ATOM 2681 N N . SER A 1 372 ? 7.734 -7.237 -19.875 1.00 92.75 372 SER A N 1
ATOM 2682 C CA . SER A 1 372 ? 8.542 -8.144 -19.067 1.00 92.75 372 SER A CA 1
ATOM 2683 C C . SER A 1 372 ? 9.700 -7.384 -18.438 1.00 92.75 372 SER A C 1
ATOM 2685 O O . SER A 1 372 ? 10.478 -6.748 -19.147 1.00 92.75 372 SER A O 1
ATOM 2687 N N . LEU A 1 373 ? 9.844 -7.512 -17.126 1.00 93.88 373 LEU A N 1
ATOM 2688 C CA . LEU A 1 373 ? 10.981 -7.016 -16.369 1.00 93.88 373 LEU A CA 1
ATOM 2689 C C . LEU A 1 373 ? 11.491 -8.174 -15.522 1.00 93.88 373 LEU A C 1
ATOM 2691 O O . LEU A 1 373 ? 10.749 -8.699 -14.688 1.00 93.88 373 LEU A O 1
ATOM 2695 N N . ASN A 1 374 ? 12.725 -8.606 -15.765 1.00 91.69 374 ASN A N 1
ATOM 2696 C CA . ASN A 1 374 ? 13.352 -9.584 -14.888 1.00 91.69 374 ASN A CA 1
ATOM 2697 C C . ASN A 1 374 ? 13.724 -8.929 -13.552 1.00 91.69 374 ASN A C 1
ATOM 2699 O O . ASN A 1 374 ? 13.979 -7.730 -13.491 1.00 91.69 374 ASN A O 1
ATOM 2703 N N . ASN A 1 375 ? 13.806 -9.739 -12.497 1.00 92.88 375 ASN A N 1
ATOM 2704 C CA . ASN A 1 375 ? 14.270 -9.254 -11.204 1.00 92.88 375 ASN A CA 1
ATOM 2705 C C . ASN A 1 375 ? 15.703 -8.733 -11.337 1.00 92.88 375 ASN A C 1
ATOM 2707 O O . ASN A 1 375 ? 16.615 -9.507 -11.639 1.00 92.88 375 ASN A O 1
ATOM 2711 N N . THR A 1 376 ? 15.878 -7.436 -11.102 1.00 94.94 376 THR A N 1
ATOM 2712 C CA . THR A 1 376 ? 17.177 -6.767 -11.143 1.00 94.94 376 THR A CA 1
ATOM 2713 C C . THR A 1 376 ? 17.502 -6.138 -9.795 1.00 94.94 376 THR A C 1
ATOM 2715 O O . THR A 1 376 ? 16.610 -5.729 -9.046 1.00 94.94 376 THR A O 1
ATOM 2718 N N . SER A 1 377 ? 18.796 -6.007 -9.522 1.00 96.69 377 SER A N 1
ATOM 2719 C CA . SER A 1 377 ? 19.314 -5.266 -8.378 1.00 96.69 377 SER A CA 1
ATOM 2720 C C . SER A 1 377 ? 20.345 -4.243 -8.850 1.00 96.69 377 SER A C 1
ATOM 2722 O O . SER A 1 377 ? 21.149 -4.525 -9.743 1.00 96.69 377 SER A O 1
ATOM 2724 N N . PHE A 1 378 ? 20.335 -3.051 -8.267 1.00 97.31 378 PHE A N 1
ATOM 2725 C CA . PHE A 1 378 ? 21.273 -1.973 -8.559 1.00 97.31 378 PHE A CA 1
ATOM 2726 C C . PHE A 1 378 ? 21.510 -1.108 -7.319 1.00 97.31 378 PHE A C 1
ATOM 2728 O O . PHE A 1 378 ? 20.706 -1.073 -6.393 1.00 97.31 378 PHE A O 1
ATOM 2735 N N . THR A 1 379 ? 22.632 -0.402 -7.289 1.00 96.94 379 THR A N 1
ATOM 2736 C CA . THR A 1 379 ? 22.929 0.600 -6.265 1.00 96.94 379 THR A CA 1
ATOM 2737 C C . THR A 1 379 ? 22.917 1.980 -6.889 1.00 96.94 379 THR A C 1
ATOM 2739 O O . THR A 1 379 ? 23.464 2.160 -7.975 1.00 96.94 379 THR A O 1
ATOM 2742 N N . VAL A 1 380 ? 22.356 2.950 -6.186 1.00 95.50 380 VAL A N 1
ATOM 2743 C CA . VAL A 1 380 ? 22.456 4.372 -6.496 1.00 95.50 380 VAL A CA 1
ATOM 2744 C C . VAL A 1 380 ? 23.392 4.994 -5.464 1.00 95.50 380 VAL A C 1
ATOM 2746 O O . VAL A 1 380 ? 23.140 4.890 -4.267 1.00 95.50 380 VAL A O 1
ATOM 2749 N N . GLU A 1 381 ? 24.488 5.581 -5.929 1.00 95.12 381 GLU A N 1
ATOM 2750 C CA . GLU A 1 381 ? 25.454 6.336 -5.126 1.00 95.12 381 GLU A CA 1
ATOM 2751 C C . GLU A 1 381 ? 25.696 7.663 -5.842 1.00 95.12 381 GLU A C 1
ATOM 2753 O O . GLU A 1 381 ? 26.272 7.684 -6.934 1.00 95.12 381 GLU A O 1
ATOM 2758 N N . ASN A 1 382 ? 25.260 8.773 -5.238 1.00 91.75 382 ASN A N 1
ATOM 2759 C CA . ASN A 1 382 ? 25.270 10.089 -5.887 1.00 91.75 382 ASN A CA 1
ATOM 2760 C C . ASN A 1 382 ? 24.545 10.043 -7.251 1.00 91.75 382 ASN A C 1
ATOM 2762 O O . ASN A 1 382 ? 23.458 9.483 -7.363 1.00 91.75 382 ASN A O 1
ATOM 2766 N N . ASP A 1 383 ? 25.175 10.571 -8.300 1.00 94.44 383 ASP A N 1
ATOM 2767 C CA . ASP A 1 383 ? 24.668 10.571 -9.674 1.00 94.44 383 ASP A CA 1
ATOM 2768 C C . ASP A 1 383 ? 24.982 9.256 -10.417 1.00 94.44 383 ASP A C 1
ATOM 2770 O O . ASP A 1 383 ? 24.961 9.211 -11.644 1.00 94.44 383 ASP A O 1
ATOM 2774 N N . THR A 1 384 ? 25.367 8.186 -9.707 1.00 96.25 384 THR A N 1
ATOM 2775 C CA . THR A 1 384 ? 25.821 6.924 -10.308 1.00 96.25 384 THR A CA 1
ATOM 2776 C C . THR A 1 384 ? 24.911 5.752 -9.961 1.00 96.25 384 THR A C 1
ATOM 2778 O O . THR A 1 384 ? 24.675 5.454 -8.794 1.00 96.25 384 THR A O 1
ATOM 2781 N N . ILE A 1 385 ? 24.478 5.020 -10.986 1.00 97.25 385 ILE A N 1
ATOM 2782 C CA . ILE A 1 385 ? 23.732 3.766 -10.876 1.00 97.25 385 ILE A CA 1
ATOM 2783 C C . ILE A 1 385 ? 24.656 2.615 -11.268 1.00 97.25 385 ILE A C 1
ATOM 2785 O O . ILE A 1 385 ? 25.171 2.580 -12.384 1.00 97.25 385 ILE A O 1
ATOM 2789 N N . SER A 1 386 ? 24.858 1.652 -10.372 1.00 97.81 386 SER A N 1
ATOM 2790 C CA . SER A 1 386 ? 25.635 0.437 -10.643 1.00 97.81 386 SER A CA 1
ATOM 2791 C C . SER A 1 386 ? 24.742 -0.796 -10.590 1.00 97.81 386 SER A C 1
ATOM 2793 O O . SER A 1 386 ? 24.166 -1.104 -9.550 1.00 97.81 386 SER A O 1
ATOM 2795 N N . PHE A 1 387 ? 24.647 -1.527 -11.694 1.00 97.62 387 PHE A N 1
ATOM 2796 C CA . PHE A 1 387 ? 23.826 -2.732 -11.796 1.00 97.62 387 PHE A CA 1
ATOM 2797 C C . PHE A 1 387 ? 24.561 -3.931 -11.193 1.00 97.62 387 PHE A C 1
ATOM 2799 O O . PHE A 1 387 ? 25.695 -4.233 -11.570 1.00 97.62 387 PHE A O 1
ATOM 2806 N N . LEU A 1 388 ? 23.929 -4.611 -10.238 1.00 96.81 388 LEU A N 1
ATOM 2807 C CA . LEU A 1 388 ? 24.463 -5.811 -9.587 1.00 96.81 388 LEU A CA 1
ATOM 2808 C C . LEU A 1 388 ? 24.067 -7.083 -10.343 1.00 96.81 388 LEU A C 1
ATOM 2810 O O . LEU A 1 388 ? 24.854 -8.027 -10.401 1.00 96.81 388 LEU A O 1
ATOM 2814 N N . ASP A 1 389 ? 22.878 -7.061 -10.943 1.00 97.06 389 ASP A N 1
ATOM 2815 C CA . ASP A 1 389 ? 22.320 -8.118 -11.781 1.00 97.06 389 ASP A CA 1
ATOM 2816 C C . ASP A 1 389 ? 22.087 -7.601 -13.209 1.00 97.06 389 ASP A C 1
ATOM 2818 O O . ASP A 1 389 ? 22.146 -6.398 -13.467 1.00 97.06 389 ASP A O 1
ATOM 2822 N N . ASP A 1 390 ? 21.836 -8.516 -14.146 1.00 96.00 390 ASP A N 1
ATOM 2823 C CA . ASP A 1 390 ? 21.408 -8.138 -15.491 1.00 96.00 390 ASP A CA 1
ATOM 2824 C C . ASP A 1 390 ? 19.996 -7.534 -15.413 1.00 96.00 390 ASP A C 1
ATOM 2826 O O . ASP A 1 390 ? 19.092 -8.159 -14.862 1.00 96.00 390 ASP A O 1
ATOM 2830 N N . LEU A 1 391 ? 19.776 -6.374 -16.026 1.00 96.19 391 LEU A N 1
ATOM 2831 C CA . LEU A 1 391 ? 18.446 -5.838 -16.312 1.00 96.19 391 LEU A CA 1
ATOM 2832 C C . LEU A 1 391 ? 18.079 -6.178 -17.758 1.00 96.19 391 LEU A C 1
ATOM 2834 O O . LEU A 1 391 ? 18.846 -5.941 -18.688 1.00 96.19 391 LEU A O 1
ATOM 2838 N N . THR A 1 392 ? 16.880 -6.702 -17.958 1.00 94.56 392 THR A N 1
ATOM 2839 C CA . THR A 1 392 ? 16.227 -6.880 -19.250 1.00 94.56 392 THR A CA 1
ATOM 2840 C C . THR A 1 392 ? 14.797 -6.374 -19.137 1.00 94.56 392 THR A C 1
ATOM 2842 O O . THR A 1 392 ? 13.955 -6.989 -18.482 1.00 94.56 392 THR A O 1
ATOM 2845 N N . LEU A 1 393 ? 14.534 -5.256 -19.806 1.00 94.44 393 LEU A N 1
ATOM 2846 C CA . LEU A 1 393 ? 13.195 -4.732 -20.028 1.00 94.44 393 LEU A CA 1
ATOM 2847 C C . LEU A 1 393 ? 12.776 -5.106 -21.448 1.00 94.44 393 LEU A C 1
ATOM 2849 O O . LEU A 1 393 ? 13.452 -4.747 -22.407 1.00 94.44 393 LEU A O 1
ATOM 2853 N N . GLY A 1 394 ? 11.679 -5.840 -21.575 1.00 92.88 394 GLY A N 1
ATOM 2854 C CA . GLY A 1 394 ? 11.084 -6.210 -22.855 1.00 92.88 394 GLY A CA 1
ATOM 2855 C C . GLY A 1 394 ? 9.663 -5.677 -22.948 1.00 92.88 394 GLY A C 1
ATOM 2856 O O . GLY A 1 394 ? 8.906 -5.793 -21.989 1.00 92.88 394 GLY A O 1
ATOM 2857 N N . ALA A 1 395 ? 9.307 -5.117 -24.095 1.00 93.00 395 ALA A N 1
ATOM 2858 C CA . ALA A 1 395 ? 7.959 -4.717 -24.448 1.00 93.00 395 ALA A CA 1
ATOM 2859 C C . ALA A 1 395 ? 7.582 -5.398 -25.766 1.00 93.00 395 ALA A C 1
ATOM 2861 O O . ALA A 1 395 ? 8.210 -5.132 -26.787 1.00 93.00 395 ALA A O 1
ATOM 2862 N N . MET A 1 396 ? 6.573 -6.268 -25.766 1.00 90.25 396 MET A N 1
ATOM 2863 C CA . MET A 1 396 ? 5.926 -6.686 -27.012 1.00 90.25 396 MET A CA 1
ATOM 2864 C C . MET A 1 396 ? 4.724 -5.786 -27.244 1.00 90.25 396 MET A C 1
ATOM 2866 O O . MET A 1 396 ? 3.921 -5.591 -26.337 1.00 90.25 396 MET A O 1
ATOM 2870 N N . LEU A 1 397 ? 4.624 -5.239 -28.443 1.00 87.56 397 LEU A N 1
ATOM 2871 C CA . LEU A 1 397 ? 3.601 -4.303 -28.869 1.00 87.56 397 LEU A CA 1
ATOM 2872 C C . LEU A 1 397 ? 2.758 -4.974 -29.954 1.00 87.56 397 LEU A C 1
ATOM 2874 O O . LEU A 1 397 ? 3.279 -5.635 -30.862 1.00 87.56 397 LEU A O 1
ATOM 2878 N N . GLY A 1 398 ? 1.444 -4.809 -29.831 1.00 84.00 398 GLY A N 1
ATOM 2879 C CA . GLY A 1 398 ? 0.466 -5.429 -30.714 1.00 84.00 398 GLY A CA 1
ATOM 2880 C C . GLY A 1 398 ? 0.532 -4.958 -32.172 1.00 84.00 398 GLY A C 1
ATOM 2881 O O . GLY A 1 398 ? 1.270 -4.048 -32.554 1.00 84.00 398 GLY A O 1
ATOM 2882 N N . ASN A 1 399 ? -0.314 -5.585 -32.988 1.00 83.19 399 ASN A N 1
ATOM 2883 C CA . ASN A 1 399 ? -0.366 -5.429 -34.443 1.00 83.19 399 ASN A CA 1
ATOM 2884 C C . ASN A 1 399 ? -0.516 -3.975 -34.919 1.00 83.19 399 ASN A C 1
ATOM 2886 O O . ASN A 1 399 ? 0.130 -3.598 -35.888 1.00 83.19 399 ASN A O 1
ATOM 2890 N N . ALA A 1 400 ? -1.318 -3.151 -34.238 1.00 79.75 400 ALA A N 1
ATOM 2891 C CA . ALA A 1 400 ? -1.531 -1.760 -34.641 1.00 79.75 400 ALA A CA 1
ATOM 2892 C C . ALA A 1 400 ? -0.225 -0.946 -34.626 1.00 79.75 400 ALA A C 1
ATOM 2894 O O . ALA A 1 400 ? 0.114 -0.303 -35.616 1.00 79.75 400 ALA A O 1
ATOM 2895 N N . PHE A 1 401 ? 0.543 -1.050 -33.539 1.00 79.56 401 PHE A N 1
ATOM 2896 C CA . PHE A 1 401 ? 1.825 -0.360 -33.401 1.00 79.56 401 PHE A CA 1
ATOM 2897 C C . PHE A 1 401 ? 2.877 -0.917 -34.366 1.00 79.56 401 PHE A C 1
ATOM 2899 O O . PHE A 1 401 ? 3.619 -0.175 -35.006 1.00 79.56 401 PHE A O 1
ATOM 2906 N N . ALA A 1 402 ? 2.924 -2.243 -34.503 1.00 84.44 402 ALA A N 1
ATOM 2907 C CA . ALA A 1 402 ? 3.850 -2.900 -35.416 1.00 84.44 402 ALA A CA 1
ATOM 2908 C C . ALA A 1 402 ? 3.585 -2.536 -36.885 1.00 84.44 402 ALA A C 1
ATOM 2910 O O . ALA A 1 402 ? 4.527 -2.322 -37.643 1.00 84.44 402 ALA A O 1
ATOM 2911 N N . ALA A 1 403 ? 2.316 -2.445 -37.284 1.00 84.62 403 ALA A N 1
ATOM 2912 C CA . ALA A 1 403 ? 1.930 -2.038 -38.627 1.00 84.62 403 ALA A CA 1
ATOM 2913 C C . ALA A 1 403 ? 2.318 -0.582 -38.908 1.00 84.62 403 ALA A C 1
ATOM 2915 O O . ALA A 1 403 ? 2.840 -0.304 -39.984 1.00 84.62 403 ALA A O 1
ATOM 2916 N N . GLU A 1 404 ? 2.149 0.321 -37.936 1.00 84.56 404 GLU A N 1
ATOM 2917 C CA . GLU A 1 404 ? 2.588 1.715 -38.061 1.00 84.56 404 GLU A CA 1
ATOM 2918 C C . GLU A 1 404 ? 4.103 1.819 -38.289 1.00 84.56 404 GLU A C 1
ATOM 2920 O O . GLU A 1 404 ? 4.529 2.481 -39.235 1.00 84.56 404 GLU A O 1
ATOM 2925 N N . LEU A 1 405 ? 4.912 1.092 -37.507 1.00 83.62 405 LEU A N 1
ATOM 2926 C CA . LEU A 1 405 ? 6.370 1.039 -37.695 1.00 83.62 405 LEU A CA 1
ATOM 2927 C C . LEU A 1 405 ? 6.792 0.483 -39.062 1.00 83.62 405 LEU A C 1
ATOM 2929 O O . LEU A 1 405 ? 7.822 0.879 -39.601 1.00 83.62 405 LEU A O 1
ATOM 2933 N N . LEU A 1 406 ? 6.021 -0.456 -39.612 1.00 87.62 406 LEU A N 1
ATOM 2934 C CA . LEU A 1 406 ? 6.286 -1.063 -40.918 1.00 87.62 406 LEU A CA 1
ATOM 2935 C C . LEU A 1 406 ? 5.689 -0.260 -42.085 1.00 87.62 406 LEU A C 1
ATOM 2937 O O . LEU A 1 406 ? 5.811 -0.695 -43.231 1.00 87.62 406 LEU A O 1
ATOM 2941 N N . GLU A 1 407 ? 5.018 0.866 -41.814 1.00 87.19 407 GLU A N 1
ATOM 2942 C CA . GLU A 1 407 ? 4.210 1.615 -42.788 1.00 87.19 407 GLU A CA 1
ATOM 2943 C C . GLU A 1 407 ? 3.168 0.724 -43.508 1.00 87.19 407 GLU A C 1
ATOM 2945 O O . GLU A 1 407 ? 2.852 0.906 -44.690 1.00 87.19 407 GLU A O 1
ATOM 2950 N N . GLN A 1 408 ? 2.639 -0.276 -42.796 1.00 84.56 408 GLN A N 1
ATOM 2951 C CA . GLN A 1 408 ? 1.646 -1.233 -43.277 1.00 84.56 408 GLN A CA 1
ATOM 2952 C C . GLN A 1 408 ? 0.243 -0.898 -42.763 1.00 84.56 408 GLN A C 1
ATOM 2954 O O . GLN A 1 408 ? 0.050 -0.209 -41.765 1.00 84.56 408 GLN A O 1
ATOM 2959 N N . ASP A 1 409 ? -0.764 -1.412 -43.466 1.00 81.62 409 ASP A N 1
ATOM 2960 C CA . ASP A 1 409 ? -2.153 -1.324 -43.027 1.00 81.62 409 ASP A CA 1
ATOM 2961 C C . ASP A 1 409 ? -2.370 -2.267 -41.821 1.00 81.62 409 ASP A C 1
ATOM 2963 O O . ASP A 1 409 ? -2.142 -3.476 -41.962 1.00 81.62 409 ASP A O 1
ATOM 2967 N N . PRO A 1 410 ? -2.807 -1.761 -40.649 1.00 78.19 410 PRO A N 1
ATOM 2968 C CA . PRO A 1 410 ? -3.019 -2.582 -39.456 1.00 78.19 410 PRO A CA 1
ATOM 2969 C C . PRO A 1 410 ? -4.070 -3.683 -39.657 1.00 78.19 410 PRO A C 1
ATOM 2971 O O . PRO A 1 410 ? -4.044 -4.681 -38.931 1.00 78.19 410 PRO A O 1
ATOM 2974 N N . GLU A 1 411 ? -4.952 -3.576 -40.659 1.00 80.56 411 GLU A N 1
ATOM 2975 C CA . GLU A 1 411 ? -5.950 -4.610 -40.967 1.00 80.56 411 GLU A CA 1
ATOM 2976 C C . GLU A 1 411 ? -5.345 -5.896 -41.555 1.00 80.56 411 GLU A C 1
ATOM 2978 O O . GLU A 1 411 ? -6.001 -6.942 -41.563 1.00 80.56 411 GLU A O 1
ATOM 2983 N N . ILE A 1 412 ? -4.102 -5.852 -42.051 1.00 73.19 412 ILE A N 1
ATOM 2984 C CA . ILE A 1 412 ? -3.483 -7.001 -42.734 1.00 73.19 412 ILE A CA 1
ATOM 2985 C C . ILE A 1 412 ? -3.132 -8.134 -41.751 1.00 73.19 412 ILE A C 1
ATOM 2987 O O . ILE A 1 412 ? -3.039 -9.291 -42.162 1.00 73.19 412 ILE A O 1
ATOM 2991 N N . GLY A 1 413 ? -3.097 -7.847 -40.447 1.00 72.88 413 GLY A N 1
ATOM 2992 C CA . GLY A 1 413 ? -2.950 -8.840 -39.388 1.00 72.88 413 GLY A CA 1
ATOM 2993 C C . GLY A 1 413 ? -1.565 -9.490 -39.335 1.00 72.88 413 GLY A C 1
ATOM 2994 O O . GLY A 1 413 ? -0.854 -9.627 -40.326 1.00 72.88 413 GLY A O 1
ATOM 2995 N N . GLY A 1 414 ? -1.180 -9.940 -38.141 1.00 80.81 414 GLY A N 1
ATOM 2996 C CA . GLY A 1 414 ? 0.058 -10.697 -37.948 1.00 80.81 414 GLY A CA 1
ATOM 2997 C C . GLY A 1 414 ? 1.337 -9.862 -37.886 1.00 80.81 414 GLY A C 1
ATOM 2998 O O . GLY A 1 414 ? 2.411 -10.463 -37.919 1.00 80.81 414 GLY A O 1
ATOM 2999 N N . ALA A 1 415 ? 1.250 -8.532 -37.765 1.00 87.12 415 ALA A N 1
ATOM 3000 C CA . ALA A 1 415 ? 2.404 -7.738 -37.372 1.00 87.12 415 ALA A CA 1
ATOM 3001 C C . ALA A 1 415 ? 2.625 -7.818 -35.850 1.00 87.12 415 ALA A C 1
ATOM 3003 O O . ALA A 1 415 ? 1.678 -7.914 -35.066 1.00 87.12 415 ALA A O 1
ATOM 3004 N N . SER A 1 416 ? 3.883 -7.791 -35.426 1.00 90.00 416 SER A N 1
ATOM 3005 C CA . SER A 1 416 ? 4.281 -7.735 -34.016 1.00 90.00 416 SER A CA 1
ATOM 3006 C C . SER A 1 416 ? 5.541 -6.897 -33.882 1.00 90.00 416 SER A C 1
ATOM 3008 O O . SER A 1 416 ? 6.458 -7.074 -34.689 1.00 90.00 416 SER A O 1
ATOM 3010 N N . ALA A 1 417 ? 5.615 -6.049 -32.864 1.00 92.00 417 ALA A N 1
ATOM 3011 C CA . ALA A 1 417 ? 6.826 -5.313 -32.543 1.00 92.00 417 ALA A CA 1
ATOM 3012 C C . ALA A 1 417 ? 7.339 -5.734 -31.164 1.00 92.00 417 ALA A C 1
ATOM 3014 O O . ALA A 1 417 ? 6.561 -5.973 -30.249 1.00 92.00 417 ALA A O 1
ATOM 3015 N N . GLU A 1 418 ? 8.648 -5.853 -31.016 1.00 93.12 418 GLU A N 1
ATOM 3016 C CA . GLU A 1 418 ? 9.329 -6.113 -29.757 1.00 93.12 418 GLU A CA 1
ATOM 3017 C C . GLU A 1 418 ? 10.383 -5.028 -29.565 1.00 93.12 418 GLU A C 1
ATOM 3019 O O . GLU A 1 418 ? 11.209 -4.812 -30.445 1.00 93.12 418 GLU A O 1
ATOM 3024 N N . ALA A 1 419 ? 10.365 -4.355 -28.422 1.00 93.75 419 ALA A N 1
ATOM 3025 C CA . ALA A 1 419 ? 11.445 -3.494 -27.972 1.00 93.75 419 ALA A CA 1
ATOM 3026 C C . ALA A 1 419 ? 12.094 -4.129 -26.742 1.00 93.75 419 ALA A C 1
ATOM 3028 O O . ALA A 1 419 ? 11.406 -4.563 -25.819 1.00 93.75 419 ALA A O 1
ATOM 3029 N N . ARG A 1 420 ? 13.421 -4.190 -26.714 1.00 95.69 420 ARG A N 1
ATOM 3030 C CA . ARG A 1 420 ? 14.199 -4.768 -25.625 1.00 95.69 420 ARG A CA 1
ATOM 3031 C C . ARG A 1 420 ? 15.341 -3.842 -25.247 1.00 95.69 420 ARG A C 1
ATOM 3033 O O . ARG A 1 420 ? 16.101 -3.397 -26.099 1.00 95.69 420 ARG A O 1
ATOM 3040 N N . VAL A 1 421 ? 15.495 -3.609 -23.952 1.00 96.25 421 VAL A N 1
ATOM 3041 C CA . VAL A 1 421 ? 16.657 -2.952 -23.360 1.00 96.25 421 VAL A CA 1
ATOM 3042 C C . VAL A 1 421 ? 17.340 -3.951 -22.440 1.00 96.25 421 VAL A C 1
ATOM 3044 O O . VAL A 1 421 ? 16.700 -4.510 -21.548 1.00 96.25 421 VAL A O 1
ATOM 3047 N N . THR A 1 422 ? 18.635 -4.175 -22.642 1.00 97.25 422 THR A N 1
ATOM 3048 C CA . THR A 1 422 ? 19.448 -5.053 -21.797 1.00 97.25 422 THR A CA 1
ATOM 3049 C C . THR A 1 422 ? 20.660 -4.303 -21.260 1.00 97.25 422 THR A C 1
ATOM 3051 O O . THR A 1 422 ? 21.449 -3.745 -22.029 1.00 97.25 422 THR A O 1
ATOM 3054 N N . ILE A 1 423 ? 20.814 -4.335 -19.937 1.00 97.69 423 ILE A N 1
ATOM 3055 C CA . ILE A 1 423 ? 21.934 -3.767 -19.188 1.00 97.69 423 ILE A CA 1
ATOM 3056 C C . ILE A 1 423 ? 22.588 -4.901 -18.389 1.00 97.69 423 ILE A C 1
ATOM 3058 O O . ILE A 1 423 ? 22.010 -5.351 -17.401 1.00 97.69 423 ILE A O 1
ATOM 3062 N N . PRO A 1 424 ? 23.763 -5.409 -18.795 1.00 97.75 424 PRO A N 1
ATOM 3063 C CA . PRO A 1 424 ? 24.438 -6.479 -18.071 1.00 97.75 424 PRO A CA 1
ATOM 3064 C C . PRO A 1 424 ? 24.923 -6.047 -16.680 1.00 97.75 424 PRO A C 1
ATOM 3066 O O . PRO A 1 424 ? 25.286 -4.884 -16.463 1.00 97.75 424 PRO A O 1
ATOM 3069 N N . ALA A 1 425 ? 25.028 -7.009 -15.766 1.00 97.44 425 ALA A N 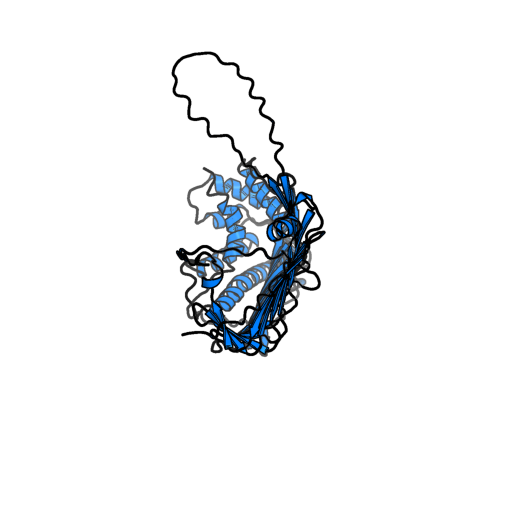1
ATOM 3070 C CA . ALA A 1 425 ? 25.600 -6.838 -14.439 1.00 97.44 425 ALA A CA 1
ATOM 3071 C C . ALA A 1 425 ? 27.011 -6.226 -14.498 1.00 97.44 425 ALA A C 1
ATOM 3073 O O . ALA A 1 425 ? 27.842 -6.563 -15.349 1.00 97.44 425 ALA A O 1
ATOM 3074 N N . GLY A 1 426 ? 27.303 -5.338 -13.552 1.00 97.62 426 GLY A N 1
ATOM 3075 C CA . GLY A 1 426 ? 28.538 -4.559 -13.499 1.00 97.62 426 GLY A CA 1
ATOM 3076 C C . GLY A 1 426 ? 28.540 -3.322 -14.401 1.00 97.62 426 GLY A C 1
ATOM 3077 O O . GLY A 1 426 ? 29.556 -2.622 -14.438 1.00 97.62 426 GLY A O 1
ATOM 3078 N N . THR A 1 427 ? 27.443 -3.038 -15.112 1.00 98.31 427 THR A N 1
ATOM 3079 C CA . THR A 1 427 ? 27.278 -1.762 -15.818 1.00 98.31 427 THR A CA 1
ATOM 3080 C C . THR A 1 427 ? 27.138 -0.624 -14.817 1.00 98.31 427 THR A C 1
ATOM 3082 O O . THR A 1 427 ? 26.453 -0.756 -13.804 1.00 98.31 427 THR A O 1
ATOM 3085 N N . VAL A 1 428 ? 27.803 0.492 -15.103 1.00 98.12 428 VAL A N 1
ATOM 3086 C CA . VAL A 1 428 ? 27.785 1.701 -14.278 1.00 98.12 428 VAL A CA 1
ATOM 3087 C C . VAL A 1 428 ? 27.360 2.863 -15.159 1.00 98.12 428 VAL A C 1
ATOM 3089 O O . VAL A 1 428 ? 28.057 3.181 -16.124 1.00 98.12 428 VAL A O 1
ATOM 3092 N N . LEU A 1 429 ? 26.231 3.480 -14.831 1.00 97.38 429 LEU A N 1
ATOM 3093 C CA . LEU A 1 429 ? 25.708 4.673 -15.486 1.00 97.38 429 LEU A CA 1
ATOM 3094 C C . LEU A 1 429 ? 25.921 5.875 -14.576 1.00 97.38 429 LEU A C 1
ATOM 3096 O O . LEU A 1 429 ? 25.701 5.763 -13.375 1.00 97.38 429 LEU A O 1
ATOM 3100 N N . THR A 1 430 ? 26.326 7.009 -15.134 1.00 97.12 430 THR A N 1
ATOM 3101 C CA . THR A 1 430 ? 26.438 8.262 -14.382 1.00 97.12 430 THR A CA 1
ATOM 3102 C C . THR A 1 430 ? 25.684 9.363 -15.103 1.00 97.12 430 THR A C 1
ATOM 3104 O O . THR A 1 430 ? 25.873 9.549 -16.307 1.00 97.12 430 THR A O 1
ATOM 3107 N N . ASP A 1 431 ? 24.835 10.067 -14.366 1.00 94.75 431 ASP A N 1
ATOM 3108 C CA . ASP A 1 431 ? 24.180 11.282 -14.827 1.00 94.75 431 ASP A CA 1
ATOM 3109 C C . ASP A 1 431 ? 25.187 12.445 -14.794 1.00 94.75 431 ASP A C 1
ATOM 3111 O O . ASP A 1 431 ? 25.795 12.743 -13.765 1.00 94.75 431 ASP A O 1
ATOM 3115 N N . GLU A 1 432 ? 25.421 13.068 -15.949 1.00 94.50 432 GLU A N 1
ATOM 3116 C CA . GLU A 1 432 ? 26.270 14.256 -16.097 1.00 94.50 432 GLU A CA 1
ATOM 3117 C C . GLU A 1 432 ? 25.439 15.492 -16.510 1.00 94.50 432 GLU A C 1
ATOM 3119 O O . GLU A 1 432 ? 25.976 16.453 -17.071 1.00 94.50 432 GLU A O 1
ATOM 3124 N N . GLY A 1 433 ? 24.130 15.486 -16.226 1.00 89.56 433 GLY A N 1
ATOM 3125 C CA . GLY A 1 433 ? 23.181 16.564 -16.498 1.00 89.56 433 GLY A CA 1
ATOM 3126 C C . GLY A 1 433 ? 22.320 16.288 -17.731 1.00 89.56 433 GLY A C 1
ATOM 3127 O O . GLY A 1 433 ? 21.248 15.705 -17.637 1.00 89.56 433 GLY A O 1
ATOM 3128 N N . GLU A 1 434 ? 22.755 16.752 -18.904 1.00 88.88 434 GLU A N 1
ATOM 3129 C CA . GLU A 1 434 ? 22.014 16.553 -20.169 1.00 88.88 434 GLU A CA 1
ATOM 3130 C C . GLU A 1 434 ? 22.304 15.188 -20.818 1.00 88.88 434 GLU A C 1
ATOM 3132 O O . GLU A 1 434 ? 21.658 14.804 -21.798 1.00 88.88 434 GLU A O 1
ATOM 3137 N N . VAL A 1 435 ? 23.286 14.454 -20.283 1.00 92.44 435 VAL A N 1
ATOM 3138 C CA . VAL A 1 435 ? 23.729 13.169 -20.819 1.00 92.44 435 VAL A CA 1
ATOM 3139 C C . VAL A 1 435 ? 23.893 12.116 -19.730 1.00 92.44 435 VAL A C 1
ATOM 3141 O O . VAL A 1 435 ? 24.355 12.409 -18.628 1.00 92.44 435 VAL A O 1
ATOM 3144 N N . ILE A 1 436 ? 23.597 10.863 -20.078 1.00 94.25 436 ILE A N 1
ATOM 3145 C CA . ILE A 1 436 ? 23.892 9.689 -19.247 1.00 94.25 436 ILE A CA 1
ATOM 3146 C C . ILE A 1 436 ? 25.118 8.991 -19.830 1.00 94.25 436 ILE A C 1
ATOM 3148 O O . ILE A 1 436 ? 25.083 8.510 -20.963 1.00 94.25 436 ILE A O 1
ATOM 3152 N N . ARG A 1 437 ? 26.205 8.900 -19.065 1.00 95.69 437 ARG A N 1
ATOM 3153 C CA . ARG A 1 437 ? 27.443 8.228 -19.482 1.00 95.69 437 ARG A CA 1
ATOM 3154 C C . ARG A 1 437 ? 27.462 6.773 -19.027 1.00 95.69 437 ARG A C 1
ATOM 3156 O O . ARG A 1 437 ? 27.225 6.482 -17.857 1.00 95.69 437 ARG A O 1
ATOM 3163 N N . VAL A 1 438 ? 27.873 5.866 -19.913 1.00 97.38 438 VAL A N 1
ATOM 3164 C CA . VAL A 1 438 ? 28.223 4.486 -19.540 1.00 97.38 438 VAL A CA 1
ATOM 3165 C C . VAL A 1 438 ? 29.676 4.468 -19.065 1.00 97.38 438 VAL A C 1
ATOM 3167 O O . VAL A 1 438 ? 30.602 4.535 -19.866 1.00 97.38 438 VAL A O 1
ATOM 3170 N N . ASN A 1 439 ? 29.917 4.403 -17.760 1.00 97.25 439 ASN A N 1
ATOM 3171 C CA . ASN A 1 439 ? 31.268 4.403 -17.187 1.00 97.25 439 ASN A CA 1
ATOM 3172 C C . ASN A 1 439 ? 31.930 3.018 -17.192 1.00 97.25 439 ASN A C 1
ATOM 3174 O O . ASN A 1 439 ? 33.149 2.905 -17.350 1.00 97.25 439 ASN A O 1
ATOM 3178 N N . ALA A 1 440 ? 31.135 1.962 -17.047 1.00 97.88 440 ALA A N 1
ATOM 3179 C CA . ALA A 1 440 ? 31.566 0.571 -17.154 1.00 97.88 440 ALA A CA 1
ATOM 3180 C C . ALA A 1 440 ? 30.424 -0.280 -17.717 1.00 97.88 440 ALA A C 1
ATOM 3182 O O . ALA A 1 440 ? 29.268 0.103 -17.581 1.00 97.88 440 ALA A O 1
ATOM 3183 N N . GLY A 1 441 ? 30.744 -1.429 -18.319 1.00 97.44 441 GLY A N 1
ATOM 3184 C CA . GLY A 1 441 ? 29.752 -2.311 -18.943 1.00 97.44 441 GLY A CA 1
ATOM 3185 C C . GLY A 1 441 ? 29.237 -1.781 -20.282 1.00 97.44 441 GLY A C 1
ATOM 3186 O O . GLY A 1 441 ? 29.982 -1.125 -21.016 1.00 97.44 441 GLY A O 1
ATOM 3187 N N . SER A 1 442 ? 27.986 -2.103 -20.600 1.00 96.94 442 SER A N 1
ATOM 3188 C CA . SER A 1 442 ? 27.319 -1.665 -21.824 1.00 96.94 442 SER A CA 1
ATOM 3189 C C . SER A 1 442 ? 25.806 -1.605 -21.640 1.00 96.94 442 SER A C 1
ATOM 3191 O O . SER A 1 442 ? 25.241 -2.193 -20.721 1.00 96.94 442 SER A O 1
ATOM 3193 N N . VAL A 1 443 ? 25.140 -0.884 -22.529 1.00 96.94 443 VAL A N 1
ATOM 3194 C CA . VAL A 1 443 ? 23.683 -0.856 -22.632 1.00 96.94 443 VAL A CA 1
ATOM 3195 C C . VAL A 1 443 ? 23.333 -1.178 -24.071 1.00 96.94 443 VAL A C 1
ATOM 3197 O O . VAL A 1 443 ? 23.875 -0.574 -24.996 1.00 96.94 443 VAL A O 1
ATOM 3200 N N . SER A 1 444 ? 22.440 -2.139 -24.261 1.00 96.25 444 SER A N 1
ATOM 3201 C CA . SER A 1 444 ? 21.954 -2.531 -25.581 1.00 96.25 444 SER A CA 1
ATOM 3202 C C . SER A 1 444 ? 20.458 -2.291 -25.680 1.00 96.25 444 SER A C 1
ATOM 3204 O O . SER A 1 444 ? 19.714 -2.576 -24.742 1.00 96.25 444 SER A O 1
ATOM 3206 N N . MET A 1 445 ? 20.039 -1.748 -26.813 1.00 94.94 445 MET A N 1
ATOM 3207 C CA . MET A 1 445 ? 18.652 -1.506 -27.176 1.00 94.94 445 MET A CA 1
ATOM 3208 C C . MET A 1 445 ? 18.405 -2.208 -28.503 1.00 94.94 445 MET A C 1
ATOM 3210 O O . MET A 1 445 ? 19.227 -2.115 -29.414 1.00 94.94 445 MET A O 1
ATOM 3214 N N . GLU A 1 446 ? 17.300 -2.923 -28.605 1.00 95.06 446 GLU A N 1
ATOM 3215 C CA . GLU A 1 446 ? 16.897 -3.655 -29.798 1.00 95.06 446 GLU A CA 1
ATOM 3216 C C . GLU A 1 446 ? 15.406 -3.418 -30.025 1.00 95.06 446 GLU A C 1
ATOM 3218 O O . GLU A 1 446 ? 14.606 -3.572 -29.106 1.00 95.06 446 GLU A O 1
ATOM 3223 N N . ALA A 1 447 ? 15.031 -3.033 -31.237 1.00 92.44 447 ALA A N 1
ATOM 3224 C CA . ALA A 1 447 ? 13.652 -2.924 -31.678 1.00 92.44 447 ALA A CA 1
ATOM 3225 C C . ALA A 1 447 ? 13.479 -3.799 -32.918 1.00 92.44 447 ALA A C 1
ATOM 3227 O O . ALA A 1 447 ? 14.219 -3.667 -33.890 1.00 92.44 447 ALA A O 1
ATOM 3228 N N . ILE A 1 448 ? 12.518 -4.713 -32.886 1.00 93.38 448 ILE A N 1
ATOM 3229 C CA . ILE A 1 448 ? 12.212 -5.627 -33.982 1.00 93.38 448 ILE A CA 1
ATOM 3230 C C . ILE A 1 448 ? 10.736 -5.478 -34.312 1.00 93.38 448 ILE A C 1
ATOM 3232 O O . ILE A 1 448 ? 9.893 -5.767 -33.473 1.00 93.38 448 ILE A O 1
ATOM 3236 N N . ALA A 1 449 ? 10.408 -5.097 -35.539 1.00 92.88 449 ALA A N 1
ATOM 3237 C CA . ALA A 1 449 ? 9.056 -5.167 -36.074 1.00 92.88 449 ALA A CA 1
ATOM 3238 C C . ALA A 1 449 ? 9.005 -6.262 -37.141 1.00 92.88 449 ALA A C 1
ATOM 3240 O O . ALA A 1 449 ? 9.778 -6.245 -38.095 1.00 92.88 449 ALA A O 1
ATOM 3241 N N . ASN A 1 450 ? 8.103 -7.225 -36.985 1.00 91.69 450 ASN A N 1
ATOM 3242 C CA . ASN A 1 450 ? 7.878 -8.301 -37.945 1.00 91.69 450 ASN A CA 1
ATOM 3243 C C . ASN A 1 450 ? 6.483 -8.145 -38.545 1.00 91.69 450 ASN A C 1
ATOM 3245 O O . ASN A 1 450 ? 5.522 -8.018 -37.792 1.00 91.69 450 ASN A O 1
ATOM 3249 N N . GLY A 1 451 ? 6.374 -8.191 -39.869 1.00 89.44 451 GLY A N 1
ATOM 3250 C CA . GLY A 1 451 ? 5.125 -8.318 -40.620 1.00 89.44 451 GLY A CA 1
ATOM 3251 C C . GLY A 1 451 ? 5.104 -9.612 -41.440 1.00 89.44 451 GLY A C 1
ATOM 3252 O O . GLY A 1 451 ? 6.001 -10.449 -41.341 1.00 89.44 451 GLY A O 1
ATOM 3253 N N . GLU A 1 452 ? 4.087 -9.795 -42.289 1.00 87.62 452 GLU A N 1
ATOM 3254 C CA . GLU A 1 452 ? 3.936 -11.035 -43.076 1.00 87.62 452 GLU A CA 1
ATOM 3255 C C . GLU A 1 452 ? 5.088 -11.251 -44.077 1.00 87.62 452 GLU A C 1
ATOM 3257 O O . GLU A 1 452 ? 5.514 -12.384 -44.314 1.00 87.62 452 GLU A O 1
ATOM 3262 N N . ASN A 1 453 ? 5.594 -10.163 -44.668 1.00 88.75 453 ASN A N 1
ATOM 3263 C CA . ASN A 1 453 ? 6.603 -10.205 -45.732 1.00 88.75 453 ASN A CA 1
ATOM 3264 C C . ASN A 1 453 ? 7.859 -9.376 -45.438 1.00 88.75 453 ASN A C 1
ATOM 3266 O O . ASN A 1 453 ? 8.845 -9.518 -46.160 1.00 88.75 453 ASN A O 1
ATOM 3270 N N . ASP A 1 454 ? 7.829 -8.560 -44.387 1.00 89.38 454 ASP A N 1
ATOM 3271 C CA . ASP A 1 454 ? 8.874 -7.597 -44.053 1.00 89.38 454 ASP A CA 1
ATOM 3272 C C . ASP A 1 454 ? 9.258 -7.745 -42.580 1.00 89.38 454 ASP A C 1
ATOM 3274 O O . ASP A 1 454 ? 8.438 -8.130 -41.748 1.00 89.38 454 ASP A O 1
ATOM 3278 N N . ALA A 1 455 ? 10.510 -7.445 -42.259 1.00 90.75 455 ALA A N 1
ATOM 3279 C CA . ALA A 1 455 ? 10.969 -7.317 -40.887 1.00 90.75 455 ALA A CA 1
ATOM 3280 C C . ALA A 1 455 ? 11.979 -6.174 -40.817 1.00 90.75 455 ALA A C 1
ATOM 3282 O O . ALA A 1 455 ? 12.886 -6.098 -41.650 1.00 90.75 455 ALA A O 1
ATOM 3283 N N . ILE A 1 456 ? 11.815 -5.303 -39.830 1.00 91.44 456 ILE A N 1
ATOM 3284 C CA . ILE A 1 456 ? 12.761 -4.244 -39.491 1.00 91.44 456 ILE A CA 1
ATOM 3285 C C . ILE A 1 456 ? 13.375 -4.626 -38.149 1.00 91.44 456 ILE A C 1
ATOM 3287 O O . ILE A 1 456 ? 12.663 -5.013 -37.226 1.00 91.44 456 ILE A O 1
ATOM 3291 N N . SER A 1 457 ? 14.698 -4.561 -38.052 1.00 92.81 457 SER A N 1
ATOM 3292 C CA . SER A 1 457 ? 15.418 -4.739 -36.796 1.00 92.81 457 SER A CA 1
ATOM 3293 C C . SER A 1 457 ? 16.436 -3.621 -36.678 1.00 92.81 457 SER A C 1
ATOM 3295 O O . SER A 1 457 ? 17.308 -3.470 -37.535 1.00 92.81 457 SER A O 1
ATOM 3297 N N . GLU A 1 458 ? 16.290 -2.831 -35.627 1.00 92.50 458 GLU A N 1
ATOM 3298 C CA . GLU A 1 458 ? 17.219 -1.784 -35.248 1.00 92.50 458 GLU A CA 1
ATOM 3299 C C . GLU A 1 458 ? 17.847 -2.165 -33.918 1.00 92.50 458 GLU A C 1
ATOM 3301 O O . GLU A 1 458 ? 17.174 -2.623 -32.996 1.00 92.50 458 GLU A O 1
ATOM 3306 N N . SER A 1 459 ? 19.158 -1.994 -33.813 1.00 93.44 459 SER A N 1
ATOM 3307 C CA . SER A 1 459 ? 19.865 -2.240 -32.566 1.00 93.44 459 SER A CA 1
ATOM 3308 C C . SER A 1 459 ? 20.909 -1.164 -32.344 1.00 93.44 459 SER A C 1
ATOM 3310 O O . SER A 1 459 ? 21.664 -0.833 -33.262 1.00 93.44 459 SER A O 1
ATOM 3312 N N . ALA A 1 460 ? 20.988 -0.669 -31.119 1.00 93.19 460 ALA A N 1
ATOM 3313 C CA . ALA A 1 460 ? 22.000 0.271 -30.676 1.00 93.19 460 ALA A CA 1
ATOM 3314 C C . ALA A 1 460 ? 22.710 -0.301 -29.449 1.00 93.19 460 ALA A C 1
ATOM 3316 O O . ALA A 1 460 ? 22.078 -0.855 -28.550 1.00 93.19 460 ALA A O 1
ATOM 3317 N N . VAL A 1 461 ? 24.034 -0.166 -29.406 1.00 94.75 461 VAL A N 1
ATOM 3318 C CA . VAL A 1 461 ? 24.840 -0.575 -28.253 1.00 94.75 461 VAL A CA 1
ATOM 3319 C C . VAL A 1 461 ? 25.734 0.583 -27.847 1.00 94.75 461 VAL A C 1
ATOM 3321 O O . VAL A 1 461 ? 26.537 1.070 -28.645 1.00 94.75 461 VAL A O 1
ATOM 3324 N N . VAL A 1 462 ? 25.606 1.002 -26.592 1.00 94.94 462 VAL A N 1
ATOM 3325 C CA . VAL A 1 462 ? 26.462 2.010 -25.971 1.00 94.94 462 VAL A CA 1
ATOM 3326 C C . VAL A 1 462 ? 27.405 1.298 -25.013 1.00 94.94 462 VAL A C 1
ATOM 3328 O O . VAL A 1 462 ? 27.006 0.774 -23.976 1.00 94.94 462 VAL A O 1
ATOM 3331 N N . GLU A 1 463 ? 28.673 1.242 -25.401 1.00 96.94 463 GLU A N 1
ATOM 3332 C CA . GLU A 1 463 ? 29.753 0.653 -24.610 1.00 96.94 463 GLU A CA 1
ATOM 3333 C C . GLU A 1 463 ? 30.323 1.668 -23.608 1.00 96.94 463 GLU A C 1
ATOM 3335 O O . GLU A 1 463 ? 30.119 2.879 -23.734 1.00 96.94 463 GLU A O 1
ATOM 3340 N N . ALA A 1 464 ? 31.103 1.181 -22.640 1.00 96.44 464 ALA A N 1
ATOM 3341 C CA . ALA A 1 464 ? 31.822 2.031 -21.696 1.00 96.44 464 ALA A CA 1
ATOM 3342 C C . ALA A 1 464 ? 32.611 3.164 -22.393 1.00 96.44 464 ALA A C 1
ATOM 3344 O O . ALA A 1 464 ? 33.447 2.931 -23.271 1.00 96.44 464 ALA A O 1
ATOM 3345 N N . GLY A 1 465 ? 32.369 4.397 -21.953 1.00 94.50 465 GLY A N 1
ATOM 3346 C CA . GLY A 1 465 ? 32.883 5.644 -22.515 1.00 94.50 465 GLY A CA 1
ATOM 3347 C C . GLY A 1 465 ? 31.901 6.381 -23.433 1.00 94.50 465 GLY A C 1
ATOM 3348 O O . GLY A 1 465 ? 32.168 7.544 -23.742 1.00 94.50 465 GLY A O 1
ATOM 3349 N N . GLY A 1 466 ? 30.807 5.739 -23.856 1.00 94.88 466 GLY A N 1
ATOM 3350 C CA . GLY A 1 466 ? 29.721 6.361 -24.618 1.00 94.88 466 GLY A CA 1
ATOM 3351 C C . GLY A 1 466 ? 28.713 7.103 -23.735 1.00 94.88 466 GLY A C 1
ATOM 3352 O O . GLY A 1 466 ? 28.704 6.940 -22.511 1.00 94.88 466 GLY A O 1
ATOM 3353 N N . CYS A 1 467 ? 27.869 7.915 -24.371 1.00 92.31 467 CYS A N 1
ATOM 3354 C CA . CYS A 1 467 ? 26.828 8.703 -23.717 1.00 92.31 467 CYS A CA 1
ATOM 3355 C C . CYS A 1 467 ? 25.475 8.553 -24.432 1.00 92.31 467 CYS A C 1
ATOM 3357 O O . CYS A 1 467 ? 25.432 8.311 -25.637 1.00 92.31 467 CYS A O 1
ATOM 3359 N N . PHE A 1 468 ? 24.392 8.739 -23.681 1.00 88.06 468 PHE A N 1
ATOM 3360 C CA . PHE A 1 468 ? 23.047 9.005 -24.184 1.00 88.06 468 PHE A CA 1
ATOM 3361 C C . PHE A 1 468 ? 22.761 10.496 -24.025 1.00 88.06 468 PHE A C 1
ATOM 3363 O O . PHE A 1 468 ? 22.886 11.005 -22.914 1.00 88.06 468 PHE A O 1
ATOM 3370 N N . SER A 1 469 ? 22.377 11.183 -25.093 1.00 83.69 469 SER A N 1
ATOM 3371 C CA . SER A 1 469 ? 21.902 12.572 -25.085 1.00 83.69 469 SER A CA 1
ATOM 3372 C C . SER A 1 469 ? 20.391 12.587 -25.307 1.00 83.69 469 SER A C 1
ATOM 3374 O O . SER A 1 469 ? 19.882 11.936 -26.219 1.00 83.69 469 SER A O 1
ATOM 3376 N N . GLY A 1 470 ? 19.659 13.327 -24.469 1.00 67.12 470 GLY A N 1
ATOM 3377 C CA . GLY A 1 470 ? 18.204 13.470 -24.617 1.00 67.12 470 GLY A CA 1
ATOM 3378 C C . GLY A 1 470 ? 17.786 14.236 -25.880 1.00 67.12 470 GLY A C 1
ATOM 3379 O O . GLY A 1 470 ? 16.682 14.036 -26.381 1.00 67.12 470 GLY A O 1
ATOM 3380 N N . ASP A 1 471 ? 18.679 15.070 -26.419 1.00 67.62 471 ASP A N 1
ATOM 3381 C CA . ASP A 1 471 ? 18.377 15.989 -27.522 1.00 67.62 471 ASP A CA 1
ATOM 3382 C C . ASP A 1 471 ? 18.418 15.337 -28.916 1.00 67.62 471 ASP A C 1
ATOM 3384 O O . ASP A 1 471 ? 17.819 15.863 -29.853 1.00 67.62 471 ASP A O 1
ATOM 3388 N N . ASP A 1 472 ? 19.049 14.167 -29.065 1.00 56.31 472 ASP A N 1
ATOM 3389 C CA . ASP A 1 472 ? 19.241 13.526 -30.378 1.00 56.31 472 ASP A CA 1
ATOM 3390 C C . ASP A 1 472 ? 18.076 12.615 -30.811 1.00 56.31 472 ASP A C 1
ATOM 3392 O O . ASP A 1 472 ? 18.045 12.139 -31.946 1.00 56.31 472 ASP A O 1
ATOM 3396 N N . ILE A 1 473 ? 17.075 12.392 -29.949 1.00 53.59 473 ILE A N 1
ATOM 3397 C CA . ILE A 1 473 ? 15.879 11.587 -30.283 1.00 53.59 473 ILE A CA 1
ATOM 3398 C C . ILE A 1 473 ? 14.808 12.442 -31.005 1.00 53.59 473 ILE A C 1
ATOM 3400 O O . ILE A 1 473 ? 13.863 11.916 -31.593 1.00 53.59 473 ILE A O 1
ATOM 3404 N N . GLY A 1 474 ? 14.975 13.770 -31.045 1.00 49.97 474 GLY A N 1
ATOM 3405 C CA . GLY A 1 474 ? 14.134 14.702 -31.803 1.00 49.97 474 GLY A CA 1
ATOM 3406 C C . GLY A 1 474 ? 14.677 14.978 -33.207 1.00 49.97 474 GLY A C 1
ATOM 3407 O O . GLY A 1 474 ? 15.163 16.073 -33.481 1.00 49.97 474 GLY A O 1
ATOM 3408 N N . GLY A 1 475 ? 14.618 13.990 -34.100 1.00 47.09 475 GLY A N 1
ATOM 3409 C CA . GLY A 1 475 ? 15.062 14.135 -35.487 1.00 47.09 475 GLY A CA 1
ATOM 3410 C C . GLY A 1 475 ? 14.218 15.130 -36.291 1.00 47.09 475 GLY A C 1
ATOM 3411 O O . GLY A 1 475 ? 13.212 14.745 -36.873 1.00 47.09 475 GLY A O 1
ATOM 3412 N N . ASP A 1 476 ? 14.674 16.381 -36.382 1.00 46.00 476 ASP A N 1
ATOM 3413 C CA . ASP A 1 476 ? 14.189 17.368 -37.367 1.00 46.00 476 ASP A CA 1
ATOM 3414 C C . ASP A 1 476 ? 15.320 17.967 -38.229 1.00 46.00 476 ASP A C 1
ATOM 3416 O O . ASP A 1 476 ? 15.059 18.790 -39.105 1.00 46.00 476 ASP A O 1
ATOM 3420 N N . ASP A 1 477 ? 16.576 17.543 -38.039 1.00 44.44 477 ASP A N 1
ATOM 3421 C CA . ASP A 1 477 ? 17.720 18.115 -38.765 1.00 44.44 477 ASP A CA 1
ATOM 3422 C C . ASP A 1 477 ? 18.594 17.049 -39.441 1.00 44.44 477 ASP A C 1
ATOM 3424 O O . ASP A 1 477 ? 19.823 17.063 -39.382 1.00 44.44 477 ASP A O 1
ATOM 3428 N N . VAL A 1 478 ? 17.958 16.140 -40.190 1.00 45.88 478 VAL A N 1
ATOM 3429 C CA . VAL A 1 478 ? 18.626 15.581 -41.374 1.00 45.88 478 VAL A CA 1
ATOM 3430 C C . VAL A 1 478 ? 18.593 16.681 -42.427 1.00 45.88 478 VAL A C 1
ATOM 3432 O O . VAL A 1 478 ? 17.723 16.715 -43.299 1.00 45.88 478 VAL A O 1
ATOM 3435 N N . GLY A 1 479 ? 19.512 17.636 -42.286 1.00 39.19 479 GLY A N 1
ATOM 3436 C CA . GLY A 1 479 ? 19.729 18.696 -43.249 1.00 39.19 479 GLY A CA 1
ATOM 3437 C C . GLY A 1 479 ? 19.819 18.087 -44.641 1.00 39.19 479 GLY A C 1
ATOM 3438 O O . GLY A 1 479 ? 20.802 17.435 -44.995 1.00 39.19 479 GLY A O 1
ATOM 3439 N N . ALA A 1 480 ? 18.766 18.292 -45.430 1.00 40.50 480 ALA A N 1
ATOM 3440 C CA . ALA A 1 480 ? 18.831 18.157 -46.865 1.00 40.50 480 ALA A CA 1
ATOM 3441 C C . ALA A 1 480 ? 19.921 19.125 -47.320 1.00 40.50 480 ALA A C 1
ATOM 3443 O O . ALA A 1 480 ? 19.705 20.336 -47.389 1.00 40.50 480 ALA A O 1
ATOM 3444 N N . ASP A 1 481 ? 21.109 18.582 -47.567 1.00 41.09 481 ASP A N 1
ATOM 3445 C CA . ASP A 1 481 ? 22.169 19.250 -48.295 1.00 41.09 481 ASP A CA 1
ATOM 3446 C C . ASP A 1 481 ? 21.543 19.756 -49.604 1.00 41.09 481 ASP A C 1
ATOM 3448 O O . ASP A 1 481 ? 21.297 19.003 -50.551 1.00 41.09 481 ASP A O 1
ATOM 3452 N N . ASP A 1 482 ? 21.232 21.053 -49.632 1.00 42.19 482 ASP A N 1
ATOM 3453 C CA . ASP A 1 482 ? 20.909 21.815 -50.829 1.00 42.19 482 ASP A CA 1
ATOM 3454 C C . ASP A 1 482 ? 22.186 21.874 -51.676 1.00 42.19 482 ASP A C 1
ATOM 3456 O O . ASP A 1 482 ? 22.918 22.867 -51.723 1.00 42.19 482 ASP A O 1
ATOM 3460 N N . VAL A 1 483 ? 22.499 20.752 -52.329 1.00 42.31 483 VAL A N 1
ATOM 3461 C CA . VAL A 1 483 ? 23.475 20.691 -53.411 1.00 42.31 483 VAL A CA 1
ATOM 3462 C C . VAL A 1 483 ? 22.816 21.331 -54.625 1.00 42.31 483 VAL A C 1
ATOM 3464 O O . VAL A 1 483 ? 22.378 20.668 -55.567 1.00 42.31 483 VAL A O 1
ATOM 3467 N N . SER A 1 484 ? 22.786 22.662 -54.636 1.00 44.28 484 SER A N 1
ATOM 3468 C CA . SER A 1 484 ? 22.632 23.429 -55.864 1.00 44.28 484 SER A CA 1
ATOM 3469 C C . SER A 1 484 ? 23.913 23.267 -56.698 1.00 44.28 484 SER A C 1
ATOM 3471 O O . SER A 1 484 ? 24.812 24.112 -56.684 1.00 44.28 484 SER A O 1
ATOM 3473 N N . GLY A 1 485 ? 24.019 22.131 -57.382 1.00 38.09 485 GLY A N 1
ATOM 3474 C CA . GLY A 1 485 ? 25.041 21.824 -58.371 1.00 38.09 485 GLY A CA 1
ATOM 3475 C C . GLY A 1 485 ? 24.386 21.590 -59.724 1.00 38.09 485 GLY A C 1
ATOM 3476 O O . GLY A 1 485 ? 24.013 20.466 -60.048 1.00 38.09 485 GLY A O 1
ATOM 3477 N N . ASP A 1 486 ? 24.255 22.660 -60.509 1.00 48.28 486 ASP A N 1
ATOM 3478 C CA . ASP A 1 486 ? 24.172 22.573 -61.968 1.00 48.28 486 ASP A CA 1
ATOM 3479 C C . ASP A 1 486 ? 25.326 21.684 -62.464 1.00 48.28 486 ASP A C 1
ATOM 3481 O O . ASP A 1 486 ? 26.481 22.086 -62.363 1.00 48.28 486 ASP A O 1
ATOM 3485 N N . ASP A 1 487 ? 25.029 20.484 -62.964 1.00 41.88 487 ASP A N 1
ATOM 3486 C CA . ASP A 1 487 ? 25.584 19.965 -64.218 1.00 41.88 487 ASP A CA 1
ATOM 3487 C C . ASP A 1 487 ? 24.992 18.586 -64.553 1.00 41.88 487 ASP A C 1
ATOM 3489 O O . ASP A 1 487 ? 25.076 17.609 -63.811 1.00 41.88 487 ASP A O 1
ATOM 3493 N N . ALA A 1 488 ? 24.377 18.523 -65.730 1.00 45.28 488 ALA A N 1
ATOM 3494 C CA . ALA A 1 488 ? 23.841 17.320 -66.337 1.00 45.28 488 ALA A CA 1
ATOM 3495 C C . ALA A 1 488 ? 24.960 16.409 -66.870 1.00 45.28 488 ALA A C 1
ATOM 3497 O O . ALA A 1 488 ? 25.748 16.871 -67.690 1.00 45.28 488 ALA A O 1
ATOM 3498 N N . ASP A 1 489 ? 24.950 15.111 -66.536 1.00 39.56 489 ASP A N 1
ATOM 3499 C CA . ASP A 1 489 ? 24.983 14.045 -67.554 1.00 39.56 489 ASP A CA 1
ATOM 3500 C C . ASP A 1 489 ? 24.682 12.633 -66.996 1.00 39.56 489 ASP A C 1
ATOM 3502 O O . ASP A 1 489 ? 25.326 12.135 -66.079 1.00 39.56 489 ASP A O 1
ATOM 3506 N N . SER A 1 490 ? 23.692 11.995 -67.621 1.00 39.34 490 SER A N 1
ATOM 3507 C CA . SER A 1 490 ? 23.486 10.562 -67.896 1.00 39.34 490 SER A CA 1
ATOM 3508 C C . SER A 1 490 ? 24.308 9.475 -67.162 1.00 39.34 490 SER A C 1
ATOM 3510 O O . SER A 1 490 ? 25.478 9.279 -67.476 1.00 39.34 490 SER A O 1
ATOM 3512 N N . ALA A 1 491 ? 23.626 8.577 -66.428 1.00 32.22 491 ALA A N 1
ATOM 3513 C CA . ALA A 1 491 ? 23.761 7.112 -66.584 1.00 32.22 491 ALA A CA 1
ATOM 3514 C C . ALA A 1 491 ? 22.680 6.320 -65.813 1.00 32.22 491 ALA A C 1
ATOM 3516 O O . ALA A 1 491 ? 22.475 6.510 -64.622 1.00 32.22 491 ALA A O 1
ATOM 3517 N N . MET A 1 492 ? 22.031 5.385 -66.515 1.00 42.94 492 MET A N 1
ATOM 3518 C CA . MET A 1 492 ? 21.185 4.319 -65.964 1.00 42.94 492 MET A CA 1
ATOM 3519 C C . MET A 1 492 ? 22.028 3.271 -65.222 1.00 42.94 492 MET A C 1
ATOM 3521 O O . MET A 1 492 ? 22.917 2.698 -65.854 1.00 42.94 492 MET A O 1
ATOM 3525 N N . VAL A 1 493 ? 21.675 2.925 -63.976 1.00 32.72 493 VAL A N 1
ATOM 3526 C CA . VAL A 1 493 ? 22.001 1.631 -63.337 1.00 32.72 493 VAL A CA 1
ATOM 3527 C C . VAL A 1 493 ? 20.844 1.184 -62.418 1.00 32.72 493 VAL A C 1
ATOM 3529 O O . VAL A 1 493 ? 20.141 2.000 -61.839 1.00 32.72 493 VAL A O 1
ATOM 3532 N N . SER A 1 494 ? 20.649 -0.136 -62.410 1.00 31.75 494 SER A N 1
ATOM 3533 C CA . SER A 1 494 ? 19.638 -1.025 -61.810 1.00 31.75 494 SER A CA 1
ATOM 3534 C C . SER A 1 494 ? 19.308 -0.835 -60.313 1.00 31.75 494 SER A C 1
ATOM 3536 O O . SER A 1 494 ? 20.191 -0.409 -59.575 1.00 31.75 494 SER A O 1
ATOM 3538 N N . PRO A 1 495 ? 18.118 -1.269 -59.832 1.00 37.38 495 PRO A N 1
ATOM 3539 C CA . PRO A 1 495 ? 17.822 -1.369 -58.407 1.00 37.38 495 PRO A CA 1
ATOM 3540 C C . PRO A 1 495 ? 18.147 -2.780 -57.880 1.00 37.38 495 PRO A C 1
ATOM 3542 O O . PRO A 1 495 ? 17.501 -3.757 -58.254 1.00 37.38 495 PRO A O 1
ATOM 3545 N N . GLU A 1 496 ? 19.143 -2.878 -57.005 1.00 31.27 496 GLU A N 1
ATOM 3546 C CA . GLU A 1 496 ? 19.259 -3.927 -55.984 1.00 31.27 496 GLU A CA 1
ATOM 3547 C C . GLU A 1 496 ? 19.406 -3.173 -54.658 1.00 31.27 496 GLU A C 1
ATOM 3549 O O . GLU A 1 496 ? 20.448 -2.578 -54.393 1.00 31.27 496 GLU A O 1
ATOM 3554 N N . GLY A 1 497 ? 18.314 -3.095 -53.893 1.00 30.86 497 GLY A N 1
ATOM 3555 C CA . GLY A 1 497 ? 18.288 -2.469 -52.575 1.00 30.86 497 GLY A CA 1
ATOM 3556 C C . GLY A 1 497 ? 18.947 -3.395 -51.562 1.00 30.86 497 GLY A C 1
ATOM 3557 O O . GLY A 1 497 ? 18.386 -4.430 -51.213 1.00 30.86 497 GLY A O 1
ATOM 3558 N N . ALA A 1 498 ? 20.153 -3.036 -51.136 1.00 30.08 498 ALA A N 1
ATOM 3559 C CA . ALA A 1 498 ? 20.728 -3.521 -49.895 1.00 30.08 498 ALA A CA 1
ATOM 3560 C C . ALA A 1 498 ? 20.274 -2.556 -48.795 1.00 30.08 498 ALA A C 1
ATOM 3562 O O . ALA A 1 498 ? 20.521 -1.357 -48.909 1.00 30.08 498 ALA A O 1
ATOM 3563 N N . MET A 1 499 ? 19.578 -3.075 -47.784 1.00 33.03 499 MET A N 1
ATOM 3564 C CA . MET A 1 499 ? 19.332 -2.353 -46.537 1.00 33.03 499 MET A CA 1
ATOM 3565 C C . MET A 1 499 ? 20.692 -2.036 -45.903 1.00 33.03 499 MET A C 1
ATOM 3567 O O . MET A 1 499 ? 21.527 -2.930 -45.746 1.00 33.03 499 MET A O 1
ATOM 3571 N N . GLU A 1 500 ? 20.939 -0.760 -45.621 1.00 34.31 500 GLU A N 1
ATOM 3572 C CA . GLU A 1 500 ? 22.099 -0.300 -44.862 1.00 34.31 500 GLU A CA 1
ATOM 3573 C C . GLU A 1 500 ? 21.909 -0.718 -43.399 1.00 34.31 500 GLU A C 1
ATOM 3575 O O . GLU A 1 500 ? 21.016 -0.224 -42.721 1.00 34.31 500 GLU A O 1
ATOM 3580 N N . GLU A 1 501 ? 22.741 -1.640 -42.908 1.00 38.88 501 GLU A N 1
ATOM 3581 C CA . GLU A 1 501 ? 22.935 -1.837 -41.469 1.00 38.88 501 GLU A CA 1
ATOM 3582 C C . GLU A 1 501 ? 23.584 -0.561 -40.911 1.00 38.88 501 GLU A C 1
ATOM 3584 O O . GLU A 1 501 ? 24.804 -0.379 -40.979 1.00 38.88 501 GLU A O 1
ATOM 3589 N N . GLY A 1 502 ? 22.766 0.358 -40.402 1.00 40.91 502 GLY A N 1
ATOM 3590 C CA . GLY A 1 502 ? 23.227 1.526 -39.665 1.00 40.91 502 GLY A CA 1
ATOM 3591 C C . GLY A 1 502 ? 23.818 1.095 -38.327 1.00 40.91 502 GLY A C 1
ATOM 3592 O O . GLY A 1 502 ? 23.125 1.054 -37.318 1.00 40.91 502 GLY A O 1
ATOM 3593 N N . THR A 1 503 ? 25.109 0.764 -38.289 1.00 43.16 503 THR A N 1
ATOM 3594 C CA . THR A 1 503 ? 25.830 0.619 -37.021 1.00 43.16 503 THR A CA 1
ATOM 3595 C C . THR A 1 503 ? 26.004 2.009 -36.410 1.00 43.16 503 THR A C 1
ATOM 3597 O O . THR A 1 503 ? 26.978 2.701 -36.721 1.00 43.16 503 THR A O 1
ATOM 3600 N N . GLY A 1 504 ? 25.056 2.433 -35.574 1.00 46.66 504 GLY A N 1
ATOM 3601 C CA . GLY A 1 504 ? 25.187 3.613 -34.723 1.00 46.66 504 GLY A CA 1
ATOM 3602 C C . GLY A 1 504 ? 26.312 3.389 -33.717 1.00 46.66 504 GLY A C 1
ATOM 3603 O O . GLY A 1 504 ? 26.096 2.877 -32.623 1.00 46.66 504 GLY A O 1
ATOM 3604 N N . ALA A 1 505 ? 27.547 3.688 -34.115 1.00 45.16 505 ALA A N 1
ATOM 3605 C CA . ALA A 1 505 ? 28.671 3.718 -33.196 1.00 45.16 505 ALA A CA 1
ATOM 3606 C C . ALA A 1 505 ? 28.447 4.897 -32.245 1.00 45.16 505 ALA A C 1
ATOM 3608 O O . ALA A 1 505 ? 28.434 6.035 -32.707 1.00 45.16 505 ALA A O 1
ATOM 3609 N N . GLY A 1 506 ? 28.256 4.616 -30.952 1.00 45.75 506 GLY A N 1
ATOM 3610 C CA . GLY A 1 506 ? 28.057 5.648 -29.935 1.00 45.75 506 GLY A CA 1
ATOM 3611 C C . GLY A 1 506 ? 29.090 6.765 -30.072 1.00 45.75 506 GLY A C 1
ATOM 3612 O O . GLY A 1 506 ? 30.299 6.502 -30.124 1.00 45.75 506 GLY A O 1
ATOM 3613 N N . GLU A 1 507 ? 28.618 8.006 -30.184 1.00 54.25 507 GLU A N 1
ATOM 3614 C CA . GLU A 1 507 ? 29.505 9.158 -30.231 1.00 54.25 507 GLU A CA 1
ATOM 3615 C C . GLU A 1 507 ? 30.286 9.255 -28.917 1.00 54.25 507 GLU A C 1
ATOM 3617 O O . GLU A 1 507 ? 29.764 9.099 -27.811 1.00 54.25 507 GLU A O 1
ATOM 3622 N N . VAL A 1 508 ? 31.594 9.475 -29.045 1.00 54.59 508 VAL A N 1
ATOM 3623 C CA . VAL A 1 508 ? 32.463 9.738 -27.899 1.00 54.59 508 VAL A CA 1
ATOM 3624 C C . VAL A 1 508 ? 32.062 11.095 -27.343 1.00 54.59 508 VAL A C 1
ATOM 3626 O O . VAL A 1 508 ? 32.160 12.081 -28.069 1.00 54.59 508 VAL A O 1
ATOM 3629 N N . CYS A 1 509 ? 31.654 11.141 -26.072 1.00 54.94 509 CYS A N 1
ATOM 3630 C CA . CYS A 1 509 ? 31.123 12.343 -25.431 1.00 54.94 509 CYS A CA 1
ATOM 3631 C C . CYS A 1 509 ? 32.047 13.553 -25.687 1.00 54.94 509 CYS A C 1
ATOM 3633 O O . CYS A 1 509 ? 33.180 13.605 -25.189 1.00 54.94 509 CYS A O 1
ATOM 3635 N N . ALA A 1 510 ? 31.585 14.495 -26.510 1.00 48.97 510 ALA A N 1
ATOM 3636 C CA . ALA A 1 510 ? 32.283 15.741 -26.785 1.00 48.97 510 ALA A CA 1
ATOM 3637 C C . ALA A 1 510 ? 31.797 16.787 -25.777 1.00 48.97 510 ALA A C 1
ATOM 3639 O O . ALA A 1 510 ? 30.646 17.200 -25.819 1.00 48.97 510 ALA A O 1
ATOM 3640 N N . PHE A 1 511 ? 32.682 17.158 -24.852 1.00 43.06 511 PHE A N 1
ATOM 3641 C CA . PHE A 1 511 ? 32.440 18.175 -23.826 1.00 43.06 511 PHE A CA 1
ATOM 3642 C C . PHE A 1 511 ? 32.596 19.605 -24.347 1.00 43.06 511 PHE A C 1
ATOM 3644 O O . PHE A 1 511 ? 33.529 19.842 -25.158 1.00 43.06 511 PHE A O 1
#

pLDDT: mean 78.63, std 21.76, range [28.44, 98.5]